Protein AF-A0A448MZ60-F1 (afdb_monomer)

Organism: NCBI:txid1750

Nearest PDB structures (foldseek):
  7ycx-assembly1_G  TM=1.939E-01  e=4.822E-01  Homo sapiens
  5f0n-assembly1_A  TM=1.598E-01  e=1.329E+00  Lachancea thermotolerans
  7mxb-assembly1_A  TM=2.421E-01  e=9.652E+00  Corynebacterium glutamicum ATCC 13032

Solvent-accessible surface area (backbone atoms only — not comparable to full-atom values): 25436 Å² total; per-residue (Å²): 131,86,62,47,66,44,58,40,20,83,35,62,68,54,41,51,51,51,52,54,61,64,67,47,80,80,53,92,65,66,49,39,36,29,22,69,28,52,69,56,40,54,45,26,52,48,38,69,26,72,91,41,77,65,48,83,39,50,43,80,36,72,47,70,68,60,47,61,56,59,53,67,42,90,64,62,35,37,40,30,57,73,51,84,87,70,73,60,64,66,30,29,77,60,54,29,44,43,40,44,61,34,45,67,90,77,60,84,87,52,95,79,51,44,69,60,73,67,45,32,48,67,55,27,21,49,53,34,36,77,71,70,37,54,68,74,58,18,46,51,51,21,49,32,33,45,76,35,50,38,51,34,55,27,73,72,45,87,49,70,72,62,55,53,56,76,70,69,77,38,68,73,54,37,61,52,46,39,51,47,51,44,33,36,34,39,77,61,70,65,93,82,44,89,76,64,40,49,55,77,52,48,25,71,42,57,70,50,55,64,71,55,53,48,54,50,51,59,57,39,51,75,41,57,66,34,68,45,44,76,60,86,60,32,36,31,50,60,46,60,68,62,50,34,58,70,33,56,82,75,66,51,72,68,52,54,55,33,46,48,54,44,48,51,57,52,55,67,48,70,62,73,55,71,88,45,53,57,70,51,36,53,48,26,65,75,71,55,66,63,40,73,55,49,69,59,41,40,50,21,41,36,43,19,38,27,51,38,40,77,53,31,80,86,44,31,68,56,35,38,50,45,49,48,51,52,52,53,54,22,71,66,36,87,80,20,54,55,38,47,63,31,19,84,45,38,36,34,43,28,68,28,26,48,71,61,42,54,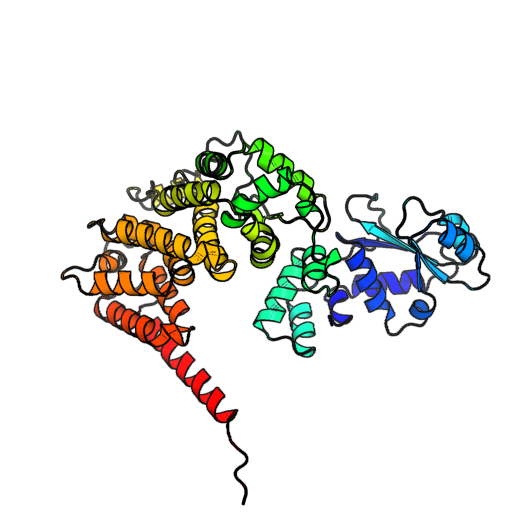50,53,50,52,61,35,65,74,38,99,75,36,50,72,56,61,27,63,63,46,67,60,77,89,65,80,51,78,81,77,75,54,42,43,51,28,57,45,50,19,32,55,59,38,39,77,35,87,89,38,22,67,62,27,47,51,48,30,50,52,47,39,73,64,55,85,63,66,81,74,75,77,52,38,56,56,54,43,52,52,53,54,55,50,49,53,54,53,52,53,53,53,52,72,76,60,66,74,90,75,88,129

pLDDT: mean 86.99, std 14.96, range [26.95, 98.44]

Secondary structure (DSSP, 8-state):
---GGGGGTT-HHHHHHHHHHHHSSS-SS-EEEEES-HHHHHHHHHHHHTTSTTGGGEEEE--HHHHHHHTT-SS--EEEE-SSS--HHHHHHTT-EEEEEEETTSS---TT-EEPPPPPHHHHHHHHHHTT--HHHHHHHHHHHHH-HHHHHHHT-S-HHHHS-GGGS-HHHHHHHHHHHHH-EEE---TT-TT--THHHHHHHHTS-HHHHHHHHHHHTTSTT-SEEEETTEEEES-HHHHHHHHGGG--HHHHHHHHHHHHHHHS---TTTTS-HHHHHHHHHHT---SS-HHHHHHHHHHHHHHHHH-TTTHHHHHHHHHHHHHHHHH-TTSHHHHHHGGGHHHHHHH-HHHHHHHHHHHHTSSS-GGGGG---S-GGG--TT---SHHHHHHHHHHHHTSTTTHHHHHHHHHHHHHH----SSS--HHHHHHHHHHHHHHHHHHHHHTT------

Radius of gyration: 27.65 Å; Cα contacts (8 Å, |Δi|>4): 627; chains: 1; bounding box: 74×72×76 Å

Mean predicted aligned error: 8.18 Å

Structure (mmCIF, N/CA/C/O backbone):
data_AF-A0A448MZ60-F1
#
_entry.id   AF-A0A448MZ60-F1
#
loop_
_atom_site.group_PDB
_atom_site.id
_atom_site.type_symbol
_atom_site.label_atom_id
_atom_site.label_alt_id
_atom_site.label_comp_id
_atom_site.label_asym_id
_atom_site.label_entity_id
_atom_site.label_seq_id
_atom_site.pdbx_PDB_ins_code
_atom_site.Cartn_x
_atom_site.Cartn_y
_atom_site.Cartn_z
_atom_site.occupancy
_atom_site.B_iso_or_equiv
_atom_site.auth_seq_id
_atom_site.auth_comp_id
_atom_site.auth_asym_id
_atom_site.auth_atom_id
_atom_site.pdbx_PDB_model_num
ATOM 1 N N . MET A 1 1 ? -16.898 -13.024 6.806 1.00 72.75 1 MET A N 1
ATOM 2 C CA . MET A 1 1 ? -16.919 -12.064 7.934 1.00 72.75 1 MET A CA 1
ATOM 3 C C . MET A 1 1 ? -15.574 -12.161 8.633 1.00 72.75 1 MET A C 1
ATOM 5 O O . MET A 1 1 ? -14.938 -13.193 8.474 1.00 72.75 1 MET A O 1
ATOM 9 N N . ILE A 1 2 ? -15.115 -11.118 9.326 1.00 92.19 2 ILE A N 1
ATOM 10 C CA . ILE A 1 2 ? -13.847 -11.186 10.073 1.00 92.19 2 ILE A CA 1
ATOM 11 C C . ILE A 1 2 ? -14.093 -11.971 11.370 1.00 92.19 2 ILE A C 1
ATOM 13 O O . ILE A 1 2 ? -15.013 -11.586 12.096 1.00 92.19 2 ILE A O 1
ATOM 17 N N . PRO A 1 3 ? -13.346 -13.055 11.651 1.00 94.38 3 PRO A N 1
ATOM 18 C CA . PRO A 1 3 ? -13.517 -13.827 12.880 1.00 94.38 3 PRO A CA 1
ATOM 19 C C . PRO A 1 3 ? -13.250 -12.965 14.122 1.00 94.38 3 PRO A C 1
ATOM 21 O O . PRO A 1 3 ? -12.309 -12.171 14.092 1.00 94.38 3 PRO A O 1
ATOM 24 N N . PRO A 1 4 ? -14.002 -13.105 15.226 1.00 94.56 4 PRO A N 1
ATOM 25 C CA . PRO A 1 4 ? -13.787 -12.290 16.426 1.00 94.56 4 PRO A CA 1
ATOM 26 C C . PRO A 1 4 ? -12.378 -12.429 17.007 1.00 94.56 4 PRO A C 1
ATOM 28 O O . PRO A 1 4 ? -11.794 -11.441 17.447 1.00 94.56 4 PRO A O 1
ATOM 31 N N . GLN A 1 5 ? -11.775 -13.617 16.895 1.00 94.88 5 GLN A N 1
ATOM 32 C CA . GLN A 1 5 ? -10.411 -13.904 17.355 1.00 94.88 5 GLN A CA 1
ATOM 33 C C . GLN A 1 5 ? -9.376 -12.952 16.734 1.00 94.88 5 GLN A C 1
ATOM 35 O O . GLN A 1 5 ? -8.380 -12.622 17.373 1.00 94.88 5 GLN A O 1
ATOM 40 N N . PHE A 1 6 ? -9.639 -12.445 15.524 1.00 96.75 6 PHE A N 1
ATOM 41 C CA . PHE A 1 6 ? -8.794 -11.460 14.852 1.00 96.75 6 PHE A CA 1
ATOM 42 C C . PHE A 1 6 ? -8.568 -10.209 15.709 1.00 96.75 6 PHE A C 1
ATOM 44 O O . PHE A 1 6 ? -7.447 -9.715 15.810 1.00 96.75 6 PHE A O 1
ATOM 51 N N . TYR A 1 7 ? -9.621 -9.710 16.365 1.00 95.94 7 TYR A N 1
ATOM 52 C CA . TYR A 1 7 ? -9.541 -8.506 17.194 1.00 95.94 7 TYR A CA 1
ATOM 53 C C . TYR A 1 7 ? -8.858 -8.754 18.540 1.00 95.94 7 TYR A C 1
ATOM 55 O O . TYR A 1 7 ? -8.527 -7.784 19.220 1.00 95.94 7 TYR A O 1
ATOM 63 N N . GLY A 1 8 ? -8.625 -10.021 18.901 1.00 94.00 8 GLY A N 1
ATOM 64 C CA . GLY A 1 8 ? -7.840 -10.456 20.058 1.00 94.00 8 GLY A CA 1
ATOM 65 C C . GLY A 1 8 ? -6.388 -10.835 19.733 1.00 94.00 8 GLY A C 1
ATOM 66 O O . GLY A 1 8 ? -5.621 -11.104 20.653 1.00 94.00 8 GLY A O 1
ATOM 67 N N . ALA A 1 9 ? -5.976 -10.841 18.459 1.00 94.81 9 ALA A N 1
ATOM 68 C CA . ALA A 1 9 ? -4.644 -11.284 18.042 1.00 94.81 9 ALA A CA 1
ATOM 69 C C . ALA A 1 9 ? -3.522 -10.453 18.702 1.00 94.81 9 ALA A C 1
ATOM 71 O O . ALA A 1 9 ? -3.373 -9.264 18.402 1.00 94.81 9 ALA A O 1
ATOM 72 N N . ARG A 1 10 ? -2.713 -11.091 19.572 1.00 94.31 10 ARG A N 1
ATOM 73 C CA . ARG A 1 10 ? -1.684 -10.463 20.440 1.00 94.31 10 ARG A CA 1
ATOM 74 C C . ARG A 1 10 ? -2.240 -9.455 21.458 1.00 94.31 10 ARG A C 1
ATOM 76 O O . ARG A 1 10 ? -1.552 -8.504 21.826 1.00 94.31 10 ARG A O 1
ATOM 83 N N . ARG A 1 11 ? -3.480 -9.651 21.917 1.00 95.44 11 ARG A N 1
ATOM 84 C CA . ARG A 1 11 ? -4.158 -8.802 22.916 1.00 95.44 11 ARG A CA 1
ATOM 85 C C . ARG A 1 11 ? -4.651 -9.595 24.135 1.00 95.44 11 ARG A C 1
ATOM 87 O O . ARG A 1 11 ? -5.634 -9.218 24.778 1.00 95.44 11 ARG A O 1
ATOM 94 N N . ASP A 1 12 ? -3.989 -10.705 24.460 1.00 94.81 12 ASP A N 1
ATOM 95 C CA . ASP A 1 12 ? -4.374 -11.600 25.562 1.00 94.81 12 ASP A CA 1
ATOM 96 C C . ASP A 1 12 ? -4.315 -10.899 26.925 1.00 94.81 12 ASP A C 1
ATOM 98 O O . ASP A 1 12 ? -5.234 -11.021 27.734 1.00 94.81 12 ASP A O 1
ATOM 102 N N . GLU A 1 13 ? -3.277 -10.092 27.161 1.00 95.56 13 GLU A N 1
ATOM 103 C CA . GLU A 1 13 ? -3.128 -9.316 28.396 1.00 95.56 13 GLU A CA 1
ATOM 104 C C . GLU A 1 13 ? -4.257 -8.285 28.547 1.00 95.56 13 GLU A C 1
ATOM 106 O O . GLU A 1 13 ? -4.860 -8.164 29.613 1.00 95.56 13 GLU A O 1
ATOM 111 N N . GLN A 1 14 ? -4.595 -7.564 27.472 1.00 96.06 14 GLN A N 1
ATOM 112 C CA . GLN A 1 14 ? -5.700 -6.600 27.458 1.00 96.06 14 GLN A CA 1
ATOM 113 C C . GLN A 1 14 ? -7.037 -7.304 27.692 1.00 96.06 14 GLN A C 1
ATOM 115 O O . GLN A 1 14 ? -7.888 -6.783 28.412 1.00 96.06 14 GLN A O 1
ATOM 120 N N . THR A 1 15 ? -7.207 -8.504 27.132 1.00 95.69 15 THR A N 1
ATOM 121 C CA . THR A 1 15 ? -8.391 -9.343 27.355 1.00 95.69 15 THR A CA 1
ATOM 122 C C . THR A 1 15 ? -8.504 -9.716 28.831 1.00 95.69 15 THR A C 1
ATOM 124 O O . THR A 1 15 ? -9.550 -9.510 29.440 1.00 95.69 15 THR A O 1
ATOM 127 N N . GLN A 1 16 ? -7.419 -10.186 29.450 1.00 94.69 16 GLN A N 1
ATOM 128 C CA . GLN A 1 16 ? -7.395 -10.510 30.879 1.00 94.69 16 GLN A CA 1
ATOM 129 C C . GLN A 1 16 ? -7.662 -9.284 31.761 1.00 94.69 16 GLN A C 1
ATOM 131 O O . GLN A 1 16 ? -8.438 -9.382 32.712 1.00 94.69 16 GLN A O 1
ATOM 136 N N . LYS A 1 17 ? -7.077 -8.122 31.436 1.00 94.38 17 LYS A N 1
ATOM 137 C CA . LYS A 1 17 ? -7.336 -6.856 32.143 1.00 94.38 17 LYS A CA 1
ATOM 138 C C . LYS A 1 17 ? -8.807 -6.458 32.059 1.00 94.38 17 LYS A C 1
ATOM 140 O O . LYS A 1 17 ? -9.392 -6.138 33.090 1.00 94.38 17 LYS A O 1
ATOM 145 N N . LEU A 1 18 ? -9.411 -6.533 30.871 1.00 94.56 18 LEU A N 1
ATOM 146 C CA . LEU A 1 18 ? -10.827 -6.226 30.670 1.00 94.56 18 LEU A CA 1
ATOM 147 C C . LEU A 1 18 ? -11.711 -7.171 31.488 1.00 94.56 18 LEU A C 1
ATOM 149 O O . LEU A 1 18 ? -12.576 -6.713 32.227 1.00 94.56 18 LEU A O 1
ATOM 153 N N . LEU A 1 19 ? -11.466 -8.480 31.406 1.00 93.38 19 LEU A N 1
ATOM 154 C CA . LEU A 1 19 ? -12.243 -9.475 32.146 1.00 93.38 19 LEU A CA 1
ATOM 155 C C . LEU A 1 19 ? -12.114 -9.288 33.662 1.00 93.38 19 LEU A C 1
ATOM 157 O O . LEU A 1 19 ? -13.119 -9.326 34.365 1.00 93.38 19 LEU A O 1
ATOM 161 N N . LYS A 1 20 ? -10.904 -9.022 34.169 1.00 91.62 20 LYS A N 1
ATOM 162 C CA . LYS A 1 20 ? -10.676 -8.737 35.592 1.00 91.62 20 LYS A CA 1
ATOM 163 C C . LYS A 1 20 ? -11.395 -7.462 36.033 1.00 91.62 20 LYS A C 1
ATOM 165 O O . LYS A 1 20 ? -12.023 -7.454 37.086 1.00 91.62 20 LYS A O 1
ATOM 170 N N . ALA A 1 21 ? -11.327 -6.403 35.227 1.00 89.81 21 ALA A N 1
ATOM 171 C CA . ALA A 1 21 ? -12.001 -5.144 35.519 1.00 89.81 21 ALA A CA 1
ATOM 172 C C . ALA A 1 21 ? -13.520 -5.338 35.575 1.00 89.81 21 ALA A C 1
ATOM 174 O O . ALA A 1 21 ? -14.163 -4.885 36.522 1.00 89.81 21 ALA A O 1
ATOM 175 N N . LEU A 1 22 ? -14.073 -6.097 34.624 1.00 88.69 22 LEU A N 1
ATOM 176 C CA . LEU A 1 22 ? -15.483 -6.448 34.623 1.00 88.69 22 LEU A CA 1
ATOM 177 C C . LEU A 1 22 ? -15.837 -7.334 35.817 1.00 88.69 22 LEU A C 1
ATOM 179 O O . LEU A 1 22 ? -16.866 -7.101 36.406 1.00 88.69 22 LEU A O 1
ATOM 183 N N . GLN A 1 23 ? -15.017 -8.276 36.275 1.00 86.62 23 GLN A N 1
ATOM 184 C CA . GLN A 1 23 ? -15.364 -9.128 37.428 1.00 86.62 23 GLN A CA 1
ATOM 185 C C . GLN A 1 23 ? -15.414 -8.411 38.789 1.00 86.62 23 GLN A C 1
ATOM 187 O O . GLN A 1 23 ? -15.906 -8.995 39.753 1.00 86.62 23 GLN A O 1
ATOM 192 N N . THR A 1 24 ? -14.952 -7.163 38.880 1.00 83.12 24 THR A N 1
ATOM 193 C CA . THR A 1 24 ? -14.975 -6.387 40.129 1.00 83.12 24 THR A CA 1
ATOM 194 C C . THR A 1 24 ? -16.411 -6.190 40.622 1.00 83.12 24 THR A C 1
ATOM 196 O O . THR A 1 24 ? -17.290 -5.743 39.874 1.00 83.12 24 THR A O 1
ATOM 199 N N . ASP A 1 25 ? -16.656 -6.528 41.889 1.00 73.38 25 ASP A N 1
ATOM 200 C CA . ASP A 1 25 ? -17.940 -6.277 42.539 1.00 73.38 25 ASP A CA 1
ATOM 201 C C . ASP A 1 25 ? -18.037 -4.792 42.924 1.00 73.38 25 ASP A C 1
ATOM 203 O O . ASP A 1 25 ? -17.119 -4.251 43.538 1.00 73.38 25 ASP A O 1
ATOM 207 N N . ARG A 1 26 ? -19.123 -4.127 42.507 1.00 74.62 26 ARG A N 1
ATOM 208 C CA . ARG A 1 26 ? -19.357 -2.668 42.619 1.00 74.62 26 ARG A CA 1
ATOM 209 C C . ARG A 1 26 ? -18.176 -1.786 42.155 1.00 74.62 26 ARG A C 1
ATOM 211 O O . ARG A 1 26 ? -17.447 -1.235 42.982 1.00 74.62 26 ARG A O 1
ATOM 218 N N . PRO A 1 27 ? -17.989 -1.597 40.837 1.00 79.31 27 PRO A N 1
ATOM 219 C CA . PRO A 1 27 ? -16.940 -0.721 40.322 1.00 79.31 27 PRO A CA 1
ATOM 220 C C . PRO A 1 27 ? -17.178 0.743 40.722 1.00 79.31 27 PRO A C 1
ATOM 222 O O . PRO A 1 27 ? -18.278 1.266 40.580 1.00 79.31 27 PRO A O 1
ATOM 225 N N . ILE A 1 28 ? -16.119 1.407 41.190 1.00 82.31 28 ILE A N 1
ATOM 226 C CA . ILE A 1 28 ? -16.137 2.820 41.618 1.00 82.31 28 ILE A CA 1
ATOM 227 C C . ILE A 1 28 ? -15.772 3.755 40.444 1.00 82.31 28 ILE A C 1
ATOM 229 O O . ILE A 1 28 ? -16.010 4.957 40.493 1.00 82.31 28 ILE A O 1
ATOM 233 N N . ALA A 1 29 ? -15.215 3.199 39.363 1.00 87.75 29 ALA A N 1
ATOM 234 C CA . ALA A 1 29 ? -14.792 3.922 38.168 1.00 87.75 29 ALA A CA 1
ATOM 235 C C . ALA A 1 29 ? -15.153 3.139 36.889 1.00 87.75 29 ALA A C 1
ATOM 237 O O . ALA A 1 29 ? -15.244 1.905 36.936 1.00 87.75 29 ALA A O 1
ATOM 238 N N . PRO A 1 30 ? -15.354 3.824 35.746 1.00 90.12 30 PRO A N 1
ATOM 239 C CA . PRO A 1 30 ? -15.560 3.160 34.464 1.00 90.12 30 PRO A CA 1
ATOM 240 C C . PRO A 1 30 ? -14.291 2.435 33.995 1.00 90.12 30 PRO A C 1
ATOM 242 O O . PRO A 1 30 ? -13.171 2.834 34.311 1.00 90.12 30 PRO A O 1
ATOM 245 N N . VAL A 1 31 ? -14.465 1.389 33.185 1.00 92.06 31 VAL A N 1
ATOM 246 C CA . VAL A 1 31 ? -13.353 0.721 32.499 1.00 92.06 31 VAL A CA 1
ATOM 247 C C . VAL A 1 31 ? -13.063 1.464 31.201 1.00 92.06 31 VAL A C 1
ATOM 249 O O . VAL A 1 31 ? -13.890 1.476 30.292 1.00 92.06 31 VAL A O 1
ATOM 252 N N . SER A 1 32 ? -11.885 2.066 31.090 1.00 92.06 32 SER A N 1
ATOM 253 C CA . SER A 1 32 ? -11.469 2.764 29.872 1.00 92.06 32 SER A CA 1
ATOM 254 C C . SER A 1 32 ? -10.674 1.830 28.964 1.00 92.06 32 SER A C 1
ATOM 256 O O . SER A 1 32 ? -9.704 1.210 29.402 1.00 92.06 32 SER A O 1
ATOM 258 N N . VAL A 1 33 ? -11.061 1.740 27.690 1.00 93.38 33 VAL A N 1
ATOM 259 C CA . VAL A 1 33 ? -10.316 1.005 26.657 1.00 93.38 33 VAL A CA 1
ATOM 260 C C . VAL A 1 33 ? -9.992 1.961 25.518 1.00 93.38 33 VAL A C 1
ATOM 262 O O . VAL A 1 33 ? -10.896 2.569 24.946 1.00 93.38 33 VAL A O 1
ATOM 265 N N . ALA A 1 34 ? -8.711 2.089 25.184 1.00 91.38 34 ALA A N 1
ATOM 266 C CA . ALA A 1 34 ? -8.228 3.039 24.191 1.00 91.38 34 ALA A CA 1
ATOM 267 C C . ALA A 1 34 ? -7.697 2.341 22.935 1.00 91.38 34 ALA A C 1
ATOM 269 O O . ALA A 1 34 ? -6.935 1.377 23.014 1.00 91.38 34 ALA A O 1
ATOM 270 N N . SER A 1 35 ? -8.063 2.871 21.769 1.00 90.88 35 SER A N 1
ATOM 271 C CA . SER A 1 35 ? -7.470 2.530 20.471 1.00 90.88 35 SER A CA 1
ATOM 272 C C . SER A 1 35 ? -7.462 3.770 19.571 1.00 90.88 35 SER A C 1
ATOM 274 O O . SER A 1 35 ? -8.101 4.778 19.870 1.00 90.88 35 SER A O 1
ATOM 276 N N . THR A 1 36 ? -6.770 3.697 18.436 1.00 84.25 36 THR A N 1
ATOM 277 C CA . THR A 1 36 ? -6.832 4.720 17.376 1.00 84.25 36 THR A CA 1
ATOM 278 C C . THR A 1 36 ? -8.174 4.718 16.633 1.00 84.25 36 THR A C 1
ATOM 280 O O . THR A 1 36 ? -8.442 5.583 15.802 1.00 84.25 36 THR A O 1
ATOM 283 N N . CYS A 1 37 ? -9.028 3.725 16.899 1.00 87.56 37 CYS A N 1
ATOM 284 C CA . CYS A 1 37 ? -10.349 3.595 16.307 1.00 87.56 37 CYS A CA 1
ATOM 285 C C . CYS A 1 37 ? -11.352 3.069 17.342 1.00 87.56 37 CYS A C 1
ATOM 287 O O . CYS A 1 37 ? -11.207 1.964 17.855 1.00 87.56 37 CYS A O 1
ATOM 289 N N . VAL A 1 38 ? -12.436 3.806 17.597 1.00 90.50 38 VAL A N 1
ATOM 290 C CA . VAL A 1 38 ? -13.502 3.372 18.524 1.00 90.50 38 VAL A CA 1
ATOM 291 C C . VAL A 1 38 ? -14.138 2.047 18.084 1.00 90.50 38 VAL A C 1
ATOM 293 O O . VAL A 1 38 ? -14.472 1.204 18.913 1.00 90.50 38 VAL A O 1
ATOM 296 N N . ARG A 1 39 ? -14.261 1.804 16.773 1.00 91.44 39 ARG A N 1
ATOM 297 C CA . ARG A 1 39 ? -14.795 0.532 16.259 1.00 91.44 39 ARG A CA 1
ATOM 298 C C . ARG A 1 39 ? -13.865 -0.655 16.530 1.00 91.44 39 ARG A C 1
ATOM 300 O O . ARG A 1 39 ? -14.372 -1.761 16.677 1.00 91.44 39 ARG A O 1
ATOM 307 N N . ASP A 1 40 ? -12.553 -0.432 16.633 1.00 94.00 40 ASP A N 1
ATOM 308 C CA . ASP A 1 40 ? -11.600 -1.455 17.091 1.00 94.00 40 ASP A CA 1
ATOM 309 C C . ASP A 1 40 ? -11.870 -1.825 18.549 1.00 94.00 40 ASP A C 1
ATOM 311 O O . ASP A 1 40 ? -11.933 -3.004 18.874 1.00 94.00 40 ASP A O 1
ATOM 315 N N . VAL A 1 41 ? -12.121 -0.829 19.410 1.00 94.94 41 VAL A N 1
ATOM 316 C CA . VAL A 1 41 ? -12.489 -1.066 20.815 1.00 94.94 41 VAL A CA 1
ATOM 317 C C . VAL A 1 41 ? -13.747 -1.923 20.906 1.00 94.94 41 VAL A C 1
ATOM 319 O O . VAL A 1 41 ? -13.748 -2.932 21.604 1.00 94.94 41 VAL A O 1
ATOM 322 N N . LEU A 1 42 ? -14.804 -1.570 20.170 1.00 95.00 42 LEU A N 1
ATOM 323 C CA . LEU A 1 42 ? -16.052 -2.338 20.178 1.00 95.00 42 LEU A CA 1
ATOM 324 C C . LEU A 1 42 ? -15.856 -3.770 19.663 1.00 95.00 42 LEU A C 1
ATOM 326 O O . LEU A 1 42 ? -16.381 -4.711 20.253 1.00 95.00 42 LEU A O 1
ATOM 330 N N . ALA A 1 43 ? -15.085 -3.943 18.588 1.00 95.12 43 ALA A N 1
ATOM 331 C CA . ALA A 1 43 ? -14.797 -5.259 18.029 1.00 95.12 43 ALA A CA 1
ATOM 332 C C . ALA A 1 43 ? -13.938 -6.118 18.975 1.00 95.12 43 ALA A C 1
ATOM 334 O O . ALA A 1 43 ? -14.197 -7.311 19.126 1.00 95.12 43 ALA A O 1
ATOM 335 N N . PHE A 1 44 ? -12.971 -5.508 19.664 1.00 96.62 44 PHE A N 1
ATOM 336 C CA . PHE A 1 44 ? -12.179 -6.146 20.714 1.00 96.62 44 PHE A CA 1
ATOM 337 C C . PHE A 1 44 ? -13.040 -6.554 21.915 1.00 96.62 44 PHE A C 1
ATOM 339 O O . PHE A 1 44 ? -12.941 -7.689 22.370 1.00 96.62 44 PHE A O 1
ATOM 346 N N . VAL A 1 45 ? -13.914 -5.667 22.406 1.00 96.06 45 VAL A N 1
ATOM 347 C CA . VAL A 1 45 ? -14.828 -5.972 23.520 1.00 96.06 45 VAL A CA 1
ATOM 348 C C . VAL A 1 45 ? -15.759 -7.122 23.145 1.00 96.06 45 VAL A C 1
ATOM 350 O O . VAL A 1 45 ? -15.912 -8.057 23.927 1.00 96.06 45 VAL A O 1
ATOM 353 N N . TYR A 1 46 ? -16.322 -7.105 21.934 1.00 96.06 46 TYR A N 1
ATOM 354 C CA . TYR A 1 46 ? -17.124 -8.216 21.428 1.00 96.06 46 TYR A CA 1
ATOM 355 C C . TYR A 1 46 ? -16.325 -9.526 21.405 1.00 96.06 46 TYR A C 1
ATOM 357 O O . TYR A 1 46 ? -16.789 -10.534 21.928 1.00 96.06 46 TYR A O 1
ATOM 365 N N . ALA A 1 47 ? -15.101 -9.509 20.871 1.00 95.75 47 ALA A N 1
ATOM 366 C CA . ALA A 1 47 ? -14.239 -10.686 20.822 1.00 95.75 47 ALA A CA 1
ATOM 367 C C . ALA A 1 47 ? -13.879 -11.228 22.216 1.00 95.75 47 ALA A C 1
ATOM 369 O O . ALA A 1 47 ? -13.898 -12.437 22.436 1.00 95.75 47 ALA A O 1
ATOM 370 N N . ALA A 1 48 ? -13.591 -10.344 23.173 1.00 96.00 48 ALA A N 1
ATOM 371 C CA . ALA A 1 48 ? -13.268 -10.713 24.549 1.00 96.00 48 ALA A CA 1
ATOM 372 C C . ALA A 1 48 ? -14.465 -11.328 25.298 1.00 96.00 48 ALA A C 1
ATOM 374 O O . ALA A 1 48 ? -14.278 -12.156 26.195 1.00 96.00 48 ALA A O 1
ATOM 375 N N . LEU A 1 49 ? -15.687 -10.925 24.935 1.00 95.44 49 LEU A N 1
ATOM 376 C CA . LEU A 1 49 ? -16.924 -11.328 25.603 1.00 95.44 49 LEU A CA 1
ATOM 377 C C . LEU A 1 49 ? -17.757 -12.357 24.821 1.00 95.44 49 LEU A C 1
ATOM 379 O O . LEU A 1 49 ? -18.768 -12.803 25.348 1.00 95.44 49 LEU A O 1
ATOM 383 N N . GLU A 1 50 ? -17.342 -12.787 23.623 1.00 93.19 50 GLU A N 1
ATOM 384 C CA . GLU A 1 50 ? -18.123 -13.653 22.711 1.00 93.19 50 GLU A CA 1
ATOM 385 C C . GLU A 1 50 ? -18.736 -14.890 23.398 1.00 93.19 50 GLU A C 1
ATOM 387 O O . GLU A 1 50 ? -19.831 -15.326 23.056 1.00 93.19 50 GLU A O 1
ATOM 392 N N . LYS A 1 51 ? -18.039 -15.450 24.394 1.00 89.00 51 LYS A N 1
ATOM 393 C CA . LYS A 1 51 ? -18.452 -16.649 25.146 1.00 89.00 51 LYS A CA 1
ATOM 394 C C . LYS A 1 51 ? -18.782 -16.352 26.613 1.00 89.00 51 LYS A C 1
ATOM 396 O O . LYS A 1 51 ? -18.565 -17.205 27.477 1.00 89.00 51 LYS A O 1
ATOM 401 N N . ARG A 1 52 ? -19.206 -15.125 26.925 1.00 90.75 52 ARG A N 1
ATOM 402 C CA . ARG A 1 52 ? -19.383 -14.618 28.292 1.00 90.75 52 ARG A CA 1
ATOM 403 C C . ARG A 1 52 ? -20.777 -14.002 28.490 1.00 90.75 52 ARG A C 1
ATOM 405 O O . ARG A 1 52 ? -21.246 -13.295 27.603 1.00 90.75 52 ARG A O 1
ATOM 412 N N . PRO A 1 53 ? -21.419 -14.210 29.655 1.00 88.06 53 PRO A N 1
ATOM 413 C CA . PRO A 1 53 ? -22.769 -13.703 29.925 1.00 88.06 53 PRO A CA 1
ATOM 414 C C . PRO A 1 53 ? -22.843 -12.170 30.010 1.00 88.06 53 PRO A C 1
ATOM 416 O O . PRO A 1 53 ? -23.913 -11.588 29.857 1.00 88.06 53 PRO A O 1
ATOM 419 N N . GLU A 1 54 ? -21.722 -11.484 30.252 1.00 88.94 54 GLU A N 1
ATOM 420 C CA . GLU A 1 54 ? -21.658 -10.021 30.237 1.00 88.94 54 GLU A CA 1
ATOM 421 C C . GLU A 1 54 ? -22.036 -9.433 28.869 1.00 88.94 54 GLU A C 1
ATOM 423 O O . GLU A 1 54 ? -22.542 -8.311 28.818 1.00 88.94 54 GLU A O 1
ATOM 428 N N . LEU A 1 55 ? -21.828 -10.183 27.778 1.00 92.75 55 LEU A N 1
ATOM 429 C CA . LEU A 1 55 ? -22.187 -9.752 26.429 1.00 92.75 55 LEU A CA 1
ATOM 430 C C . LEU A 1 55 ? -23.702 -9.604 26.253 1.00 92.75 55 LEU A C 1
ATOM 432 O O . LEU A 1 55 ? -24.143 -8.641 25.630 1.00 92.75 55 LEU A O 1
ATOM 436 N N . ASP A 1 56 ? -24.494 -10.492 26.860 1.00 91.69 56 ASP A N 1
ATOM 437 C CA . ASP A 1 56 ? -25.964 -10.486 26.766 1.00 91.69 56 ASP A CA 1
ATOM 438 C C . ASP A 1 56 ? -26.588 -9.216 27.370 1.00 91.69 56 ASP A C 1
ATOM 440 O O . ASP A 1 56 ? -27.739 -8.877 27.101 1.00 91.69 56 ASP A O 1
ATOM 444 N N . ARG A 1 57 ? -25.822 -8.505 28.207 1.00 91.88 57 ARG A N 1
ATOM 445 C CA . ARG A 1 57 ? -26.225 -7.281 28.917 1.00 91.88 57 ARG A CA 1
ATOM 446 C C . ARG A 1 57 ? -25.418 -6.060 28.476 1.00 91.88 57 ARG A C 1
ATOM 448 O O . ARG A 1 57 ? -25.491 -5.018 29.134 1.00 91.88 57 ARG A O 1
ATOM 455 N N . ALA A 1 58 ? -24.637 -6.184 27.405 1.00 95.19 58 ALA A N 1
ATOM 456 C CA . ALA A 1 58 ? -23.852 -5.096 26.845 1.00 95.19 58 ALA A CA 1
ATOM 457 C C . ALA A 1 58 ? -24.704 -4.245 25.899 1.00 95.19 58 ALA A C 1
ATOM 459 O O . ALA A 1 58 ? -25.288 -4.754 24.944 1.00 95.19 58 ALA A O 1
ATOM 460 N N . ILE A 1 59 ? -24.753 -2.935 26.142 1.00 95.81 59 ILE A N 1
ATOM 461 C CA . ILE A 1 59 ? -25.521 -1.992 25.326 1.00 95.81 59 ILE A CA 1
ATOM 462 C C . ILE A 1 59 ? -24.611 -0.861 24.864 1.00 95.81 59 ILE A C 1
ATOM 464 O O . ILE A 1 59 ? -24.044 -0.124 25.671 1.00 95.81 59 ILE A O 1
ATOM 468 N N . VAL A 1 60 ? -24.510 -0.708 23.544 1.00 96.19 60 VAL A N 1
ATOM 469 C CA . VAL A 1 60 ? -23.851 0.429 22.898 1.00 96.19 60 VAL A CA 1
ATOM 470 C C . VAL A 1 60 ? -24.861 1.561 22.742 1.00 96.19 60 VAL A C 1
ATOM 472 O O . VAL A 1 60 ? -25.920 1.373 22.146 1.00 96.19 60 VAL A O 1
ATOM 475 N N . ILE A 1 61 ? -24.541 2.734 23.283 1.00 95.44 61 ILE A N 1
ATOM 476 C CA . ILE A 1 61 ? -25.495 3.833 23.460 1.00 95.44 61 ILE A CA 1
ATOM 477 C C . ILE A 1 61 ? -24.983 5.055 22.712 1.00 95.44 61 ILE A C 1
ATOM 479 O O . ILE A 1 61 ? -23.964 5.633 23.077 1.00 95.44 61 ILE A O 1
ATOM 483 N N . THR A 1 62 ? -25.690 5.472 21.669 1.00 93.19 62 THR A N 1
ATOM 484 C CA . THR A 1 62 ? -25.303 6.623 20.837 1.00 93.19 62 THR A CA 1
ATOM 485 C C . THR A 1 62 ? -25.998 7.923 21.234 1.00 93.19 62 THR A C 1
ATOM 487 O O . THR A 1 62 ? -25.630 8.978 20.730 1.00 93.19 62 THR A O 1
ATOM 490 N N . ASP A 1 63 ? -27.002 7.858 22.110 1.00 93.06 63 ASP A N 1
ATOM 491 C CA . ASP A 1 63 ? -27.879 8.979 22.449 1.00 93.06 63 ASP A CA 1
ATOM 492 C C . ASP A 1 63 ? -27.989 9.204 23.968 1.00 93.06 63 ASP A C 1
ATOM 494 O O . ASP A 1 63 ? -28.038 8.257 24.759 1.00 93.06 63 ASP A O 1
ATOM 498 N N . ARG A 1 64 ? -28.058 10.477 24.377 1.00 93.62 64 ARG A N 1
ATOM 499 C CA . ARG A 1 64 ? -28.097 10.872 25.793 1.00 93.62 64 ARG A CA 1
ATOM 500 C C . ARG A 1 64 ? -29.442 10.559 26.456 1.00 93.62 64 ARG A C 1
ATOM 502 O O . ARG A 1 64 ? -29.458 10.243 27.644 1.00 93.62 64 ARG A O 1
ATOM 509 N N . ALA A 1 65 ? -30.558 10.634 25.732 1.00 93.12 65 ALA A N 1
ATOM 510 C CA . ALA A 1 65 ? -31.864 10.297 26.296 1.00 93.12 65 ALA A CA 1
ATOM 511 C C . ALA A 1 65 ? -31.976 8.784 26.540 1.00 93.12 65 ALA A C 1
ATOM 513 O O . ALA A 1 65 ? -32.439 8.364 27.602 1.00 93.12 65 ALA A O 1
ATOM 514 N N . ALA A 1 66 ? -31.460 7.967 25.615 1.00 94.06 66 ALA A N 1
ATOM 515 C CA . ALA A 1 66 ? -31.347 6.521 25.810 1.00 94.06 66 ALA A CA 1
ATOM 516 C C . ALA A 1 66 ? -30.483 6.167 27.035 1.00 94.06 66 ALA A C 1
ATOM 518 O O . ALA A 1 66 ? -30.865 5.304 27.823 1.00 94.06 66 ALA A O 1
ATOM 519 N N . TRP A 1 67 ? -29.360 6.868 27.239 1.00 95.62 67 TRP A N 1
ATOM 520 C CA . TRP A 1 67 ? -28.536 6.720 28.445 1.00 95.62 67 TRP A CA 1
ATOM 521 C C . TRP A 1 67 ? -29.335 6.974 29.723 1.00 95.62 67 TRP A C 1
ATOM 523 O O . TRP A 1 67 ? -29.354 6.121 30.606 1.00 95.62 67 TRP A O 1
ATOM 533 N N . ALA A 1 68 ? -30.031 8.112 29.805 1.00 92.94 68 ALA A N 1
ATOM 534 C CA . ALA A 1 68 ? -30.813 8.468 30.987 1.00 92.94 68 ALA A CA 1
ATOM 535 C C . ALA A 1 68 ? -31.866 7.399 31.327 1.00 92.94 68 ALA A C 1
ATOM 537 O O . ALA A 1 68 ? -32.055 7.079 32.494 1.00 92.94 68 ALA A O 1
ATOM 538 N N . HIS A 1 69 ? -32.501 6.799 30.315 1.00 93.19 69 HIS A N 1
ATOM 539 C CA . HIS A 1 69 ? -33.476 5.731 30.525 1.00 93.19 69 HIS A CA 1
ATOM 540 C C . HIS A 1 69 ? -32.838 4.415 31.002 1.00 93.19 69 HIS A C 1
ATOM 542 O O . HIS A 1 69 ? -33.344 3.770 31.918 1.00 93.19 69 HIS A O 1
ATOM 548 N N . LEU A 1 70 ? -31.709 4.016 30.408 1.00 94.81 70 LEU A N 1
ATOM 549 C CA . LEU A 1 70 ? -31.024 2.765 30.752 1.00 94.81 70 LEU A CA 1
ATOM 550 C C . LEU A 1 70 ? -30.391 2.796 32.144 1.00 94.81 70 LEU A C 1
ATOM 552 O O . LEU A 1 70 ? -30.307 1.755 32.787 1.00 94.81 70 LEU A O 1
ATOM 556 N N . VAL A 1 71 ? -29.989 3.973 32.622 1.00 94.50 71 VAL A N 1
ATOM 557 C CA . VAL A 1 71 ? -29.442 4.152 33.974 1.00 94.50 71 VAL A CA 1
ATOM 558 C C . VAL A 1 71 ? -30.526 4.031 35.057 1.00 94.50 71 VAL A C 1
ATOM 560 O O . VAL A 1 71 ? -30.200 3.868 36.224 1.00 94.50 71 VAL A O 1
ATOM 563 N N . GLU A 1 72 ? -31.819 4.085 34.723 1.00 93.62 72 GLU A N 1
ATOM 564 C CA . GLU A 1 72 ? -32.917 3.801 35.672 1.00 93.62 72 GLU A CA 1
ATOM 565 C C . GLU A 1 72 ? -33.281 2.304 35.733 1.00 93.62 72 GLU A C 1
ATOM 567 O O . GLU A 1 72 ? -34.140 1.893 36.516 1.00 93.62 72 GLU A O 1
ATOM 572 N N . CYS A 1 73 ? -32.674 1.457 34.896 1.00 92.12 73 CYS A N 1
ATOM 573 C CA . CYS A 1 73 ? -33.015 0.040 34.853 1.00 92.12 73 CYS A CA 1
ATOM 574 C C . CYS A 1 73 ? -32.557 -0.684 36.126 1.00 92.12 73 CYS A C 1
ATOM 576 O O . CYS A 1 73 ? -31.379 -0.708 36.460 1.00 92.12 73 CYS A O 1
ATOM 578 N N . ALA A 1 74 ? -33.477 -1.396 36.785 1.00 89.25 74 ALA A N 1
ATOM 579 C CA . ALA A 1 74 ? -33.166 -2.175 37.991 1.00 89.25 74 ALA A CA 1
ATOM 580 C C . ALA A 1 74 ? -32.178 -3.334 37.741 1.00 89.25 74 ALA A C 1
ATOM 582 O O . ALA A 1 74 ? -31.561 -3.863 38.664 1.00 89.25 74 ALA A O 1
ATOM 583 N N . THR A 1 75 ? -32.044 -3.763 36.484 1.00 89.88 75 THR A N 1
ATOM 584 C CA . THR A 1 75 ? -31.098 -4.804 36.083 1.00 89.88 75 THR A CA 1
ATOM 585 C C . THR A 1 75 ? -29.756 -4.159 35.757 1.00 89.88 75 THR A C 1
ATOM 587 O O . THR A 1 75 ? -29.694 -3.285 34.901 1.00 89.88 75 THR A O 1
ATOM 590 N N . SER A 1 76 ? -28.668 -4.623 36.383 1.00 91.25 76 SER A N 1
ATOM 591 C CA . SER A 1 76 ? -27.307 -4.169 36.044 1.00 91.25 76 SER A CA 1
ATOM 592 C C . SER A 1 76 ? -27.010 -4.375 34.545 1.00 91.25 76 SER A C 1
ATOM 594 O O . SER A 1 76 ? -27.448 -5.351 33.939 1.00 91.25 76 SER A O 1
ATOM 596 N N . LEU A 1 77 ? -26.300 -3.457 33.907 1.00 94.44 77 LEU A N 1
ATOM 597 C CA . LEU A 1 77 ? -26.004 -3.508 32.471 1.00 94.44 77 LEU A CA 1
ATOM 598 C C . LEU A 1 77 ? -24.543 -3.136 32.262 1.00 94.44 77 LEU A C 1
ATOM 600 O O . LEU A 1 77 ? -23.969 -2.442 33.100 1.00 94.44 77 LEU A O 1
ATOM 604 N N . LEU A 1 78 ? -23.959 -3.574 31.148 1.00 95.00 78 LEU A N 1
ATOM 605 C CA . LEU A 1 78 ? -22.686 -3.053 30.662 1.00 95.00 78 LEU A CA 1
ATOM 606 C C . LEU A 1 78 ? -22.982 -1.951 29.639 1.00 95.00 78 LEU A C 1
ATOM 608 O O . LEU A 1 78 ? -23.302 -2.224 28.486 1.00 95.00 78 LEU A O 1
ATOM 612 N N . LEU A 1 79 ? -22.908 -0.700 30.078 1.00 95.94 79 LEU A N 1
ATOM 613 C CA . LEU A 1 79 ? -23.221 0.474 29.271 1.00 95.94 79 LEU A CA 1
ATOM 614 C C . LEU A 1 79 ? -21.956 0.975 28.559 1.00 95.94 79 LEU A C 1
ATOM 616 O O . LEU A 1 79 ? -20.935 1.233 29.200 1.00 95.94 79 LEU A O 1
ATOM 620 N N . ILE A 1 80 ? -22.032 1.134 27.236 1.00 96.12 80 ILE A N 1
ATOM 621 C CA . ILE A 1 80 ? -20.931 1.593 26.379 1.00 96.12 80 ILE A CA 1
ATOM 622 C C . ILE A 1 80 ? -21.374 2.864 25.636 1.00 96.12 80 ILE A C 1
ATOM 624 O O . ILE A 1 80 ? -21.976 2.770 24.561 1.00 96.12 80 ILE A O 1
ATOM 628 N N . PRO A 1 81 ? -21.144 4.066 26.195 1.00 94.81 81 PRO A N 1
ATOM 629 C CA . PRO A 1 81 ? -21.551 5.312 25.561 1.00 94.81 81 PRO A CA 1
ATOM 630 C C . PRO A 1 81 ? -20.632 5.669 24.384 1.00 94.81 81 PRO A C 1
ATOM 632 O O . PRO A 1 81 ? -19.409 5.627 24.495 1.00 94.81 81 PRO A O 1
ATOM 635 N N . LEU A 1 82 ? -21.234 6.074 23.266 1.00 91.69 82 LEU A N 1
ATOM 636 C CA . LEU A 1 82 ? -20.575 6.610 22.068 1.00 91.69 82 LEU A CA 1
ATOM 637 C C . LEU A 1 82 ? -20.871 8.107 21.856 1.00 91.69 82 LEU A C 1
ATOM 639 O O . LEU A 1 82 ? -20.730 8.620 20.748 1.00 91.69 82 LEU A O 1
ATOM 643 N N . PHE A 1 83 ? -21.299 8.805 22.909 1.00 89.69 83 PHE A N 1
ATOM 644 C CA . PHE A 1 83 ? -21.561 10.245 22.920 1.00 89.69 83 PHE A CA 1
ATOM 645 C C . PHE A 1 83 ? -20.704 10.941 23.988 1.00 89.69 83 PHE A C 1
ATOM 647 O O . PHE A 1 83 ? -20.198 10.310 24.914 1.00 89.69 83 PHE A O 1
ATOM 654 N N . SER A 1 84 ? -20.532 12.257 23.864 1.00 85.69 84 SER A N 1
ATOM 655 C CA . SER A 1 84 ? -19.643 13.035 24.735 1.00 85.69 84 SER A CA 1
ATOM 656 C C . SER A 1 84 ? -20.208 13.241 26.145 1.00 85.69 84 SER A C 1
ATOM 658 O O . SER A 1 84 ? -21.404 13.479 26.307 1.00 85.69 84 SER A O 1
ATOM 660 N N . ASN A 1 85 ? -19.340 13.256 27.160 1.00 84.19 85 ASN A N 1
ATOM 661 C CA . ASN A 1 85 ? -19.668 13.555 28.564 1.00 84.19 85 ASN A CA 1
ATOM 662 C C . ASN A 1 85 ? -20.878 12.762 29.109 1.00 84.19 85 ASN A C 1
ATOM 664 O O . ASN A 1 85 ? -21.896 13.369 29.473 1.00 84.19 85 ASN A O 1
ATOM 668 N N . PRO A 1 86 ? -20.829 11.416 29.113 1.00 89.69 86 PRO A N 1
ATOM 669 C CA . PRO A 1 86 ? -21.806 10.609 29.834 1.00 89.69 86 PRO A CA 1
ATOM 670 C C . PRO A 1 86 ? -21.646 10.815 31.346 1.00 89.69 86 PRO A C 1
ATOM 672 O O . PRO A 1 86 ? -20.527 10.908 31.847 1.00 89.69 86 PRO A O 1
ATOM 675 N N . ASP A 1 87 ? -22.757 10.855 32.081 1.00 91.38 87 ASP A N 1
ATOM 676 C CA . ASP A 1 87 ? -22.726 10.840 33.546 1.00 91.38 87 ASP A CA 1
ATOM 677 C C . ASP A 1 87 ? -22.468 9.411 34.038 1.00 91.38 87 ASP A C 1
ATOM 679 O O . ASP A 1 87 ? -23.388 8.643 34.329 1.00 91.38 87 ASP A O 1
ATOM 683 N N . THR A 1 88 ? -21.192 9.027 34.040 1.00 91.75 88 THR A N 1
ATOM 684 C CA . THR A 1 88 ? -20.762 7.681 34.425 1.00 91.75 88 THR A CA 1
ATOM 685 C C . THR A 1 88 ? -20.925 7.423 35.919 1.00 91.75 88 THR A C 1
ATOM 687 O O . THR A 1 88 ? -21.125 6.274 36.295 1.00 91.75 88 THR A O 1
ATOM 690 N N . ALA A 1 89 ? -20.857 8.460 36.763 1.00 91.12 89 ALA A N 1
ATOM 691 C CA . ALA A 1 89 ? -20.961 8.325 38.215 1.00 91.12 89 ALA A CA 1
ATOM 692 C C . ALA A 1 89 ? -22.348 7.811 38.619 1.00 91.12 89 ALA A C 1
ATOM 694 O O . ALA A 1 89 ? -22.444 6.765 39.260 1.00 91.12 89 ALA A O 1
ATOM 695 N N . SER A 1 90 ? -23.414 8.451 38.126 1.00 91.31 90 SER A N 1
ATOM 696 C CA . SER A 1 90 ? -24.794 8.022 38.392 1.00 91.31 90 SER A CA 1
ATOM 697 C C . SER A 1 90 ? -25.069 6.584 37.934 1.00 91.31 90 SER A C 1
ATOM 699 O O . SER A 1 90 ? -25.772 5.828 38.605 1.00 91.31 90 SER A O 1
ATOM 701 N N . ALA A 1 91 ? -24.490 6.166 36.802 1.00 93.12 91 ALA A N 1
ATOM 702 C CA . ALA A 1 91 ? -24.629 4.795 36.310 1.00 93.12 91 ALA A CA 1
ATOM 703 C C . ALA A 1 91 ? -23.960 3.766 37.238 1.00 93.12 91 ALA A C 1
ATOM 705 O O . ALA A 1 91 ? -24.538 2.711 37.510 1.00 93.12 91 ALA A O 1
ATOM 706 N N . LEU A 1 92 ? -22.763 4.079 37.739 1.00 92.81 92 LEU A N 1
ATOM 707 C CA . LEU A 1 92 ? -22.020 3.217 38.661 1.00 92.81 92 LEU A CA 1
ATOM 708 C C . LEU A 1 92 ? -22.710 3.128 40.030 1.00 92.81 92 LEU A C 1
ATOM 710 O O . LEU A 1 92 ? -22.837 2.031 40.573 1.00 92.81 92 LEU A O 1
ATOM 714 N N . GLU A 1 93 ? -23.230 4.242 40.556 1.00 91.56 93 GLU A N 1
ATOM 715 C CA . GLU A 1 93 ? -23.983 4.277 41.822 1.00 91.56 93 GLU A CA 1
ATOM 716 C C . GLU A 1 93 ? -25.223 3.376 41.796 1.00 91.56 93 GLU A C 1
ATOM 718 O O . GLU A 1 93 ? -25.563 2.741 42.796 1.00 91.56 93 GLU A O 1
ATOM 723 N N . ARG A 1 94 ? -25.867 3.250 40.631 1.00 91.75 94 ARG A N 1
ATOM 724 C CA . ARG A 1 94 ? -27.015 2.354 40.417 1.00 91.75 94 ARG A CA 1
ATOM 725 C C . ARG A 1 94 ? -26.628 0.910 40.104 1.00 91.75 94 ARG A C 1
ATOM 727 O O . ARG A 1 94 ? -27.487 0.077 39.831 1.00 91.75 94 ARG A O 1
ATOM 734 N N . GLY A 1 95 ? -25.339 0.587 40.182 1.00 91.19 95 GLY A N 1
ATOM 735 C CA . GLY A 1 95 ? -24.826 -0.769 40.020 1.00 91.19 95 GLY A CA 1
ATOM 736 C C . GLY A 1 95 ? -24.686 -1.218 38.566 1.00 91.19 95 GLY A C 1
ATOM 737 O O . GLY A 1 95 ? -24.500 -2.415 38.322 1.00 91.19 95 GLY A O 1
ATOM 738 N N . HIS A 1 96 ? -24.759 -0.305 37.592 1.00 93.38 96 HIS A N 1
ATOM 739 C CA . HIS A 1 96 ? -24.346 -0.608 36.223 1.00 93.38 96 HIS A CA 1
ATOM 740 C C . HIS A 1 96 ? -22.820 -0.633 36.117 1.00 93.38 96 HIS A C 1
ATOM 742 O O . HIS A 1 96 ? -22.090 -0.098 36.950 1.00 93.38 96 HIS A O 1
ATOM 748 N N . ARG A 1 97 ? -22.327 -1.260 35.054 1.00 93.56 97 ARG A N 1
ATOM 749 C CA . ARG A 1 97 ? -20.929 -1.198 34.638 1.00 93.56 97 ARG A CA 1
ATOM 750 C C . ARG A 1 97 ? -20.831 -0.267 33.450 1.00 93.56 97 ARG A C 1
ATOM 752 O O . ARG A 1 97 ? -21.687 -0.298 32.570 1.00 9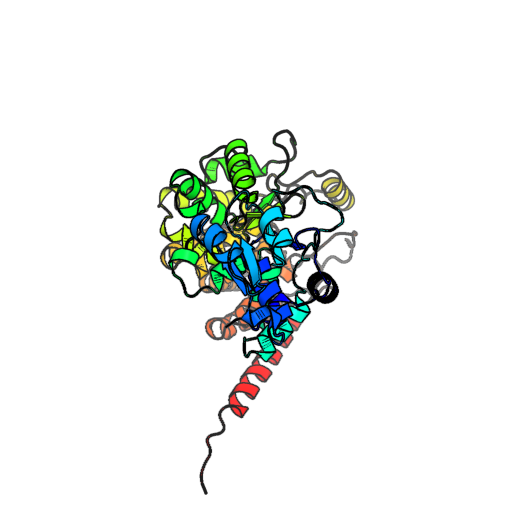3.56 97 ARG A O 1
ATOM 759 N N . VAL A 1 98 ? -19.776 0.532 33.407 1.00 94.06 98 VAL A N 1
ATOM 760 C CA . VAL A 1 98 ? -19.550 1.472 32.311 1.00 94.06 98 VAL A CA 1
ATOM 761 C C . VAL A 1 98 ? -18.212 1.160 31.661 1.00 94.06 98 VAL A C 1
ATOM 763 O O . VAL A 1 98 ? -17.199 1.079 32.356 1.00 94.06 98 VAL A O 1
ATOM 766 N N . LEU 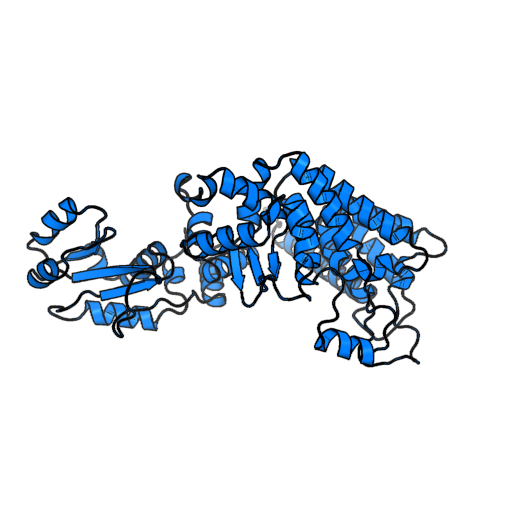A 1 99 ? -18.212 0.990 30.338 1.00 94.25 99 LEU A N 1
ATOM 767 C CA . LEU A 1 99 ? -16.998 0.886 29.534 1.00 94.25 99 LEU A CA 1
ATOM 768 C C . LEU A 1 99 ? -16.911 2.084 28.599 1.00 94.25 99 LEU A C 1
ATOM 770 O O . LEU A 1 99 ? -17.781 2.284 27.756 1.00 94.25 99 LEU A O 1
ATOM 774 N N . VAL A 1 100 ? -15.847 2.867 28.733 1.00 92.06 100 VAL A N 1
ATOM 775 C CA . VAL A 1 100 ? -15.613 4.054 27.910 1.00 92.06 100 VAL A CA 1
ATOM 776 C C . VAL A 1 100 ? -14.630 3.698 26.802 1.00 92.06 100 VAL A C 1
ATOM 778 O O . VAL A 1 100 ? -13.484 3.327 27.062 1.00 92.06 100 VAL A O 1
ATOM 781 N N . ALA A 1 101 ? -15.088 3.804 25.554 1.00 90.88 101 ALA A N 1
ATOM 782 C CA . ALA A 1 101 ? -14.233 3.655 24.386 1.00 90.88 101 ALA A CA 1
ATOM 783 C C . ALA A 1 101 ? -13.530 4.985 24.100 1.00 90.88 101 ALA A C 1
ATOM 785 O O . ALA A 1 101 ? -14.157 5.965 23.699 1.00 90.88 101 ALA A O 1
ATOM 786 N N . VAL A 1 102 ? -12.220 5.011 24.312 1.00 85.06 102 VAL A N 1
ATOM 787 C CA . VAL A 1 102 ? -11.390 6.202 24.156 1.00 85.06 102 VAL A CA 1
ATOM 788 C C . VAL A 1 102 ? -10.740 6.197 22.778 1.00 85.06 102 VAL A C 1
ATOM 790 O O . VAL A 1 102 ? -10.104 5.218 22.380 1.00 85.06 102 VAL A O 1
ATOM 793 N N . ASN A 1 103 ? -10.862 7.315 22.061 1.00 76.00 103 ASN A N 1
ATOM 794 C CA . ASN A 1 103 ? -9.994 7.587 20.923 1.00 76.00 103 ASN A CA 1
ATOM 795 C C . ASN A 1 103 ? -8.682 8.188 21.449 1.00 76.00 103 ASN A C 1
ATOM 797 O O . ASN A 1 103 ? -8.725 9.159 22.211 1.00 76.00 103 ASN A O 1
ATOM 801 N N . GLY A 1 104 ? -7.546 7.598 21.065 1.00 61.28 104 GLY A N 1
ATOM 802 C CA . GLY A 1 104 ? -6.223 7.824 21.668 1.00 61.28 104 GLY A CA 1
ATOM 803 C C . GLY A 1 104 ? -5.748 9.281 21.793 1.00 61.28 104 GLY A C 1
ATOM 804 O O . GLY A 1 104 ? -4.862 9.538 22.599 1.00 61.28 104 GLY A O 1
ATOM 805 N N . ASP A 1 105 ? -6.366 10.225 21.077 1.00 54.12 105 ASP A N 1
ATOM 806 C CA . ASP A 1 105 ? -6.000 11.649 21.079 1.00 54.12 105 ASP A CA 1
ATOM 807 C C . ASP A 1 105 ? -6.791 12.516 22.082 1.00 54.12 105 ASP A C 1
ATOM 809 O O . ASP A 1 105 ? -6.487 13.695 22.246 1.00 54.12 105 ASP A O 1
ATOM 813 N N . THR A 1 106 ? -7.832 11.979 22.732 1.00 51.81 106 THR A N 1
ATOM 814 C CA . THR A 1 106 ? -8.843 12.801 23.446 1.00 51.81 106 THR A CA 1
ATOM 815 C C . THR A 1 106 ? -8.904 12.652 24.965 1.00 51.81 106 THR A C 1
ATOM 817 O O . THR A 1 106 ? -9.587 13.449 25.603 1.00 51.81 106 THR A O 1
ATOM 820 N N . TYR A 1 107 ? -8.211 11.687 25.571 1.00 49.66 107 TYR A N 1
ATOM 821 C CA . TYR A 1 107 ? -8.267 11.470 27.023 1.00 49.66 107 TYR A CA 1
ATOM 822 C C . TYR A 1 107 ? -6.869 11.372 27.632 1.00 49.66 107 TYR A C 1
ATOM 824 O O . TYR A 1 107 ? -5.985 10.734 27.060 1.00 49.66 107 TYR A O 1
ATOM 832 N N . SER A 1 108 ? -6.705 11.999 28.804 1.00 49.78 108 SER A N 1
ATOM 833 C CA . SER A 1 108 ? -5.564 11.801 29.704 1.00 49.78 108 SER A CA 1
ATOM 834 C C . SER A 1 108 ? -5.295 10.304 29.833 1.00 49.78 108 SER A C 1
ATOM 836 O O . SER A 1 108 ? -6.211 9.539 30.144 1.00 49.78 108 SER A O 1
ATOM 838 N N . GLN A 1 109 ? -4.066 9.879 29.532 1.00 53.06 109 GLN A N 1
ATOM 839 C CA . GLN A 1 109 ? -3.618 8.516 29.795 1.00 53.06 109 GLN A CA 1
ATOM 840 C C . GLN A 1 109 ? -3.507 8.329 31.309 1.00 53.06 109 GLN A C 1
ATOM 842 O O . GLN A 1 109 ? -2.426 8.415 31.879 1.00 53.06 109 GLN A O 1
ATOM 847 N N . ASP A 1 110 ? -4.636 8.105 31.970 1.00 58.78 110 ASP A N 1
ATOM 848 C CA . ASP A 1 110 ? -4.629 7.631 33.345 1.00 58.78 110 ASP A CA 1
ATOM 849 C C . ASP A 1 110 ? -4.107 6.184 33.340 1.00 58.78 110 ASP A C 1
ATOM 851 O O . ASP A 1 110 ? -4.501 5.388 32.477 1.00 58.78 110 ASP A O 1
ATOM 855 N N . ASP A 1 111 ? -3.268 5.821 34.320 1.00 60.38 111 ASP A N 1
ATOM 856 C CA . ASP A 1 111 ? -2.615 4.498 34.453 1.00 60.38 111 ASP A CA 1
ATOM 857 C C . ASP A 1 111 ? -3.590 3.297 34.415 1.00 60.38 111 ASP A C 1
ATOM 859 O O . ASP A 1 111 ? -3.186 2.152 34.207 1.00 60.38 111 ASP A O 1
ATOM 863 N N . ALA A 1 112 ? -4.892 3.539 34.597 1.00 74.56 112 ALA A N 1
ATOM 864 C CA . ALA A 1 112 ? -5.944 2.525 34.581 1.00 74.56 112 ALA A CA 1
ATOM 865 C C . ALA A 1 112 ? -6.514 2.201 33.180 1.00 74.56 112 ALA A C 1
ATOM 867 O O . ALA A 1 112 ? -7.322 1.277 33.057 1.00 74.56 112 ALA A O 1
ATOM 868 N N . THR A 1 113 ? -6.136 2.928 32.122 1.00 88.56 113 THR A N 1
ATOM 869 C CA . THR A 1 113 ? -6.702 2.727 30.773 1.00 88.56 113 THR A CA 1
ATOM 870 C C . THR A 1 113 ? -6.083 1.521 30.061 1.00 88.56 113 THR A C 1
ATOM 872 O O . THR A 1 113 ? -4.868 1.409 29.908 1.00 88.56 113 THR A O 1
ATOM 875 N N . ILE A 1 114 ? -6.924 0.622 29.542 1.00 92.62 114 ILE A N 1
ATOM 876 C CA . ILE A 1 114 ? -6.485 -0.524 28.739 1.00 92.62 114 ILE A CA 1
ATOM 877 C C . ILE A 1 114 ? -6.168 -0.040 27.320 1.00 92.62 114 ILE A C 1
ATOM 879 O O . ILE A 1 114 ? -7.060 0.111 26.485 1.00 92.62 114 ILE A O 1
ATOM 883 N N . LEU A 1 115 ? -4.888 0.191 27.034 1.00 92.50 115 LEU A N 1
ATOM 884 C CA . LEU A 1 115 ? -4.425 0.537 25.691 1.00 92.50 115 LEU A CA 1
ATOM 885 C C . LEU A 1 115 ? -4.349 -0.713 24.804 1.00 92.50 115 LEU A C 1
ATOM 887 O O . LEU A 1 115 ? -3.616 -1.658 25.110 1.00 92.50 115 LEU A O 1
ATOM 891 N N . LEU A 1 116 ? -5.085 -0.712 23.690 1.00 93.75 116 LEU A N 1
ATOM 892 C CA . LEU A 1 116 ? -5.034 -1.793 22.711 1.00 93.75 116 LEU A CA 1
ATOM 893 C C . LEU A 1 116 ? -3.786 -1.656 21.827 1.00 93.75 116 LEU A C 1
ATOM 895 O O . LEU A 1 116 ? -3.663 -0.675 21.088 1.00 93.75 116 LEU A O 1
ATOM 899 N N . PRO A 1 117 ? -2.866 -2.640 21.830 1.00 93.00 117 PRO A N 1
ATOM 900 C CA . PRO A 1 117 ? -1.763 -2.645 20.886 1.00 93.00 117 PRO A CA 1
ATOM 901 C C . PRO A 1 117 ? -2.275 -2.959 19.474 1.00 93.00 117 PRO A C 1
ATOM 903 O O . PRO A 1 117 ? -3.387 -3.459 19.269 1.00 93.00 117 PRO A O 1
ATOM 906 N N . LYS A 1 118 ? -1.438 -2.699 18.468 1.00 92.81 118 LYS A N 1
ATOM 907 C CA . LYS A 1 118 ? -1.715 -3.119 17.089 1.00 92.81 118 LYS A CA 1
ATOM 908 C C . LYS A 1 118 ? -1.834 -4.644 17.019 1.00 92.81 118 LYS A C 1
ATOM 910 O O . LYS A 1 118 ? -1.002 -5.338 17.602 1.00 92.81 118 LYS A O 1
ATOM 915 N N . VAL A 1 119 ? -2.796 -5.145 16.244 1.00 94.19 119 VAL A N 1
ATOM 916 C CA . VAL A 1 119 ? -2.971 -6.590 16.024 1.00 94.19 119 VAL A CA 1
ATOM 917 C C . VAL A 1 119 ? -1.681 -7.245 15.515 1.00 94.19 119 VAL A C 1
ATOM 919 O O . VAL A 1 119 ? -0.929 -6.656 14.721 1.00 94.19 119 VAL A O 1
ATOM 922 N N . GLY A 1 120 ? -1.398 -8.451 16.010 1.00 93.19 120 GLY A N 1
ATOM 923 C CA . GLY A 1 120 ? -0.260 -9.260 15.569 1.00 93.19 120 GLY A CA 1
ATOM 924 C C . GLY A 1 120 ? -0.404 -9.637 14.098 1.00 93.19 120 GLY A C 1
ATOM 925 O O . GLY A 1 120 ? -1.423 -10.200 13.718 1.00 93.19 120 GLY A O 1
ATOM 926 N N . ARG A 1 121 ? 0.570 -9.283 13.244 1.00 93.00 121 ARG A N 1
ATOM 927 C CA . ARG A 1 121 ? 0.450 -9.491 11.786 1.00 93.00 121 ARG A CA 1
ATOM 928 C C . ARG A 1 121 ? 0.346 -10.977 11.442 1.00 93.00 121 ARG A C 1
ATOM 930 O O . ARG A 1 121 ? -0.512 -11.345 10.649 1.00 93.00 121 ARG A O 1
ATOM 937 N N . GLN A 1 122 ? 1.217 -11.793 12.031 1.00 94.81 122 GLN A N 1
ATOM 938 C CA . GLN A 1 122 ? 1.274 -13.223 11.753 1.00 94.81 122 GLN A CA 1
ATOM 939 C C . GLN A 1 122 ? 0.012 -13.922 12.269 1.00 94.81 122 GLN A C 1
ATOM 941 O O . GLN A 1 122 ? -0.656 -14.615 11.510 1.00 94.81 122 GLN A O 1
ATOM 946 N N . GLU A 1 123 ? -0.362 -13.661 13.522 1.00 96.25 123 GLU A N 1
ATOM 947 C CA . GLU A 1 123 ? -1.516 -14.276 14.179 1.00 96.25 123 GLU A CA 1
ATOM 948 C C . GLU A 1 123 ? -2.826 -13.869 13.487 1.00 96.25 123 GLU A C 1
ATOM 950 O O . GLU A 1 123 ? -3.689 -14.700 13.217 1.00 96.25 123 GLU A O 1
ATOM 955 N N . ALA A 1 124 ? -2.963 -12.592 13.119 1.00 96.00 124 ALA A N 1
ATOM 956 C CA . ALA A 1 124 ? -4.099 -12.116 12.339 1.00 96.00 124 ALA A CA 1
ATOM 957 C C . ALA A 1 124 ? -4.162 -12.775 10.949 1.00 96.00 124 ALA A C 1
ATOM 959 O O . ALA A 1 124 ? -5.248 -13.122 10.485 1.00 96.00 124 ALA A O 1
ATOM 960 N N . GLY A 1 125 ? -3.014 -12.965 10.288 1.00 96.31 125 GLY A N 1
ATOM 961 C CA . GLY A 1 125 ? -2.921 -13.666 9.007 1.00 96.31 125 GLY A CA 1
ATOM 962 C C . GLY A 1 125 ? -3.295 -15.148 9.113 1.00 96.31 125 GLY A C 1
ATOM 963 O O . GLY A 1 125 ? -4.015 -15.662 8.262 1.00 96.31 125 GLY A O 1
ATOM 964 N N . GLU A 1 126 ? -2.858 -15.839 10.166 1.00 96.62 126 GLU A N 1
ATOM 965 C CA . GLU A 1 126 ? -3.244 -17.222 10.491 1.00 96.62 126 GLU A CA 1
ATOM 966 C C . GLU A 1 126 ? -4.757 -17.354 10.693 1.00 96.62 126 GLU A C 1
ATOM 968 O O . GLU A 1 126 ? -5.396 -18.117 9.969 1.00 96.62 126 GLU A O 1
ATOM 973 N N . ILE A 1 127 ? -5.348 -16.524 11.557 1.00 97.06 127 ILE A N 1
ATOM 974 C CA . ILE A 1 127 ? -6.794 -16.528 11.839 1.00 97.06 127 ILE A CA 1
ATOM 975 C C . ILE A 1 127 ? -7.622 -16.304 10.564 1.00 97.06 127 ILE A C 1
ATOM 977 O O . ILE A 1 127 ? -8.647 -16.952 10.347 1.00 97.06 127 ILE A O 1
ATOM 981 N N . LEU A 1 128 ? -7.196 -15.384 9.693 1.00 96.62 128 LEU A N 1
ATOM 982 C CA . LEU A 1 128 ? -7.889 -15.138 8.426 1.00 96.62 128 LEU A CA 1
ATOM 983 C C . LEU A 1 128 ? -7.796 -16.339 7.473 1.00 96.62 128 LEU A C 1
ATOM 985 O O . LEU A 1 128 ? -8.775 -16.641 6.789 1.00 96.62 128 LEU A O 1
ATOM 989 N N . ARG A 1 129 ? -6.654 -17.034 7.433 1.00 96.38 129 ARG A N 1
ATOM 990 C CA . ARG A 1 129 ? -6.466 -18.233 6.598 1.00 96.38 129 ARG A CA 1
ATOM 991 C C . ARG A 1 129 ? -7.303 -19.407 7.082 1.00 96.38 129 ARG A C 1
ATOM 993 O O . ARG A 1 129 ? -7.946 -20.060 6.266 1.00 96.38 129 ARG A O 1
ATOM 1000 N N . GLU A 1 130 ? -7.363 -19.628 8.391 1.00 96.50 130 GLU A N 1
ATOM 1001 C CA . GLU A 1 130 ? -8.251 -20.627 8.999 1.00 96.50 130 GLU A CA 1
ATOM 1002 C C . GLU A 1 130 ? -9.726 -20.342 8.686 1.00 96.50 130 GLU A C 1
ATOM 1004 O O . GLU A 1 130 ? -10.520 -21.261 8.494 1.00 96.50 130 GLU A O 1
ATOM 1009 N N . ALA A 1 131 ? -10.084 -19.064 8.535 1.00 94.81 131 ALA A N 1
ATOM 1010 C CA . ALA A 1 131 ? -11.406 -18.630 8.089 1.00 94.81 131 ALA A CA 1
ATOM 1011 C C . ALA A 1 131 ? -11.625 -18.699 6.561 1.00 94.81 131 ALA A C 1
ATOM 1013 O O . ALA A 1 131 ? -12.640 -18.200 6.064 1.00 94.81 131 ALA A O 1
ATOM 1014 N N . GLY A 1 132 ? -10.697 -19.296 5.806 1.00 95.00 132 GLY A N 1
ATOM 1015 C CA . GLY A 1 132 ? -10.808 -19.522 4.362 1.00 95.00 132 GLY A CA 1
ATOM 1016 C C . GLY A 1 132 ? -10.384 -18.344 3.480 1.00 95.00 132 GLY A C 1
ATOM 1017 O O . GLY A 1 132 ? -10.696 -18.332 2.289 1.00 95.00 132 GLY A O 1
ATOM 1018 N N . VAL A 1 133 ? -9.699 -17.332 4.024 1.00 94.94 133 VAL A N 1
ATOM 1019 C CA . VAL A 1 133 ? -9.117 -16.250 3.215 1.00 94.94 133 VAL A CA 1
ATOM 1020 C C . VAL A 1 133 ? -7.802 -16.727 2.593 1.00 94.94 133 VAL A C 1
ATOM 1022 O O . VAL A 1 133 ? -6.918 -17.200 3.300 1.00 94.94 133 VAL A O 1
ATOM 1025 N N . ASP A 1 134 ? -7.654 -16.559 1.274 1.00 94.75 134 ASP A N 1
ATOM 1026 C CA . ASP A 1 134 ? -6.406 -16.859 0.558 1.00 94.75 134 ASP A CA 1
ATOM 1027 C C . ASP A 1 134 ? -5.176 -16.201 1.214 1.00 94.75 134 ASP A C 1
ATOM 1029 O O . ASP A 1 134 ? -5.258 -15.070 1.700 1.00 94.75 134 ASP A O 1
ATOM 1033 N N . PHE A 1 135 ? -4.024 -16.875 1.158 1.00 91.31 135 PHE A N 1
ATOM 1034 C CA . PHE A 1 135 ? -2.776 -16.447 1.791 1.00 91.31 135 PHE A CA 1
ATOM 1035 C C . PHE A 1 135 ? -2.397 -14.997 1.459 1.00 91.31 135 PHE A C 1
ATOM 1037 O O . PHE A 1 135 ? -2.188 -14.192 2.369 1.00 91.31 135 PHE A O 1
ATOM 1044 N N . ARG A 1 136 ? -2.356 -14.620 0.170 1.00 90.50 136 ARG A N 1
ATOM 1045 C CA . ARG A 1 136 ? -1.934 -13.264 -0.228 1.00 90.50 136 ARG A CA 1
ATOM 1046 C C . ARG A 1 136 ? -2.926 -12.219 0.269 1.00 90.50 136 ARG A C 1
ATOM 1048 O O . ARG A 1 136 ? -2.537 -11.123 0.669 1.00 90.50 136 ARG A O 1
ATOM 1055 N N . ARG A 1 137 ? -4.219 -12.545 0.235 1.00 93.00 137 ARG A N 1
ATOM 1056 C CA . ARG A 1 137 ? -5.278 -11.654 0.716 1.00 93.00 137 ARG A CA 1
ATOM 1057 C C . ARG A 1 137 ? -5.248 -11.508 2.240 1.00 93.00 137 ARG A C 1
ATOM 1059 O O . ARG A 1 137 ? -5.381 -10.386 2.721 1.00 93.00 137 ARG A O 1
ATOM 1066 N N . ALA A 1 138 ? -5.037 -12.596 2.977 1.00 95.38 138 ALA A N 1
ATOM 1067 C CA . ALA A 1 138 ? -4.925 -12.598 4.432 1.00 95.38 138 ALA A CA 1
ATOM 1068 C C . ALA A 1 138 ? -3.740 -11.742 4.902 1.00 95.38 138 ALA A C 1
ATOM 1070 O O . ALA A 1 138 ? -3.917 -10.882 5.764 1.00 95.38 138 ALA A O 1
ATOM 1071 N N . GLU A 1 139 ? -2.574 -11.884 4.264 1.00 94.50 139 GLU A N 1
ATOM 1072 C CA . GLU A 1 139 ? -1.389 -11.071 4.562 1.00 94.50 139 GLU A CA 1
ATOM 1073 C C . GLU A 1 139 ? -1.626 -9.576 4.326 1.00 94.50 139 GLU A C 1
ATOM 1075 O O . GLU A 1 139 ? -1.285 -8.750 5.177 1.00 94.50 139 GLU A O 1
ATOM 1080 N N . ARG A 1 140 ? -2.262 -9.207 3.203 1.00 93.56 140 ARG A N 1
ATOM 1081 C CA . ARG A 1 140 ? -2.617 -7.804 2.929 1.00 93.56 140 ARG A CA 1
ATOM 1082 C C . ARG A 1 140 ? -3.595 -7.253 3.963 1.00 93.56 140 ARG A C 1
ATOM 1084 O O . ARG A 1 140 ? -3.400 -6.144 4.454 1.00 93.56 140 ARG A O 1
ATOM 1091 N N . MET A 1 141 ? -4.618 -8.026 4.320 1.00 95.25 141 MET A N 1
ATOM 1092 C CA . MET A 1 141 ? -5.615 -7.643 5.323 1.00 95.25 141 MET A CA 1
ATOM 1093 C C . MET A 1 141 ? -4.990 -7.449 6.712 1.00 95.25 141 MET A C 1
ATOM 1095 O O . MET A 1 141 ? -5.252 -6.436 7.361 1.00 95.25 141 MET A O 1
ATOM 1099 N N . ALA A 1 142 ? -4.126 -8.369 7.148 1.00 95.94 142 ALA A N 1
ATOM 1100 C CA . ALA A 1 142 ? -3.421 -8.276 8.425 1.00 95.94 142 ALA A CA 1
ATOM 1101 C C . ALA A 1 142 ? -2.442 -7.088 8.461 1.00 95.94 142 ALA A C 1
ATOM 1103 O O . ALA A 1 142 ? -2.395 -6.343 9.444 1.00 95.94 142 ALA A O 1
ATOM 1104 N N . ALA A 1 143 ? -1.694 -6.861 7.374 1.00 94.38 143 ALA A N 1
ATOM 1105 C CA . ALA A 1 143 ? -0.808 -5.708 7.245 1.00 94.38 143 ALA A CA 1
ATOM 1106 C C . ALA A 1 143 ? -1.585 -4.379 7.282 1.00 94.38 143 ALA A C 1
ATOM 1108 O O . ALA A 1 143 ? -1.178 -3.458 7.995 1.00 94.38 143 ALA A O 1
ATOM 1109 N N . LEU A 1 144 ? -2.722 -4.295 6.579 1.00 95.44 144 LEU A N 1
ATOM 1110 C CA . LEU A 1 144 ? -3.588 -3.117 6.590 1.00 95.44 144 LEU A CA 1
ATOM 1111 C C . LEU A 1 144 ? -4.141 -2.847 7.989 1.00 95.44 144 LEU A C 1
ATOM 1113 O O . LEU A 1 144 ? -3.998 -1.732 8.473 1.00 95.44 144 LEU A O 1
ATOM 1117 N N . ALA A 1 145 ? -4.682 -3.854 8.678 1.00 94.81 145 ALA A N 1
ATOM 1118 C CA . ALA A 1 145 ? -5.217 -3.691 10.031 1.00 94.81 145 ALA A CA 1
ATOM 1119 C C . ALA A 1 145 ? -4.162 -3.219 11.040 1.00 94.81 145 ALA A C 1
ATOM 1121 O O . ALA A 1 145 ? -4.449 -2.399 11.913 1.00 94.81 145 ALA A O 1
ATOM 1122 N N . ARG A 1 146 ? -2.917 -3.693 10.899 1.00 92.88 146 ARG A N 1
ATOM 1123 C CA . ARG A 1 146 ? -1.786 -3.245 11.722 1.00 92.88 146 ARG A CA 1
ATOM 1124 C C . ARG A 1 146 ? -1.362 -1.806 11.403 1.00 92.88 146 ARG A C 1
ATOM 1126 O O . ARG A 1 146 ? -0.914 -1.093 12.305 1.00 92.88 146 ARG A O 1
ATOM 1133 N N . ARG A 1 147 ? -1.459 -1.384 10.138 1.00 91.12 147 ARG A N 1
ATOM 1134 C CA . ARG A 1 147 ? -1.130 -0.019 9.691 1.00 91.12 147 ARG A CA 1
ATOM 1135 C C . ARG A 1 147 ? -2.226 0.979 10.071 1.00 91.12 147 ARG A C 1
ATOM 1137 O O . ARG A 1 147 ? -1.908 2.018 10.637 1.00 91.12 147 ARG A O 1
ATOM 1144 N N . SER A 1 148 ? -3.485 0.640 9.806 1.00 92.94 148 SER A N 1
ATOM 1145 C CA . SER A 1 148 ? -4.683 1.393 10.179 1.00 92.94 148 SER A CA 1
ATOM 1146 C C . SER A 1 148 ? -5.886 0.457 10.312 1.00 92.94 148 SER A C 1
ATOM 1148 O O . SER A 1 148 ? -6.425 -0.054 9.326 1.00 92.94 148 SER A O 1
ATOM 1150 N N . MET A 1 149 ? -6.352 0.272 11.548 1.00 93.50 149 MET A N 1
ATOM 1151 C CA . MET A 1 149 ? -7.551 -0.521 11.814 1.00 93.50 149 MET A CA 1
ATOM 1152 C C . MET A 1 149 ? -8.808 0.130 11.221 1.00 93.50 149 MET A C 1
ATOM 1154 O O . MET A 1 149 ? -9.705 -0.575 10.768 1.00 93.50 149 MET A O 1
ATOM 1158 N N . ALA A 1 150 ? -8.875 1.463 11.165 1.00 93.00 150 ALA A N 1
ATOM 1159 C CA . ALA A 1 150 ? -10.014 2.159 10.572 1.00 93.00 150 ALA A CA 1
ATOM 1160 C C . ALA A 1 150 ? -10.110 1.902 9.060 1.00 93.00 150 ALA A C 1
ATOM 1162 O O . ALA A 1 150 ? -11.175 1.505 8.584 1.00 93.00 150 ALA A O 1
ATOM 1163 N N . ALA A 1 151 ? -8.990 2.016 8.334 1.00 94.38 151 ALA A N 1
ATOM 1164 C CA . ALA A 1 151 ? -8.940 1.720 6.903 1.00 94.38 151 ALA A CA 1
ATOM 1165 C C . ALA A 1 151 ? -9.249 0.240 6.627 1.00 94.38 151 ALA A C 1
ATOM 1167 O O . ALA A 1 151 ? -10.015 -0.079 5.718 1.00 94.38 151 ALA A O 1
ATOM 1168 N N . PHE A 1 152 ? -8.745 -0.674 7.466 1.00 95.19 152 PHE A N 1
ATOM 1169 C CA . PHE A 1 152 ? -9.119 -2.086 7.399 1.00 95.19 152 PHE A CA 1
ATOM 1170 C C . PHE A 1 152 ? -10.629 -2.286 7.565 1.00 95.19 152 PHE A C 1
ATOM 1172 O O . PHE A 1 152 ? -11.268 -2.856 6.680 1.00 95.19 152 PHE A O 1
ATOM 1179 N N . LEU A 1 153 ? -11.219 -1.781 8.654 1.00 93.25 153 LEU A N 1
ATOM 1180 C CA . LEU A 1 153 ? -12.652 -1.899 8.940 1.00 93.25 153 LEU A CA 1
ATOM 1181 C C . LEU A 1 153 ? -13.517 -1.279 7.839 1.00 93.25 153 LEU A C 1
ATOM 1183 O O . LEU A 1 153 ? -14.616 -1.772 7.568 1.00 93.25 153 LEU A O 1
ATOM 1187 N N . ARG A 1 154 ? -13.029 -0.214 7.200 1.00 93.25 154 ARG A N 1
ATOM 1188 C CA . ARG A 1 154 ? -13.648 0.394 6.027 1.00 93.25 154 ARG A CA 1
ATOM 1189 C C . ARG A 1 154 ? -13.591 -0.534 4.814 1.00 93.25 154 ARG A C 1
ATOM 1191 O O . ARG A 1 154 ? -14.640 -0.809 4.235 1.00 93.25 154 ARG A O 1
ATOM 1198 N N . SER A 1 155 ? -12.415 -1.075 4.489 1.00 92.31 155 SER A N 1
ATOM 1199 C CA . SER A 1 155 ? -12.199 -1.963 3.334 1.00 92.31 155 SER A CA 1
ATOM 1200 C C . SER A 1 155 ? -13.031 -3.253 3.388 1.00 92.31 155 SER A C 1
ATOM 1202 O O . SER A 1 155 ? -13.473 -3.756 2.357 1.00 92.31 155 SER A O 1
ATOM 1204 N N . VAL A 1 156 ? -13.295 -3.781 4.590 1.00 92.12 156 VAL A N 1
ATOM 1205 C CA . VAL A 1 156 ? -14.073 -5.020 4.791 1.00 92.12 156 VAL A CA 1
ATOM 1206 C C . VAL A 1 156 ? -15.557 -4.769 5.071 1.00 92.12 156 VAL A C 1
ATOM 1208 O O . VAL A 1 156 ? -16.334 -5.719 5.204 1.00 92.12 156 VAL A O 1
ATOM 1211 N N . SER A 1 157 ? -15.968 -3.503 5.183 1.00 91.00 157 SER A N 1
ATOM 1212 C CA . SER A 1 157 ? -17.360 -3.129 5.426 1.00 91.00 157 SER A CA 1
ATOM 1213 C C . SER A 1 157 ? -18.239 -3.500 4.234 1.00 91.00 157 SER A C 1
ATOM 1215 O O . SER A 1 157 ? -17.851 -3.314 3.087 1.00 91.00 157 SER A O 1
ATOM 1217 N N . ARG A 1 158 ? -19.464 -3.962 4.504 1.00 90.12 158 ARG A N 1
ATOM 1218 C CA . ARG A 1 158 ? -20.516 -4.141 3.484 1.00 90.12 158 ARG A CA 1
ATOM 1219 C C . ARG A 1 158 ? -21.418 -2.916 3.334 1.00 90.12 158 ARG A C 1
ATOM 1221 O O . ARG A 1 158 ? -22.246 -2.887 2.434 1.00 90.12 158 ARG A O 1
ATOM 1228 N N . ASN A 1 159 ? -21.293 -1.937 4.230 1.00 90.38 159 ASN A N 1
ATOM 1229 C CA . ASN A 1 159 ? -22.078 -0.710 4.188 1.00 90.38 159 ASN A CA 1
ATOM 1230 C C . ASN A 1 159 ? -21.377 0.317 3.274 1.00 90.38 159 ASN A C 1
ATOM 1232 O O . ASN A 1 159 ? -20.288 0.772 3.646 1.00 90.38 159 ASN A O 1
ATOM 1236 N N . PRO A 1 160 ? -21.987 0.725 2.141 1.00 87.31 160 PRO A N 1
ATOM 1237 C CA . PRO A 1 160 ? -21.392 1.690 1.214 1.00 87.31 160 PRO A CA 1
ATOM 1238 C C . PRO A 1 160 ? -21.107 3.058 1.842 1.00 87.31 160 PRO A C 1
ATOM 1240 O O . PRO A 1 160 ? -20.156 3.726 1.450 1.00 87.31 160 PRO A O 1
ATOM 1243 N N . VAL A 1 161 ? -21.896 3.472 2.840 1.00 87.75 161 VAL A N 1
ATOM 1244 C CA . VAL A 1 161 ? -21.681 4.739 3.558 1.00 87.75 161 VAL A CA 1
ATOM 1245 C C . VAL A 1 161 ? -20.376 4.690 4.345 1.00 87.75 161 VAL A C 1
ATOM 1247 O O . VAL A 1 161 ? -19.608 5.639 4.323 1.00 87.75 161 VAL A O 1
ATOM 1250 N N . VAL A 1 162 ? -20.087 3.556 4.989 1.00 86.81 162 VAL A N 1
ATOM 1251 C CA . VAL A 1 162 ? -18.835 3.355 5.734 1.00 86.81 162 VAL A CA 1
ATOM 1252 C C . VAL A 1 162 ? -17.640 3.269 4.791 1.00 86.81 162 VAL A C 1
ATOM 1254 O O . VAL A 1 162 ? -16.567 3.734 5.148 1.00 86.81 162 VAL A O 1
ATOM 1257 N N . GLN A 1 163 ? -17.816 2.678 3.604 1.00 89.25 163 GLN A N 1
ATOM 1258 C CA . GLN A 1 163 ? -16.757 2.558 2.597 1.00 89.25 163 GLN A CA 1
ATOM 1259 C C . GLN A 1 163 ? -16.284 3.911 2.049 1.00 89.25 163 GLN A C 1
ATOM 1261 O O . GLN A 1 163 ? -15.174 3.977 1.523 1.00 89.25 163 GLN A O 1
ATOM 1266 N N . LYS A 1 164 ? -17.096 4.970 2.188 1.00 90.69 164 LYS A N 1
ATOM 1267 C CA . LYS A 1 164 ? -16.755 6.341 1.804 1.00 90.69 164 LYS A CA 1
ATOM 1268 C C . LYS A 1 164 ? -16.154 7.096 2.996 1.00 90.69 164 LYS A C 1
ATOM 1270 O O . LYS A 1 164 ? -16.885 7.451 3.921 1.00 90.69 164 LYS A O 1
ATOM 1275 N N . PRO A 1 165 ? -14.838 7.342 2.999 1.00 92.94 165 PRO A N 1
ATOM 1276 C CA . PRO A 1 165 ? -14.195 8.062 4.086 1.00 92.94 165 PRO A CA 1
ATOM 1277 C C . PRO A 1 165 ? -14.517 9.561 4.060 1.00 92.94 165 PRO A C 1
ATOM 1279 O O . PRO A 1 165 ? -14.789 10.143 3.011 1.00 92.94 165 PRO A O 1
ATOM 1282 N N . ALA A 1 166 ? -14.439 10.206 5.227 1.00 91.56 166 ALA A N 1
ATOM 1283 C CA . ALA A 1 166 ? -14.845 11.603 5.399 1.00 91.56 166 ALA A CA 1
ATOM 1284 C C . ALA A 1 166 ? -13.991 12.603 4.599 1.00 91.56 166 ALA A C 1
ATOM 1286 O O . ALA A 1 166 ? -14.485 13.664 4.221 1.00 91.56 166 ALA A O 1
ATOM 1287 N N . TRP A 1 167 ? -12.734 12.263 4.303 1.00 93.25 167 TRP A N 1
ATOM 1288 C CA . TRP A 1 167 ? -11.829 13.101 3.511 1.00 93.25 167 TRP A CA 1
ATOM 1289 C C . TRP A 1 167 ? -12.221 13.219 2.029 1.00 93.25 167 TRP A C 1
ATOM 1291 O O . TRP A 1 167 ? -11.672 14.069 1.336 1.00 93.25 167 TRP A O 1
ATOM 1301 N N . LEU A 1 168 ? -13.204 12.445 1.550 1.00 94.06 168 LEU A N 1
ATOM 1302 C CA . LEU A 1 168 ? -13.821 12.648 0.231 1.00 94.06 168 LEU A CA 1
ATOM 1303 C C . LEU A 1 168 ? -14.906 13.735 0.220 1.00 94.06 168 LEU A C 1
ATOM 1305 O O . LEU A 1 168 ? -15.344 14.148 -0.849 1.00 94.06 168 LEU A O 1
ATOM 1309 N N . ASN A 1 169 ? -15.367 14.201 1.384 1.00 92.12 169 ASN A N 1
ATOM 1310 C CA . ASN A 1 169 ? -16.496 15.134 1.463 1.00 92.12 169 ASN A CA 1
ATOM 1311 C C . ASN A 1 169 ? -16.109 16.591 1.161 1.00 92.12 169 ASN A C 1
ATOM 1313 O O . ASN A 1 169 ? -16.987 17.444 1.050 1.00 92.12 169 ASN A O 1
ATOM 1317 N N . ASN A 1 170 ? -14.813 16.896 1.069 1.00 93.94 170 ASN A N 1
ATOM 1318 C CA . ASN A 1 170 ? -14.299 18.237 0.816 1.00 93.94 170 ASN A CA 1
ATOM 1319 C C . ASN A 1 170 ? -13.552 18.260 -0.526 1.00 93.94 170 ASN A C 1
ATOM 1321 O O . ASN A 1 170 ? -12.541 17.578 -0.687 1.00 93.94 170 ASN A O 1
ATOM 1325 N N . ALA A 1 171 ? -14.046 19.057 -1.476 1.00 94.56 171 ALA A N 1
ATOM 1326 C CA . ALA A 1 171 ? -13.496 19.125 -2.829 1.00 94.56 171 ALA A CA 1
ATOM 1327 C C . ALA A 1 171 ? -12.046 19.641 -2.866 1.00 94.56 171 ALA A C 1
ATOM 1329 O O . ALA A 1 171 ? -11.236 19.094 -3.610 1.00 94.56 171 ALA A O 1
ATOM 1330 N N . ASP A 1 172 ? -11.689 20.619 -2.030 1.00 94.69 172 ASP A N 1
ATOM 1331 C CA . ASP A 1 172 ? -10.325 21.169 -1.964 1.00 94.69 172 ASP A CA 1
ATOM 1332 C C . ASP A 1 172 ? -9.327 20.129 -1.433 1.00 94.69 172 ASP A C 1
ATOM 1334 O O . ASP A 1 172 ? -8.205 20.001 -1.920 1.00 94.69 172 ASP A O 1
ATOM 1338 N N . THR A 1 173 ? -9.763 19.323 -0.461 1.00 96.00 173 THR A N 1
ATOM 1339 C CA . THR A 1 173 ? -8.995 18.183 0.055 1.00 96.00 173 THR A CA 1
ATOM 1340 C C . THR A 1 173 ? -8.783 17.146 -1.042 1.00 96.00 173 THR A C 1
ATOM 1342 O O . THR A 1 173 ? -7.654 16.712 -1.265 1.00 96.00 173 THR A O 1
ATOM 1345 N N . VAL A 1 174 ? -9.844 16.777 -1.765 1.00 96.75 174 VAL A N 1
ATOM 1346 C CA . VAL A 1 174 ? -9.764 15.823 -2.880 1.00 96.75 174 VAL A CA 1
ATOM 1347 C C . VAL A 1 174 ? -8.830 16.336 -3.978 1.00 96.75 174 VAL A C 1
ATOM 1349 O O . VAL A 1 174 ? -7.989 15.573 -4.445 1.00 96.75 174 VAL A O 1
ATOM 1352 N N . ALA A 1 175 ? -8.895 17.622 -4.333 1.00 96.00 175 ALA A N 1
ATOM 1353 C CA . ALA A 1 175 ? -8.043 18.222 -5.360 1.00 96.00 175 ALA A CA 1
ATOM 1354 C C . ALA A 1 175 ? -6.539 18.066 -5.064 1.00 96.00 175 ALA A C 1
ATOM 1356 O O . ALA A 1 175 ? -5.755 17.861 -5.990 1.00 96.00 175 ALA A O 1
ATOM 1357 N N . ILE A 1 176 ? -6.145 18.101 -3.786 1.00 97.38 176 ILE A N 1
ATOM 1358 C CA . ILE A 1 176 ? -4.762 17.855 -3.350 1.00 97.38 176 ILE A CA 1
ATOM 1359 C C . ILE A 1 176 ? -4.469 16.349 -3.243 1.00 97.38 176 ILE A C 1
ATOM 1361 O O . ILE A 1 176 ? -3.386 15.903 -3.612 1.00 97.38 176 ILE A O 1
ATOM 1365 N N . LEU A 1 177 ? -5.416 15.535 -2.765 1.00 97.50 177 LEU A N 1
ATOM 1366 C CA . LEU A 1 177 ? -5.202 14.094 -2.583 1.00 97.50 177 LEU A CA 1
ATOM 1367 C C . LEU A 1 177 ? -5.092 13.318 -3.906 1.00 97.50 177 LEU A C 1
ATOM 1369 O O . LEU A 1 177 ? -4.325 12.360 -3.967 1.00 97.50 177 LEU A O 1
ATOM 1373 N N . VAL A 1 178 ? -5.814 13.717 -4.959 1.00 97.00 178 VAL A N 1
ATOM 1374 C CA . VAL A 1 178 ? -5.779 13.056 -6.280 1.00 97.00 178 VAL A CA 1
ATOM 1375 C C . VAL A 1 178 ? -4.354 12.938 -6.843 1.00 97.00 178 VAL A C 1
ATOM 1377 O O . VAL A 1 178 ? -3.940 11.816 -7.136 1.00 97.00 178 VAL A O 1
ATOM 1380 N N . PRO A 1 179 ? -3.563 14.023 -6.982 1.00 97.50 179 PRO A N 1
ATOM 1381 C CA . PRO A 1 179 ? -2.175 13.897 -7.418 1.00 97.50 179 PRO A CA 1
ATOM 1382 C C . PRO A 1 179 ? -1.314 13.153 -6.386 1.00 97.50 179 PRO A C 1
ATOM 1384 O O . PRO A 1 179 ? -0.508 12.311 -6.770 1.00 97.50 179 PRO A O 1
ATOM 1387 N N . LEU A 1 180 ? -1.508 13.370 -5.079 1.00 97.31 180 LEU A N 1
ATOM 1388 C CA . LEU A 1 180 ? -0.714 12.683 -4.048 1.00 97.31 180 LEU A CA 1
ATOM 1389 C C . LEU A 1 180 ? -0.879 11.155 -4.062 1.00 97.31 180 LEU A C 1
ATOM 1391 O O . LEU A 1 180 ? 0.043 10.443 -3.672 1.00 97.31 180 LEU A O 1
ATOM 1395 N N . VAL A 1 181 ? -2.014 10.632 -4.532 1.00 96.94 181 VAL A N 1
ATOM 1396 C CA . VAL A 1 181 ? -2.196 9.185 -4.720 1.00 96.94 181 VAL A CA 1
ATOM 1397 C C . VAL A 1 181 ? -1.248 8.616 -5.771 1.00 96.94 181 VAL A C 1
ATOM 1399 O O . VAL A 1 181 ? -0.707 7.535 -5.562 1.00 96.94 181 VAL A O 1
ATOM 1402 N N . LEU A 1 182 ? -1.020 9.341 -6.868 1.00 96.06 182 LEU A N 1
ATOM 1403 C CA . LEU A 1 182 ? -0.066 8.943 -7.909 1.00 96.06 182 LEU A CA 1
ATOM 1404 C C . LEU A 1 182 ? 1.391 9.098 -7.462 1.00 96.06 182 LEU A C 1
ATOM 1406 O O . LEU A 1 182 ? 2.269 8.470 -8.042 1.00 96.06 182 LEU A O 1
ATOM 1410 N N . LEU A 1 183 ? 1.650 9.934 -6.454 1.00 95.12 183 LEU A N 1
ATOM 1411 C CA . LEU A 1 183 ? 2.955 10.022 -5.802 1.00 95.12 183 LEU A CA 1
ATOM 1412 C C . LEU A 1 183 ? 3.178 8.900 -4.795 1.00 95.12 183 LEU A C 1
ATOM 1414 O O . LEU A 1 183 ? 4.317 8.513 -4.606 1.00 95.12 183 LEU A O 1
ATOM 1418 N N . GLY A 1 184 ? 2.135 8.429 -4.106 1.00 94.12 184 GLY A N 1
ATOM 1419 C CA . GLY A 1 184 ? 2.187 7.336 -3.130 1.00 94.12 184 GLY A CA 1
ATOM 1420 C C . GLY A 1 184 ? 2.841 7.695 -1.790 1.00 94.12 184 GLY A C 1
ATOM 1421 O O . GLY A 1 184 ? 2.271 7.433 -0.722 1.00 94.12 184 GLY A O 1
ATOM 1422 N N . ALA A 1 185 ? 4.026 8.300 -1.833 1.00 94.38 185 ALA A N 1
ATOM 1423 C CA . ALA A 1 185 ? 4.817 8.650 -0.666 1.00 94.38 185 ALA A CA 1
ATOM 1424 C C . ALA A 1 185 ? 5.939 9.652 -0.970 1.00 94.38 185 ALA A C 1
ATOM 1426 O O . ALA A 1 185 ? 6.387 9.789 -2.104 1.00 94.38 185 ALA A O 1
ATOM 1427 N N . TRP A 1 186 ? 6.399 10.347 0.072 1.00 92.62 186 TRP A N 1
ATOM 1428 C CA . TRP A 1 186 ? 7.496 11.316 -0.002 1.00 92.62 186 TRP A CA 1
ATOM 1429 C C . TRP A 1 186 ? 8.146 11.537 1.371 1.00 92.62 186 TRP A C 1
ATOM 1431 O O . TRP A 1 186 ? 7.568 11.226 2.419 1.00 92.62 186 TRP A O 1
ATOM 1441 N N . GLU A 1 187 ? 9.349 12.109 1.382 1.00 88.12 187 GLU A N 1
ATOM 1442 C CA . GLU A 1 187 ? 10.034 12.491 2.619 1.00 88.12 187 GLU A CA 1
ATOM 1443 C C . GLU A 1 187 ? 9.384 13.738 3.250 1.00 88.12 187 GLU A C 1
ATOM 1445 O O . GLU A 1 187 ? 9.346 14.822 2.683 1.00 88.12 187 GLU A O 1
ATOM 1450 N N . GLY A 1 188 ? 8.884 13.614 4.474 1.00 77.25 188 GLY A N 1
ATOM 1451 C CA . GLY A 1 188 ? 8.255 14.682 5.254 1.00 77.25 188 GLY A CA 1
ATOM 1452 C C . GLY A 1 188 ? 9.237 15.562 6.026 1.00 77.25 188 GLY A C 1
ATOM 1453 O O . GLY A 1 188 ? 8.984 15.856 7.197 1.00 77.25 188 GLY A O 1
ATOM 1454 N N . ARG A 1 189 ? 10.364 15.949 5.415 1.00 72.88 189 ARG A N 1
ATOM 1455 C CA . ARG A 1 189 ? 11.374 16.805 6.064 1.00 72.88 189 ARG A CA 1
ATOM 1456 C C . ARG A 1 189 ? 10.895 18.254 6.217 1.00 72.88 189 ARG A C 1
ATOM 1458 O O . ARG A 1 189 ? 9.886 18.671 5.647 1.00 72.88 189 ARG A O 1
ATOM 1465 N N . GLU A 1 190 ? 11.571 19.013 7.075 1.00 63.88 190 GLU A N 1
ATOM 1466 C CA . GLU A 1 190 ? 11.288 20.439 7.262 1.00 63.88 190 GLU A CA 1
ATOM 1467 C C . GLU A 1 190 ? 11.696 21.263 6.037 1.00 63.88 190 GLU A C 1
ATOM 1469 O O . GLU A 1 190 ? 12.662 20.950 5.350 1.00 63.88 190 GLU A O 1
ATOM 1474 N N . GLU A 1 191 ? 10.939 22.329 5.773 1.00 56.50 191 GLU A N 1
ATOM 1475 C CA . GLU A 1 191 ? 11.048 23.170 4.571 1.00 56.50 191 GLU A CA 1
ATOM 1476 C C . GLU A 1 191 ? 12.416 23.863 4.422 1.00 56.50 191 GLU A C 1
ATOM 1478 O O . GLU A 1 191 ? 12.822 24.196 3.304 1.00 56.50 191 GLU A O 1
ATOM 1483 N N . HIS A 1 192 ? 13.121 24.029 5.546 1.00 54.75 192 HIS A N 1
ATOM 1484 C CA . HIS A 1 192 ? 14.441 24.651 5.660 1.00 54.75 192 HIS A CA 1
ATOM 1485 C C . HIS A 1 192 ? 15.615 23.667 5.519 1.00 54.75 192 HIS A C 1
ATOM 1487 O O . HIS A 1 192 ? 16.765 24.091 5.607 1.00 54.75 192 HIS A O 1
ATOM 1493 N N . ASP A 1 193 ? 15.370 22.368 5.307 1.00 63.53 193 ASP A N 1
ATOM 1494 C CA . ASP A 1 193 ? 16.446 21.442 4.937 1.00 63.53 193 ASP A CA 1
ATOM 1495 C C . ASP A 1 193 ? 16.816 21.710 3.471 1.00 63.53 193 ASP A C 1
ATOM 1497 O O . ASP A 1 193 ? 16.134 21.247 2.561 1.00 63.53 193 ASP A O 1
ATOM 1501 N N . GLU A 1 194 ? 17.894 22.461 3.225 1.00 56.97 194 GLU A N 1
ATOM 1502 C CA . GLU A 1 194 ? 18.401 22.773 1.871 1.00 56.97 194 GLU A CA 1
ATOM 1503 C C . GLU A 1 194 ? 18.742 21.515 1.044 1.00 56.97 194 GLU A C 1
ATOM 1505 O O . GLU A 1 194 ? 18.905 21.579 -0.175 1.00 56.97 194 GLU A O 1
ATOM 1510 N N . ARG A 1 195 ? 18.813 20.347 1.697 1.00 60.25 195 ARG A N 1
ATOM 1511 C CA . ARG A 1 195 ? 18.982 19.032 1.061 1.00 60.25 195 ARG A CA 1
ATOM 1512 C C . ARG A 1 195 ? 17.665 18.407 0.584 1.00 60.25 195 ARG A C 1
ATOM 1514 O O . ARG A 1 195 ? 17.702 17.406 -0.129 1.00 60.25 195 ARG A O 1
ATOM 1521 N N . TYR A 1 196 ? 16.506 18.950 0.966 1.00 69.31 196 TYR A N 1
ATOM 1522 C CA . TYR A 1 196 ? 15.191 18.453 0.560 1.00 69.31 196 TYR A CA 1
ATOM 1523 C C . TYR A 1 196 ? 14.719 19.136 -0.729 1.00 69.31 196 TYR A C 1
ATOM 1525 O O . TYR A 1 196 ? 14.069 20.184 -0.710 1.00 69.31 196 TYR A O 1
ATOM 1533 N N . ARG A 1 197 ? 15.051 18.513 -1.862 1.00 78.94 197 ARG A N 1
ATOM 1534 C CA . ARG A 1 197 ? 14.706 19.008 -3.204 1.00 78.94 197 ARG A CA 1
ATOM 1535 C C . ARG A 1 197 ? 13.465 18.368 -3.822 1.00 78.94 197 ARG A C 1
ATOM 1537 O O . ARG A 1 197 ? 12.958 18.882 -4.809 1.00 78.94 197 ARG A O 1
ATOM 1544 N N . ASP A 1 198 ? 12.886 17.338 -3.202 1.00 86.75 198 ASP A N 1
ATOM 1545 C CA . ASP A 1 198 ? 11.649 16.701 -3.691 1.00 86.75 198 ASP A CA 1
ATOM 1546 C C . ASP A 1 198 ? 10.493 17.704 -3.846 1.00 86.75 198 ASP A C 1
ATOM 1548 O O . ASP A 1 198 ? 9.652 17.550 -4.732 1.00 86.75 198 ASP A O 1
ATOM 1552 N N . LYS A 1 199 ? 10.466 18.776 -3.036 1.00 87.81 199 LYS A N 1
ATOM 1553 C CA . LYS A 1 199 ? 9.481 19.863 -3.172 1.00 87.81 199 LYS A CA 1
ATOM 1554 C C . LYS A 1 199 ? 9.480 20.502 -4.564 1.00 87.81 199 LYS A C 1
ATOM 1556 O O . LYS A 1 199 ? 8.411 20.830 -5.067 1.00 87.81 199 LYS A O 1
ATOM 1561 N N . GLU A 1 200 ? 10.644 20.600 -5.209 1.00 88.25 200 GLU A N 1
ATOM 1562 C CA . GLU A 1 200 ? 10.803 21.175 -6.553 1.00 88.25 200 GLU A CA 1
ATOM 1563 C C . GLU A 1 200 ? 10.060 20.352 -7.620 1.00 88.25 200 GLU A C 1
ATOM 1565 O O . GLU A 1 200 ? 9.692 20.884 -8.665 1.00 88.25 200 GLU A O 1
ATOM 1570 N N . TYR A 1 201 ? 9.783 19.074 -7.339 1.00 91.44 201 TYR A N 1
ATOM 1571 C CA . TYR A 1 201 ? 9.010 18.175 -8.199 1.00 91.44 201 TYR A CA 1
ATOM 1572 C C . TYR A 1 201 ? 7.546 18.068 -7.759 1.00 91.44 201 TYR A C 1
ATOM 1574 O O . TYR A 1 201 ? 6.639 18.064 -8.596 1.00 91.44 201 TYR A O 1
ATOM 1582 N N . ILE A 1 202 ? 7.300 17.994 -6.447 1.00 94.12 202 ILE A N 1
ATOM 1583 C CA . ILE A 1 202 ? 5.960 17.777 -5.889 1.00 94.12 202 ILE A CA 1
ATOM 1584 C C . ILE A 1 202 ? 5.070 19.014 -6.069 1.00 94.12 202 ILE A C 1
ATOM 1586 O O . ILE A 1 202 ? 3.919 18.865 -6.482 1.00 94.12 202 ILE A O 1
ATOM 1590 N N . GLU A 1 203 ? 5.568 20.227 -5.806 1.00 94.62 203 GLU A N 1
ATOM 1591 C CA . GLU A 1 203 ? 4.734 21.439 -5.864 1.00 94.62 203 GLU A CA 1
ATOM 1592 C C . GLU A 1 203 ? 4.205 21.729 -7.272 1.00 94.62 203 GLU A C 1
ATOM 1594 O O . GLU A 1 203 ? 2.994 21.933 -7.399 1.00 94.62 203 GLU A O 1
ATOM 1599 N N . PRO A 1 204 ? 5.021 21.686 -8.350 1.00 95.12 204 PRO A N 1
ATOM 1600 C CA . PRO A 1 204 ? 4.499 21.867 -9.701 1.00 95.12 204 PRO A CA 1
ATOM 1601 C C . PRO A 1 204 ? 3.516 20.766 -10.094 1.00 95.12 204 PRO A C 1
ATOM 1603 O O . PRO A 1 204 ? 2.541 21.040 -10.789 1.00 95.12 204 PRO A O 1
ATOM 1606 N N . PHE A 1 205 ? 3.738 19.527 -9.647 1.00 96.56 205 PHE A N 1
ATOM 1607 C CA . PHE A 1 205 ? 2.855 18.410 -9.964 1.00 96.56 205 PHE A CA 1
ATOM 1608 C C . PHE A 1 205 ? 1.477 18.551 -9.303 1.00 96.56 205 PHE A C 1
ATOM 1610 O O . PHE A 1 205 ? 0.446 18.495 -9.988 1.00 96.56 205 PHE A O 1
ATOM 1617 N N . VAL A 1 206 ? 1.452 18.778 -7.989 1.00 96.56 206 VAL A N 1
ATOM 1618 C CA . VAL A 1 206 ? 0.212 18.955 -7.224 1.00 96.56 206 VAL A CA 1
ATOM 1619 C C . VAL A 1 206 ? -0.458 20.284 -7.593 1.00 96.56 206 VAL A C 1
ATOM 1621 O O . VAL A 1 206 ? -1.678 20.340 -7.729 1.00 96.56 206 VAL A O 1
ATOM 1624 N N . GLY A 1 207 ? 0.331 21.329 -7.859 1.00 95.44 207 GLY A N 1
ATOM 1625 C CA . GLY A 1 207 ? -0.137 22.699 -8.077 1.00 95.44 207 GLY A CA 1
ATOM 1626 C C . GLY A 1 207 ? -0.404 23.445 -6.766 1.00 95.44 207 GLY A C 1
ATOM 1627 O O . GLY A 1 207 ? -1.272 24.310 -6.710 1.00 95.44 207 GLY A O 1
ATOM 1628 N N . THR A 1 208 ? 0.273 23.062 -5.684 1.00 95.12 208 THR A N 1
ATOM 1629 C CA . THR A 1 208 ? 0.057 23.563 -4.317 1.00 95.12 208 THR A CA 1
ATOM 1630 C C . THR A 1 208 ? 1.376 23.503 -3.553 1.00 95.12 208 THR A C 1
ATOM 1632 O O . THR A 1 208 ? 2.190 22.616 -3.810 1.00 95.12 208 THR A O 1
ATOM 1635 N N . SER A 1 209 ? 1.599 24.435 -2.623 1.00 93.50 209 SER A N 1
ATOM 1636 C CA . SER A 1 209 ? 2.849 24.487 -1.854 1.00 93.50 209 SER A CA 1
ATOM 1637 C C . SER A 1 209 ? 3.009 23.278 -0.923 1.00 93.50 209 SER A C 1
ATOM 1639 O O . SER A 1 209 ? 2.030 22.751 -0.380 1.00 93.50 209 SER A O 1
ATOM 1641 N N . MET A 1 210 ? 4.248 22.865 -0.645 1.00 91.62 210 MET A N 1
ATOM 1642 C CA . MET A 1 210 ? 4.523 21.792 0.317 1.00 91.62 210 MET A CA 1
ATOM 1643 C C . MET A 1 210 ? 4.031 22.137 1.721 1.00 91.62 210 MET A C 1
ATOM 1645 O O . MET A 1 210 ? 3.602 21.247 2.458 1.00 91.62 210 MET A O 1
ATOM 1649 N N . ALA A 1 211 ? 4.039 23.419 2.094 1.00 90.88 211 ALA A N 1
ATOM 1650 C CA . ALA A 1 211 ? 3.494 23.884 3.364 1.00 90.88 211 ALA A CA 1
ATOM 1651 C C . ALA A 1 211 ? 1.981 23.617 3.477 1.00 90.88 211 ALA A C 1
ATOM 1653 O O . ALA A 1 211 ? 1.487 23.238 4.541 1.00 90.88 211 ALA A O 1
ATOM 1654 N N . GLU A 1 212 ? 1.222 23.792 2.395 1.00 93.75 212 GLU A N 1
ATOM 1655 C CA . GLU A 1 212 ? -0.213 23.480 2.339 1.00 93.75 212 GLU A CA 1
ATOM 1656 C C . GLU A 1 212 ? -0.474 21.976 2.321 1.00 93.75 212 GLU A C 1
ATOM 1658 O O . GLU A 1 212 ? -1.288 21.497 3.113 1.00 93.75 212 GLU A O 1
ATOM 1663 N N . ILE A 1 213 ? 0.274 21.222 1.508 1.00 94.81 213 ILE A N 1
ATOM 1664 C CA . ILE A 1 213 ? 0.212 19.753 1.476 1.00 94.81 213 ILE A CA 1
ATOM 1665 C C . ILE A 1 213 ? 0.455 19.184 2.879 1.00 94.81 213 ILE A C 1
ATOM 1667 O O . ILE A 1 213 ? -0.323 18.368 3.376 1.00 94.81 213 ILE A O 1
ATOM 1671 N N . ARG A 1 214 ? 1.499 19.660 3.569 1.00 92.12 214 ARG A N 1
ATOM 1672 C CA . ARG A 1 214 ? 1.836 19.218 4.925 1.00 92.12 214 ARG A CA 1
ATOM 1673 C C . ARG A 1 214 ? 0.749 19.587 5.929 1.00 92.12 214 ARG A C 1
ATOM 1675 O O . ARG A 1 214 ? 0.380 18.742 6.743 1.00 92.12 214 ARG A O 1
ATOM 1682 N N . ARG A 1 215 ? 0.214 20.813 5.875 1.00 92.88 215 ARG A N 1
ATOM 1683 C CA . ARG A 1 215 ? -0.905 21.234 6.738 1.00 92.88 215 ARG A CA 1
ATOM 1684 C C . ARG A 1 215 ? -2.119 20.322 6.563 1.00 92.88 215 ARG A C 1
ATOM 1686 O O . ARG A 1 215 ? -2.692 19.897 7.567 1.00 92.88 215 ARG A O 1
ATOM 1693 N N . LEU A 1 216 ? -2.470 19.986 5.321 1.00 95.31 216 LEU A N 1
ATOM 1694 C CA . LEU A 1 216 ? -3.575 19.079 5.023 1.00 95.31 216 LEU A CA 1
ATOM 1695 C C . LEU A 1 216 ? -3.317 17.682 5.592 1.00 95.31 216 LEU A C 1
ATOM 1697 O O . LEU A 1 216 ? -4.125 17.170 6.362 1.00 95.31 216 LEU A O 1
ATOM 1701 N N . VAL A 1 217 ? -2.181 17.074 5.254 1.00 93.94 217 VAL A N 1
ATOM 1702 C CA . VAL A 1 217 ? -1.881 15.686 5.625 1.00 93.94 217 VAL A CA 1
ATOM 1703 C C . VAL A 1 217 ? -1.736 15.518 7.146 1.00 93.94 217 VAL A C 1
ATOM 1705 O O . VAL A 1 217 ? -2.241 14.542 7.696 1.00 93.94 217 VAL A O 1
ATOM 1708 N N . VAL A 1 218 ? -1.163 16.499 7.853 1.00 92.69 218 VAL A N 1
ATOM 1709 C CA . VAL A 1 218 ? -1.117 16.523 9.331 1.00 92.69 218 VAL A CA 1
ATOM 1710 C C . VAL A 1 218 ? -2.508 16.712 9.946 1.00 92.69 218 VAL A C 1
ATOM 1712 O O . VAL A 1 218 ? -2.810 16.146 10.995 1.00 92.69 218 VAL A O 1
ATOM 1715 N N . SER A 1 219 ? -3.377 17.511 9.322 1.00 92.75 219 SER A N 1
ATOM 1716 C CA . SER A 1 219 ? -4.764 17.650 9.777 1.00 92.75 219 SER A CA 1
ATOM 1717 C C . SER A 1 219 ? -5.528 16.330 9.628 1.00 92.75 219 SER A C 1
ATOM 1719 O O . SER A 1 219 ? -6.204 15.898 10.563 1.00 92.75 219 SER A O 1
ATOM 1721 N N . LEU A 1 220 ? -5.363 15.651 8.489 1.00 93.12 220 LEU A N 1
ATOM 1722 C CA . LEU A 1 220 ? -5.975 14.351 8.218 1.00 93.12 220 LEU A CA 1
ATOM 1723 C C . LEU A 1 220 ? -5.419 13.244 9.118 1.00 93.12 220 LEU A C 1
ATOM 1725 O O . LEU A 1 220 ? -6.189 12.393 9.554 1.00 93.12 220 LEU A O 1
ATOM 1729 N N . SER A 1 221 ? -4.129 13.277 9.471 1.00 89.81 221 SER A N 1
ATOM 1730 C CA . SER A 1 221 ? -3.506 12.247 10.315 1.00 89.81 221 SER A CA 1
ATOM 1731 C C . SER A 1 221 ? -4.043 12.202 11.748 1.00 89.81 221 SER A C 1
ATOM 1733 O O . SER A 1 221 ? -3.813 11.218 12.442 1.00 89.81 221 SER A O 1
ATOM 1735 N N . ARG A 1 222 ? -4.747 13.250 12.195 1.00 86.19 222 ARG A N 1
ATOM 1736 C CA . ARG A 1 222 ? -5.463 13.296 13.486 1.00 86.19 222 ARG A CA 1
ATOM 1737 C C . ARG A 1 222 ? -6.829 12.605 13.431 1.00 86.19 222 ARG A C 1
ATOM 1739 O O . ARG A 1 222 ? -7.508 12.467 14.442 1.00 86.19 222 ARG A O 1
ATOM 1746 N N . GLN A 1 223 ? -7.283 12.223 12.241 1.00 86.44 223 GLN A N 1
ATOM 1747 C CA . GLN A 1 223 ? -8.516 11.470 12.060 1.00 86.44 223 GLN A CA 1
ATOM 1748 C C . GLN A 1 223 ? -8.212 9.972 12.103 1.00 86.44 223 GLN A C 1
ATOM 1750 O O . GLN A 1 223 ? -7.183 9.520 11.606 1.00 86.44 223 GLN A O 1
ATOM 1755 N N . SER A 1 224 ? -9.147 9.180 12.639 1.00 84.19 224 SER A N 1
ATOM 1756 C CA . SER A 1 224 ? -8.962 7.723 12.752 1.00 84.19 224 SER A CA 1
ATOM 1757 C C . SER A 1 224 ? -8.719 7.019 11.405 1.00 84.19 224 SER A C 1
ATOM 1759 O O . SER A 1 224 ? -7.990 6.032 11.361 1.00 84.19 224 SER A O 1
ATOM 1761 N N . ASP A 1 225 ? -9.293 7.533 10.310 1.00 89.88 225 ASP A N 1
ATOM 1762 C CA . ASP A 1 225 ? -9.221 6.967 8.954 1.00 89.88 225 ASP A CA 1
ATOM 1763 C C . ASP A 1 225 ? -8.492 7.909 7.980 1.00 89.88 225 ASP A C 1
ATOM 1765 O O . ASP A 1 225 ? -9.038 8.350 6.968 1.00 89.88 225 ASP A O 1
ATOM 1769 N N . SER A 1 226 ? -7.254 8.269 8.324 1.00 92.44 226 SER A N 1
ATOM 1770 C CA . SER A 1 226 ? -6.394 9.087 7.463 1.00 92.44 226 SER A CA 1
ATOM 1771 C C . SER A 1 226 ? -5.976 8.333 6.186 1.00 92.44 226 SER A C 1
ATOM 1773 O O . SER A 1 226 ? -5.604 7.158 6.276 1.00 92.44 226 SER A O 1
ATOM 1775 N N . PRO A 1 227 ? -5.950 8.986 5.005 1.00 94.81 227 PRO A N 1
ATOM 1776 C CA . PRO A 1 227 ? -5.445 8.378 3.771 1.00 94.81 227 PRO A CA 1
ATOM 1777 C C . PRO A 1 227 ? -3.915 8.225 3.770 1.00 94.81 227 PRO A C 1
ATOM 1779 O O . PRO A 1 227 ? -3.383 7.351 3.085 1.00 94.81 227 PRO A O 1
ATOM 1782 N N . PHE A 1 228 ? -3.211 9.035 4.570 1.00 94.94 228 PHE A N 1
ATOM 1783 C CA . PHE A 1 228 ? -1.755 9.033 4.706 1.00 94.94 228 PHE A CA 1
ATOM 1784 C C . PHE A 1 228 ? -1.327 8.827 6.160 1.00 94.94 228 PHE A C 1
ATOM 1786 O O . PHE A 1 228 ? -1.977 9.296 7.096 1.00 94.94 228 PHE A O 1
ATOM 1793 N N . VAL A 1 229 ? -0.198 8.153 6.352 1.00 91.62 229 VAL A N 1
ATOM 1794 C CA . VAL A 1 229 ? 0.432 7.959 7.659 1.00 91.62 229 VAL A CA 1
ATOM 1795 C C . VAL A 1 229 ? 1.905 8.328 7.587 1.00 91.62 229 VAL A C 1
ATOM 1797 O O . VAL A 1 229 ? 2.566 8.088 6.574 1.00 91.62 229 VAL A O 1
ATOM 1800 N N . GLN A 1 230 ? 2.422 8.888 8.676 1.00 90.81 230 GLN A N 1
ATOM 1801 C CA . GLN A 1 230 ? 3.843 9.157 8.821 1.00 90.81 230 GLN A CA 1
ATOM 1802 C C . GLN A 1 230 ? 4.542 7.956 9.465 1.00 90.81 230 GLN A C 1
ATOM 1804 O O . GLN A 1 230 ? 4.127 7.452 10.509 1.00 90.81 230 GLN A O 1
ATOM 1809 N N . SER A 1 231 ? 5.609 7.483 8.830 1.00 85.88 231 SER A N 1
ATOM 1810 C CA . SER A 1 231 ? 6.431 6.368 9.291 1.00 85.88 231 SER A CA 1
ATOM 1811 C C . SER A 1 231 ? 7.892 6.800 9.278 1.00 85.88 231 SER A C 1
ATOM 1813 O O . SER A 1 231 ? 8.543 6.740 8.237 1.00 85.88 231 SER A O 1
ATOM 1815 N N . GLY A 1 232 ? 8.411 7.224 10.432 1.00 86.56 232 GLY A N 1
ATOM 1816 C CA . GLY A 1 232 ? 9.706 7.906 10.492 1.00 86.56 232 GLY A CA 1
ATOM 1817 C C . GLY A 1 232 ? 9.601 9.283 9.837 1.00 86.56 232 GLY A C 1
ATOM 1818 O O . GLY A 1 232 ? 8.683 10.039 10.152 1.00 86.56 232 GLY A O 1
ATOM 1819 N N . SER A 1 233 ? 10.499 9.599 8.904 1.00 85.69 233 SER A N 1
ATOM 1820 C CA . SER A 1 233 ? 10.417 10.828 8.107 1.00 85.69 233 SER A CA 1
ATOM 1821 C C . SER A 1 233 ? 9.421 10.739 6.951 1.00 85.69 233 SER A C 1
ATOM 1823 O O . SER A 1 233 ? 9.009 11.779 6.457 1.00 85.69 233 SER A O 1
ATOM 1825 N N . VAL A 1 234 ? 8.992 9.547 6.530 1.00 90.12 234 VAL A N 1
ATOM 1826 C CA . VAL A 1 234 ? 8.252 9.360 5.270 1.00 90.12 234 VAL A CA 1
ATOM 1827 C C . VAL A 1 234 ? 6.738 9.418 5.473 1.00 90.12 234 VAL A C 1
ATOM 1829 O O . VAL A 1 234 ? 6.190 8.696 6.312 1.00 90.12 234 VAL A O 1
ATOM 1832 N N . TRP A 1 235 ? 6.048 10.217 4.658 1.00 93.81 235 TRP A N 1
ATOM 1833 C CA . TRP A 1 235 ? 4.594 10.163 4.487 1.00 93.81 235 TRP A CA 1
ATOM 1834 C C . TRP A 1 235 ? 4.233 9.142 3.422 1.00 93.81 235 TRP A C 1
ATOM 1836 O O . TRP A 1 235 ? 4.818 9.163 2.345 1.00 93.81 235 TRP A O 1
ATOM 1846 N N . ARG A 1 236 ? 3.284 8.244 3.712 1.00 94.81 236 ARG A N 1
ATOM 1847 C CA . ARG A 1 236 ? 2.887 7.163 2.794 1.00 94.81 236 ARG A CA 1
ATOM 1848 C C . ARG A 1 236 ? 1.392 6.895 2.826 1.00 94.81 236 ARG A C 1
ATOM 1850 O O . ARG A 1 236 ? 0.768 7.045 3.879 1.00 94.81 236 ARG A O 1
ATOM 1857 N N . LEU A 1 237 ? 0.842 6.427 1.709 1.00 95.69 237 LEU A N 1
ATOM 1858 C CA . LEU A 1 237 ? -0.537 5.946 1.640 1.00 95.69 237 LEU A CA 1
ATOM 1859 C C . LEU A 1 237 ? -0.794 4.788 2.621 1.00 95.69 237 LEU A C 1
ATOM 1861 O O . LEU A 1 237 ? -0.011 3.841 2.757 1.00 95.69 237 LEU A O 1
ATOM 1865 N N . VAL A 1 238 ? -1.944 4.852 3.291 1.00 95.06 238 VAL A N 1
ATOM 1866 C CA . VAL A 1 238 ? -2.420 3.810 4.213 1.00 95.06 238 VAL A CA 1
ATOM 1867 C C . VAL A 1 238 ? -2.986 2.602 3.475 1.00 95.06 238 VAL A C 1
ATOM 1869 O O . VAL A 1 238 ? -2.910 1.490 3.988 1.00 95.06 238 VAL A O 1
ATOM 1872 N N . ASP A 1 239 ? -3.542 2.779 2.286 1.00 94.69 239 ASP A N 1
ATOM 1873 C CA . ASP A 1 239 ? -3.935 1.693 1.389 1.00 94.69 239 ASP A CA 1
ATOM 1874 C C . ASP A 1 239 ? -3.912 2.238 -0.047 1.00 94.69 239 ASP A C 1
ATOM 1876 O O . ASP A 1 239 ? -4.868 2.900 -0.452 1.00 94.69 239 ASP A O 1
ATOM 1880 N N . PRO A 1 240 ? -2.808 2.040 -0.795 1.00 94.75 240 PRO A N 1
ATOM 1881 C CA . PRO A 1 240 ? -2.651 2.632 -2.120 1.00 94.75 240 PRO A CA 1
ATOM 1882 C C . PRO A 1 240 ? -3.753 2.233 -3.103 1.00 94.75 240 PRO A C 1
ATOM 1884 O O . PRO A 1 240 ? -4.295 3.092 -3.790 1.00 94.75 240 PRO A O 1
ATOM 1887 N N . VAL A 1 241 ? -4.133 0.951 -3.129 1.00 93.50 241 VAL A N 1
ATOM 1888 C CA . VAL A 1 241 ? -5.146 0.420 -4.058 1.00 93.50 241 VAL A CA 1
ATOM 1889 C C . VAL A 1 241 ? -6.524 0.990 -3.738 1.00 93.50 241 VAL A C 1
ATOM 1891 O O . VAL A 1 241 ? -7.272 1.389 -4.630 1.00 93.50 241 VAL A O 1
ATOM 1894 N N . ASP A 1 242 ? -6.870 1.055 -2.455 1.00 93.75 242 ASP A N 1
ATOM 1895 C CA . ASP A 1 242 ? -8.135 1.632 -2.014 1.00 93.75 242 ASP A CA 1
ATOM 1896 C C . ASP A 1 242 ? -8.205 3.146 -2.267 1.00 93.75 242 ASP A C 1
ATOM 1898 O O . ASP A 1 242 ? -9.207 3.627 -2.799 1.00 93.75 242 ASP A O 1
ATOM 1902 N N . ALA A 1 243 ? -7.131 3.880 -1.967 1.00 95.62 243 ALA A N 1
ATOM 1903 C CA . ALA A 1 243 ? -7.040 5.310 -2.242 1.00 95.62 243 ALA A CA 1
ATOM 1904 C C . ALA A 1 243 ? -7.127 5.599 -3.748 1.00 95.62 243 ALA A C 1
ATOM 1906 O O . ALA A 1 243 ? -7.889 6.473 -4.157 1.00 95.62 243 ALA A O 1
ATOM 1907 N N . ALA A 1 244 ? -6.427 4.819 -4.577 1.00 96.38 244 ALA A N 1
ATOM 1908 C CA . ALA A 1 244 ? -6.486 4.917 -6.031 1.00 96.38 244 ALA A CA 1
ATOM 1909 C C . ALA A 1 244 ? -7.897 4.684 -6.572 1.00 96.38 244 ALA A C 1
ATOM 1911 O O . ALA A 1 244 ? -8.409 5.511 -7.326 1.00 96.38 244 ALA A O 1
ATOM 1912 N N . ARG A 1 245 ? -8.573 3.625 -6.116 1.00 94.06 245 ARG A N 1
ATOM 1913 C CA . ARG A 1 245 ? -9.961 3.336 -6.502 1.00 94.06 245 ARG A CA 1
ATOM 1914 C C . ARG A 1 245 ? -10.922 4.481 -6.159 1.00 94.06 245 ARG A C 1
ATOM 1916 O O . ARG A 1 245 ? -11.890 4.696 -6.882 1.00 94.06 245 ARG A O 1
ATOM 1923 N N . LEU A 1 246 ? -10.691 5.177 -5.044 1.00 94.00 246 LEU A N 1
ATOM 1924 C CA . LEU A 1 246 ? -11.554 6.264 -4.573 1.00 94.00 246 LEU A CA 1
ATOM 1925 C C . LEU A 1 246 ? -11.250 7.618 -5.231 1.00 94.00 246 LEU A C 1
ATOM 1927 O O . LEU A 1 246 ? -12.175 8.402 -5.409 1.00 94.00 246 LEU A O 1
ATOM 1931 N N . LEU A 1 247 ? -9.987 7.901 -5.565 1.00 96.06 247 LEU A N 1
ATOM 1932 C CA . LEU A 1 247 ? -9.540 9.235 -5.990 1.00 96.06 247 LEU A CA 1
ATOM 1933 C C . LEU A 1 247 ? -9.232 9.338 -7.489 1.00 96.06 247 LEU A C 1
ATOM 1935 O O . LEU A 1 247 ? -9.510 10.371 -8.091 1.00 96.06 247 LEU A O 1
ATOM 1939 N N . LEU A 1 248 ? -8.709 8.287 -8.129 1.00 95.69 248 LEU A N 1
ATOM 1940 C CA . LEU A 1 248 ? -8.385 8.339 -9.561 1.00 95.69 248 LEU A CA 1
ATOM 1941 C C . LEU A 1 248 ? -9.592 8.539 -10.494 1.00 95.69 248 LEU A C 1
ATOM 1943 O O . LEU A 1 248 ? -9.375 9.087 -11.575 1.00 95.69 248 LEU A O 1
ATOM 1947 N N . PRO A 1 249 ? -10.849 8.187 -10.146 1.00 94.19 249 PRO A N 1
ATOM 1948 C CA . PRO A 1 249 ? -12.001 8.577 -10.963 1.00 94.19 249 PRO A CA 1
ATOM 1949 C C . PRO A 1 249 ? -12.125 10.096 -11.175 1.00 94.19 249 PRO A C 1
ATOM 1951 O O . PRO A 1 249 ? -12.557 10.526 -12.244 1.00 94.19 249 PRO A O 1
ATOM 1954 N N . GLU A 1 250 ? -11.671 10.899 -10.208 1.00 92.56 250 GLU A N 1
ATOM 1955 C CA . GLU A 1 250 ? -11.719 12.368 -10.239 1.00 92.56 250 GLU A CA 1
ATOM 1956 C C . GLU A 1 250 ? -10.533 12.995 -10.997 1.00 92.56 250 GLU A C 1
ATOM 1958 O O . GLU A 1 250 ? -10.406 14.218 -11.081 1.00 92.56 250 GLU A O 1
ATOM 1963 N N . ILE A 1 251 ? -9.630 12.183 -11.565 1.00 94.88 251 ILE A N 1
ATOM 1964 C CA . ILE A 1 251 ? -8.435 12.708 -12.226 1.00 94.88 251 ILE A CA 1
ATOM 1965 C C . ILE A 1 251 ? -8.768 13.439 -13.538 1.00 94.88 251 ILE A C 1
ATOM 1967 O O . ILE A 1 251 ? -9.330 12.879 -14.494 1.00 94.88 251 ILE A O 1
ATOM 1971 N N . GLY A 1 252 ? -8.375 14.713 -13.586 1.00 93.94 252 GLY A N 1
ATOM 1972 C CA . GLY A 1 252 ? -8.482 15.582 -14.756 1.00 93.94 252 GLY A CA 1
ATOM 1973 C C . GLY A 1 252 ? -7.261 15.512 -15.680 1.00 93.94 252 GLY A C 1
ATOM 1974 O O . GLY A 1 252 ? -6.151 15.194 -15.253 1.00 93.94 252 GLY A O 1
ATOM 1975 N N . GLY A 1 253 ? -7.448 15.872 -16.955 1.00 95.19 253 GLY A N 1
ATOM 1976 C CA . GLY A 1 253 ? -6.392 15.804 -17.976 1.00 95.19 253 GLY A CA 1
ATOM 1977 C C . GLY A 1 253 ? -5.164 16.677 -17.687 1.00 95.19 253 GLY A C 1
ATOM 1978 O O . GLY A 1 253 ? -4.049 16.290 -18.020 1.00 95.19 253 GLY A O 1
ATOM 1979 N N . GLU A 1 254 ? -5.333 17.818 -17.013 1.00 95.62 254 GLU A N 1
ATOM 1980 C CA . GLU A 1 254 ? -4.201 18.672 -16.622 1.00 95.62 254 GLU A CA 1
ATOM 1981 C C . GLU A 1 254 ? -3.294 18.003 -15.580 1.00 95.62 254 GLU A C 1
ATOM 1983 O O . GLU A 1 254 ? -2.073 18.093 -15.689 1.00 95.62 254 GLU A O 1
ATOM 1988 N N . ILE A 1 255 ? -3.861 17.262 -14.620 1.00 96.44 255 ILE A N 1
ATOM 1989 C CA . ILE A 1 255 ? -3.070 16.497 -13.641 1.00 96.44 255 ILE A CA 1
ATOM 1990 C C . ILE A 1 255 ? -2.270 15.410 -14.361 1.00 96.44 255 ILE A C 1
ATOM 1992 O O . ILE A 1 255 ? -1.088 15.242 -14.089 1.00 96.44 255 ILE A O 1
ATOM 1996 N N . VAL A 1 256 ? -2.882 14.723 -15.329 1.00 96.94 256 VAL A N 1
ATOM 1997 C CA . VAL A 1 256 ? -2.222 13.678 -16.125 1.00 96.94 256 VAL A CA 1
ATOM 1998 C C . VAL A 1 256 ? -1.050 14.233 -16.946 1.00 96.94 256 VAL A C 1
ATOM 2000 O O . VAL A 1 256 ? 0.014 13.618 -16.992 1.00 96.94 256 VAL A O 1
ATOM 2003 N N . LYS A 1 257 ? -1.193 15.424 -17.543 1.00 95.88 257 LYS A N 1
ATOM 2004 C CA . LYS A 1 25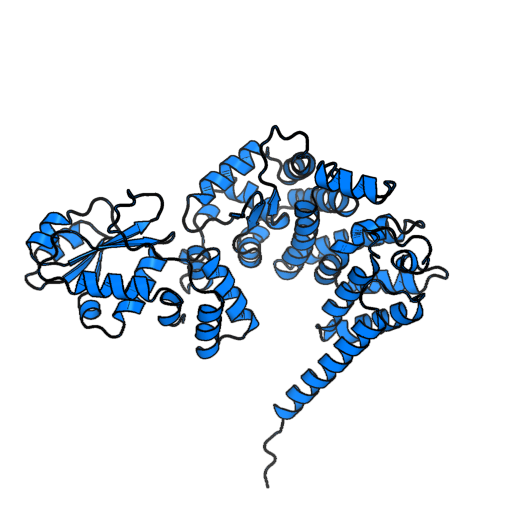7 ? -0.082 16.101 -18.237 1.00 95.88 257 LYS A CA 1
ATOM 2005 C C . LYS A 1 257 ? 1.069 16.419 -17.283 1.00 95.88 257 LYS A C 1
ATOM 2007 O O . LYS A 1 257 ? 2.221 16.131 -17.598 1.00 95.88 257 LYS A O 1
ATOM 2012 N N . ARG A 1 258 ? 0.769 16.984 -16.107 1.00 96.81 258 ARG A N 1
ATOM 2013 C CA . ARG A 1 258 ? 1.792 17.272 -15.088 1.00 96.81 258 ARG A CA 1
ATOM 2014 C C . ARG A 1 258 ? 2.436 15.998 -14.549 1.00 96.81 258 ARG A C 1
ATOM 2016 O O . ARG A 1 258 ? 3.634 15.996 -14.289 1.00 96.81 258 ARG A O 1
ATOM 2023 N N . TRP A 1 259 ? 1.671 14.915 -14.437 1.00 97.00 259 TRP A N 1
ATOM 2024 C CA . TRP A 1 259 ? 2.168 13.614 -13.999 1.00 97.00 259 TRP A CA 1
ATOM 2025 C C . TRP A 1 259 ? 3.211 13.040 -14.955 1.00 97.00 259 TRP A C 1
ATOM 2027 O O . TRP A 1 259 ? 4.254 12.578 -14.510 1.00 97.00 259 TRP A O 1
ATOM 2037 N N . GLN A 1 260 ? 2.978 13.132 -16.267 1.00 95.50 260 GLN A N 1
ATOM 2038 C CA . GLN A 1 260 ? 3.976 12.734 -17.259 1.00 95.50 260 GLN A CA 1
ATOM 2039 C C . GLN A 1 260 ? 5.282 13.523 -17.090 1.00 95.50 260 GLN A C 1
ATOM 2041 O O . GLN A 1 260 ? 6.360 12.933 -17.115 1.00 95.50 260 GLN A O 1
ATOM 2046 N N . VAL A 1 261 ? 5.191 14.847 -16.929 1.00 94.69 261 VAL A N 1
ATOM 2047 C CA . VAL A 1 261 ? 6.373 15.702 -16.736 1.00 94.69 261 VAL A CA 1
ATOM 2048 C C . VAL A 1 261 ? 7.121 15.302 -15.466 1.00 94.69 261 VAL A C 1
ATOM 2050 O O . VAL A 1 261 ? 8.337 15.134 -15.507 1.00 94.69 261 VAL A O 1
ATOM 2053 N N . LEU A 1 262 ? 6.397 15.086 -14.363 1.00 95.12 262 LEU A N 1
ATOM 2054 C CA . LEU A 1 262 ? 6.964 14.590 -13.111 1.00 95.12 262 LEU A CA 1
ATOM 2055 C C . LEU A 1 262 ? 7.700 13.260 -13.321 1.00 95.12 262 LEU A C 1
ATOM 2057 O O . LEU A 1 262 ? 8.866 13.154 -12.949 1.00 95.12 262 LEU A O 1
ATOM 2061 N N . ALA A 1 263 ? 7.037 12.270 -13.923 1.00 95.69 263 ALA A N 1
ATOM 2062 C CA . ALA A 1 263 ? 7.587 10.933 -14.118 1.00 95.69 263 ALA A CA 1
ATOM 2063 C C . ALA A 1 263 ? 8.889 10.968 -14.925 1.00 95.69 263 ALA A C 1
ATOM 2065 O O . ALA A 1 263 ? 9.888 10.401 -14.490 1.00 95.69 263 ALA A O 1
ATOM 2066 N N . CYS A 1 264 ? 8.915 11.692 -16.048 1.00 92.62 264 CYS A N 1
ATOM 2067 C CA . CYS A 1 264 ? 10.130 11.843 -16.846 1.00 92.62 264 CYS A CA 1
ATOM 2068 C C . CYS A 1 264 ? 11.238 12.569 -16.073 1.00 92.62 264 CYS A C 1
ATOM 2070 O O . CYS A 1 264 ? 12.367 12.091 -16.048 1.00 92.62 264 CYS A O 1
ATOM 2072 N N . ASN A 1 265 ? 10.925 13.685 -15.408 1.00 90.62 265 ASN A N 1
ATOM 2073 C CA . ASN A 1 265 ? 11.930 14.470 -14.690 1.00 90.62 265 ASN A CA 1
ATOM 2074 C C . ASN A 1 265 ? 12.543 13.704 -13.511 1.00 90.62 265 ASN A C 1
ATOM 2076 O O . ASN A 1 265 ? 13.729 13.856 -13.247 1.00 90.62 265 ASN A O 1
ATOM 2080 N N . VAL A 1 266 ? 11.755 12.890 -12.806 1.00 91.62 266 VAL A N 1
ATOM 2081 C CA . VAL A 1 266 ? 12.203 12.133 -11.628 1.00 91.62 266 VAL A CA 1
ATOM 2082 C C . VAL A 1 266 ? 12.936 10.846 -12.014 1.00 91.62 266 VAL A C 1
ATOM 2084 O O . VAL A 1 266 ? 14.001 10.549 -11.462 1.00 91.62 266 VAL A O 1
ATOM 2087 N N . LEU A 1 267 ? 12.377 10.074 -12.951 1.00 92.62 267 LEU A N 1
ATOM 2088 C CA . LEU A 1 267 ? 12.887 8.746 -13.304 1.00 92.62 267 LEU A CA 1
ATOM 2089 C C . LEU A 1 267 ? 14.059 8.803 -14.292 1.00 92.62 267 LEU A C 1
ATOM 2091 O O . LEU A 1 267 ? 14.868 7.883 -14.308 1.00 92.62 267 LEU A O 1
ATOM 2095 N N . LEU A 1 268 ? 14.191 9.883 -15.073 1.00 89.38 268 LEU A N 1
ATOM 2096 C CA . LEU A 1 268 ? 15.350 10.121 -15.948 1.00 89.38 268 LEU A CA 1
ATOM 2097 C C . LEU A 1 268 ? 16.372 11.096 -15.342 1.00 89.38 268 LEU A C 1
ATOM 2099 O O . LEU A 1 268 ? 17.326 11.479 -16.020 1.00 89.38 268 LEU A O 1
ATOM 2103 N N . ALA A 1 269 ? 16.189 11.526 -14.087 1.00 84.06 269 ALA A N 1
ATOM 2104 C CA . ALA A 1 269 ? 17.170 12.369 -13.409 1.00 84.06 269 ALA A CA 1
ATOM 2105 C C . ALA A 1 269 ? 18.503 11.625 -13.266 1.00 84.06 269 ALA A C 1
ATOM 2107 O O . ALA A 1 269 ? 18.556 10.553 -12.658 1.00 84.06 269 ALA A O 1
ATOM 2108 N N . ALA A 1 270 ? 19.575 12.238 -13.768 1.00 75.25 270 ALA A N 1
ATOM 2109 C CA . ALA A 1 270 ? 20.919 11.691 -13.661 1.00 75.25 270 ALA A CA 1
ATOM 2110 C C . ALA A 1 270 ? 21.332 11.490 -12.194 1.00 75.25 270 ALA A C 1
ATOM 2112 O O . ALA A 1 270 ? 21.059 12.340 -11.339 1.00 75.25 270 ALA A O 1
ATOM 2113 N N . ASP A 1 271 ? 22.019 10.386 -11.914 1.00 69.62 271 ASP A N 1
ATOM 2114 C CA . ASP A 1 271 ? 22.691 10.175 -10.634 1.00 69.62 271 ASP A CA 1
ATOM 2115 C C . ASP A 1 271 ? 23.962 11.051 -10.541 1.00 69.62 271 ASP A C 1
ATOM 2117 O O . ASP A 1 271 ? 24.929 10.803 -11.272 1.00 69.62 271 ASP A O 1
ATOM 2121 N N . PRO A 1 272 ? 24.012 12.069 -9.655 1.00 63.25 272 PRO A N 1
ATOM 2122 C CA . PRO A 1 272 ? 25.196 12.911 -9.498 1.00 63.25 272 PRO A CA 1
ATOM 2123 C C . PRO A 1 272 ? 26.385 12.150 -8.899 1.00 63.25 272 PRO A C 1
ATOM 2125 O O . PRO A 1 272 ? 27.513 12.617 -9.018 1.00 63.25 272 PRO A O 1
ATOM 2128 N N . CYS A 1 273 ? 26.161 10.984 -8.283 1.00 61.25 273 CYS A N 1
ATOM 2129 C CA . CYS A 1 273 ? 27.216 10.173 -7.684 1.00 61.25 273 CYS A CA 1
ATOM 2130 C C . CYS A 1 273 ? 27.920 9.256 -8.694 1.00 61.25 273 CYS A C 1
ATOM 2132 O O . CYS A 1 273 ? 28.870 8.550 -8.340 1.00 61.25 273 CYS A O 1
ATOM 2134 N N . ARG A 1 274 ? 27.488 9.254 -9.963 1.00 62.81 274 ARG A N 1
ATOM 2135 C CA . ARG A 1 274 ? 28.013 8.343 -10.986 1.00 62.81 274 ARG A CA 1
ATOM 2136 C C . ARG A 1 274 ? 29.519 8.486 -11.196 1.00 62.81 274 ARG A C 1
ATOM 2138 O O . ARG A 1 274 ? 30.212 7.473 -11.263 1.00 62.81 274 ARG A O 1
ATOM 2145 N N . GLU A 1 275 ? 30.016 9.714 -11.284 1.00 61.03 275 GLU A N 1
ATOM 2146 C CA . GLU A 1 275 ? 31.440 10.002 -11.519 1.00 61.03 275 GLU A CA 1
ATOM 2147 C C . GLU A 1 275 ? 32.283 9.974 -10.235 1.00 61.03 275 GLU A C 1
ATOM 2149 O O . GLU A 1 275 ? 33.499 10.108 -10.304 1.00 61.03 275 GLU A O 1
ATOM 2154 N N . MET A 1 276 ? 31.655 9.781 -9.069 1.00 65.81 276 MET A N 1
ATOM 2155 C CA . MET A 1 276 ? 32.346 9.773 -7.779 1.00 65.81 276 MET A CA 1
ATOM 2156 C C . MET A 1 276 ? 33.027 8.424 -7.525 1.00 65.81 276 MET A C 1
ATOM 2158 O O . MET A 1 276 ? 32.463 7.361 -7.817 1.00 65.81 276 MET A O 1
ATOM 2162 N N . GLU A 1 277 ? 34.213 8.460 -6.921 1.00 64.25 277 GLU A N 1
ATOM 2163 C CA . GLU A 1 277 ? 34.919 7.261 -6.460 1.00 64.25 277 GLU A CA 1
ATOM 2164 C C . GLU A 1 277 ? 34.158 6.574 -5.312 1.00 64.25 277 GLU A C 1
ATOM 2166 O O . GLU A 1 277 ? 33.376 7.201 -4.601 1.00 64.25 277 GLU A O 1
ATOM 2171 N N . ALA A 1 278 ? 34.385 5.279 -5.066 1.00 59.38 278 ALA A N 1
ATOM 2172 C CA . ALA A 1 278 ? 33.606 4.515 -4.076 1.00 59.38 278 ALA A CA 1
ATOM 2173 C C . ALA A 1 278 ? 33.625 5.124 -2.654 1.00 59.38 278 ALA A C 1
ATOM 2175 O O . ALA A 1 278 ? 32.605 5.141 -1.962 1.00 59.38 278 ALA A O 1
ATOM 2176 N N . SER A 1 279 ? 34.765 5.678 -2.228 1.00 62.22 279 SER A N 1
ATOM 2177 C CA . SER A 1 279 ? 34.891 6.400 -0.954 1.00 62.22 279 SER A CA 1
ATOM 2178 C C . SER A 1 279 ? 34.156 7.740 -0.951 1.00 62.22 279 SER A C 1
ATOM 2180 O O . SER A 1 279 ? 33.632 8.148 0.082 1.00 62.22 279 SER A O 1
ATOM 2182 N N . GLU A 1 280 ? 34.106 8.419 -2.097 1.00 62.47 280 GLU A N 1
ATOM 2183 C CA . GLU A 1 280 ? 33.383 9.678 -2.270 1.00 62.47 280 GLU A CA 1
ATOM 2184 C C . GLU A 1 280 ? 31.875 9.436 -2.329 1.00 62.47 280 GLU A C 1
ATOM 2186 O O . GLU A 1 280 ? 31.132 10.211 -1.742 1.00 62.47 280 GLU A O 1
ATOM 2191 N N . ARG A 1 281 ? 31.418 8.332 -2.937 1.00 60.34 281 ARG A N 1
ATOM 2192 C CA . ARG A 1 281 ? 30.013 7.895 -2.905 1.00 60.34 281 ARG A CA 1
ATOM 2193 C C . ARG A 1 281 ? 29.557 7.569 -1.493 1.00 60.34 281 ARG A C 1
ATOM 2195 O O . ARG A 1 281 ? 28.527 8.067 -1.060 1.00 60.34 281 ARG A O 1
ATOM 2202 N N . LEU A 1 282 ? 30.348 6.799 -0.745 1.00 57.88 282 LEU A N 1
ATOM 2203 C CA . LEU A 1 282 ? 30.041 6.502 0.654 1.00 57.88 282 LEU A CA 1
ATOM 2204 C C . LEU A 1 282 ? 29.996 7.791 1.491 1.00 57.88 282 LEU A C 1
ATOM 2206 O O . LEU A 1 282 ? 29.102 7.976 2.314 1.00 57.88 282 LEU A O 1
ATOM 2210 N N . ALA A 1 283 ? 30.931 8.716 1.257 1.00 60.59 283 ALA A N 1
ATOM 2211 C CA . ALA A 1 283 ? 30.912 10.026 1.897 1.00 60.59 283 ALA A CA 1
ATOM 2212 C C . ALA A 1 283 ? 29.704 10.872 1.459 1.00 60.59 283 ALA A C 1
ATOM 2214 O O . ALA A 1 283 ? 29.121 11.547 2.299 1.00 60.59 283 ALA A O 1
ATOM 2215 N N . ALA A 1 284 ? 29.294 10.823 0.191 1.00 60.06 284 ALA A N 1
ATOM 2216 C CA . ALA A 1 284 ? 28.116 11.506 -0.341 1.00 60.06 284 ALA A CA 1
ATOM 2217 C C . ALA A 1 284 ? 26.820 10.973 0.279 1.00 60.06 284 ALA A C 1
ATOM 2219 O O . ALA A 1 284 ? 25.997 11.770 0.722 1.00 60.06 284 ALA A O 1
ATOM 2220 N N . GLU A 1 285 ? 26.677 9.652 0.404 1.00 59.44 285 GLU A N 1
ATOM 2221 C CA . GLU A 1 285 ? 25.551 8.999 1.079 1.00 59.44 285 GLU A CA 1
ATOM 2222 C C . GLU A 1 285 ? 25.474 9.392 2.561 1.00 59.44 285 GLU A C 1
ATOM 2224 O O . GLU A 1 285 ? 24.407 9.755 3.058 1.00 59.44 285 GLU A O 1
ATOM 2229 N N . ILE A 1 286 ? 26.611 9.391 3.267 1.00 59.75 286 ILE A N 1
ATOM 2230 C CA . ILE A 1 286 ? 26.688 9.781 4.684 1.00 59.75 286 ILE A CA 1
ATOM 2231 C C . ILE A 1 286 ? 26.431 11.286 4.867 1.00 59.75 286 ILE A C 1
ATOM 2233 O O . ILE A 1 286 ? 25.767 11.693 5.822 1.00 59.75 286 ILE A O 1
ATOM 2237 N N . CYS A 1 287 ? 26.933 12.122 3.955 1.00 54.94 287 CYS A N 1
ATOM 2238 C CA . CYS A 1 287 ? 26.772 13.578 3.987 1.00 54.94 287 CYS A CA 1
ATOM 2239 C C . CYS A 1 287 ? 25.434 14.058 3.395 1.00 54.94 287 CYS A C 1
ATOM 2241 O O . CYS A 1 287 ? 25.120 15.247 3.490 1.00 54.94 287 CYS A O 1
ATOM 2243 N N . GLY A 1 288 ? 24.637 13.165 2.798 1.00 53.56 288 GLY A N 1
ATOM 2244 C CA . GLY A 1 288 ? 23.365 13.493 2.154 1.00 53.56 288 GLY A CA 1
ATOM 2245 C C . GLY A 1 288 ? 23.507 14.344 0.888 1.00 53.56 288 GLY A C 1
ATOM 2246 O O . GLY A 1 288 ? 22.627 15.161 0.607 1.00 53.56 288 GLY A O 1
ATOM 2247 N N . VAL A 1 289 ? 24.611 14.193 0.148 1.00 49.38 289 VAL A N 1
ATOM 2248 C CA . VAL A 1 289 ? 24.789 14.773 -1.192 1.00 49.38 289 VAL A CA 1
ATOM 2249 C C . VAL A 1 289 ? 23.927 13.956 -2.150 1.00 49.38 289 VAL A C 1
ATOM 2251 O O . VAL A 1 289 ? 24.372 12.985 -2.751 1.00 49.38 289 VAL A O 1
ATOM 2254 N N . ASN A 1 290 ? 22.646 14.302 -2.217 1.00 53.69 290 ASN A N 1
ATOM 2255 C CA . ASN A 1 290 ? 21.672 13.544 -2.987 1.00 53.69 290 ASN A CA 1
ATOM 2256 C C . ASN A 1 290 ? 21.613 14.021 -4.442 1.00 53.69 290 ASN A C 1
ATOM 2258 O O . ASN A 1 290 ? 21.738 15.214 -4.736 1.00 53.69 290 ASN A O 1
ATOM 2262 N N . SER A 1 291 ? 21.303 13.077 -5.336 1.00 53.16 291 SER A N 1
ATOM 2263 C CA . SER A 1 291 ? 20.516 13.339 -6.543 1.00 53.16 291 SER A CA 1
ATOM 2264 C C . SER A 1 291 ? 19.444 14.381 -6.254 1.00 53.16 291 SER A C 1
ATOM 2266 O O . SER A 1 291 ? 18.839 14.373 -5.184 1.00 53.16 291 SER A O 1
ATOM 2268 N N . GLY A 1 292 ? 19.176 15.279 -7.204 1.00 65.00 292 GLY A N 1
ATOM 2269 C CA . GLY A 1 292 ? 18.152 16.315 -7.033 1.00 65.00 292 GLY A CA 1
ATOM 2270 C C . GLY A 1 292 ? 16.770 15.780 -6.614 1.00 65.00 292 GLY A C 1
ATOM 2271 O O . GLY A 1 292 ? 15.947 16.566 -6.175 1.00 65.00 292 GLY A O 1
ATOM 2272 N N . CYS A 1 293 ? 16.531 14.467 -6.704 1.00 77.25 293 CYS A N 1
ATOM 2273 C CA . CYS A 1 293 ? 15.366 13.740 -6.209 1.00 77.25 293 CYS A CA 1
ATOM 2274 C C . CYS A 1 293 ? 15.792 12.637 -5.220 1.00 77.25 293 CYS A C 1
ATOM 2276 O O . CYS A 1 293 ? 16.775 11.933 -5.468 1.00 77.25 293 CYS A O 1
ATOM 2278 N N . SER A 1 294 ? 15.037 12.438 -4.137 1.00 84.00 294 SER A N 1
ATOM 2279 C CA . SER A 1 294 ? 15.244 11.333 -3.195 1.00 84.00 294 SER A CA 1
ATOM 2280 C C . SER A 1 294 ? 14.904 9.971 -3.813 1.00 84.00 294 SER A C 1
ATOM 2282 O O . SER A 1 294 ? 14.043 9.863 -4.692 1.00 84.00 294 SER A O 1
ATOM 2284 N N . GLY A 1 295 ? 15.545 8.905 -3.318 1.00 85.62 295 GLY A N 1
ATOM 2285 C CA . GLY A 1 295 ? 15.209 7.530 -3.709 1.00 85.62 295 GLY A CA 1
ATOM 2286 C C . GLY A 1 295 ? 13.765 7.152 -3.359 1.00 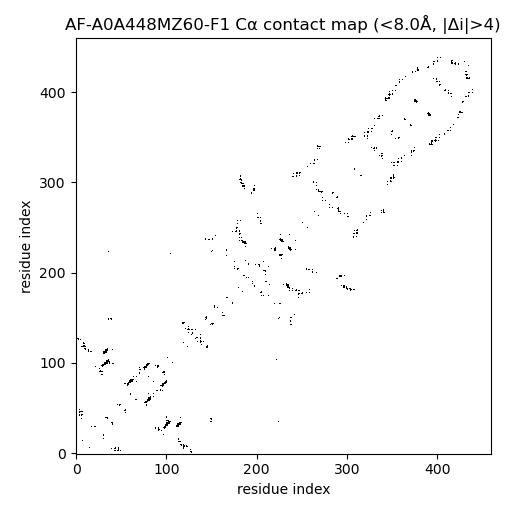85.62 295 GLY A C 1
ATOM 2287 O O . GLY A 1 295 ? 13.112 6.457 -4.129 1.00 85.62 295 GLY A O 1
ATOM 2288 N N . THR A 1 296 ? 13.236 7.680 -2.249 1.00 90.00 296 THR A N 1
ATOM 2289 C CA . THR A 1 296 ? 11.833 7.511 -1.844 1.00 90.00 296 THR A CA 1
ATOM 2290 C C . THR A 1 296 ? 10.884 8.072 -2.905 1.00 90.00 296 THR A C 1
ATOM 2292 O O . THR A 1 296 ? 9.998 7.356 -3.368 1.00 90.00 296 THR A O 1
ATOM 2295 N N . LEU A 1 297 ? 11.076 9.328 -3.327 1.00 91.75 297 LEU A N 1
ATOM 2296 C CA . LEU A 1 297 ? 10.233 9.945 -4.354 1.00 91.75 297 LEU A CA 1
ATOM 2297 C C . LEU A 1 297 ? 10.365 9.209 -5.694 1.00 91.75 297 LEU A C 1
ATOM 2299 O O . LEU A 1 297 ? 9.354 8.917 -6.329 1.00 91.75 297 LEU A O 1
ATOM 2303 N N . ARG A 1 298 ? 11.594 8.865 -6.101 1.00 92.75 298 ARG A N 1
ATOM 2304 C CA . ARG A 1 298 ? 11.852 8.134 -7.349 1.00 92.75 298 ARG A CA 1
ATOM 2305 C C . ARG A 1 298 ? 11.097 6.808 -7.400 1.00 92.75 298 ARG A C 1
ATOM 2307 O O . ARG A 1 298 ? 10.340 6.577 -8.342 1.00 92.75 298 ARG A O 1
ATOM 2314 N N . HIS A 1 299 ? 11.242 6.000 -6.356 1.00 94.56 299 HIS A N 1
ATOM 2315 C CA . HIS A 1 299 ? 10.584 4.706 -6.255 1.00 94.56 299 HIS A CA 1
ATOM 2316 C C . HIS A 1 299 ? 9.061 4.824 -6.302 1.00 94.56 299 HIS A C 1
ATOM 2318 O O . HIS A 1 299 ? 8.390 4.116 -7.050 1.00 94.56 299 HIS A O 1
ATOM 2324 N N . HIS A 1 300 ? 8.494 5.756 -5.537 1.00 95.88 300 HIS A N 1
ATOM 2325 C CA . HIS A 1 300 ? 7.045 5.869 -5.437 1.00 95.88 300 HIS A CA 1
ATOM 2326 C C . HIS A 1 300 ? 6.388 6.543 -6.653 1.00 95.88 300 HIS A C 1
ATOM 2328 O O . HIS A 1 300 ? 5.226 6.267 -6.944 1.00 95.88 300 HIS A O 1
ATOM 2334 N N . VAL A 1 301 ? 7.132 7.325 -7.443 1.00 96.88 301 VAL A N 1
ATOM 2335 C CA . VAL A 1 301 ? 6.684 7.765 -8.776 1.00 96.88 301 VAL A CA 1
ATOM 2336 C C . VAL A 1 301 ? 6.570 6.578 -9.740 1.00 96.88 301 VAL A C 1
ATOM 2338 O O . VAL A 1 301 ? 5.592 6.496 -10.486 1.00 96.88 301 VAL A O 1
ATOM 2341 N N . ALA A 1 302 ? 7.516 5.631 -9.706 1.00 97.69 302 ALA A N 1
ATOM 2342 C CA . ALA A 1 302 ? 7.414 4.391 -10.479 1.00 97.69 302 ALA A CA 1
ATOM 2343 C C . ALA A 1 302 ? 6.285 3.482 -9.958 1.00 97.69 302 ALA A C 1
ATOM 2345 O O . ALA A 1 302 ? 5.510 2.945 -10.750 1.00 97.69 302 ALA A O 1
ATOM 2346 N N . GLU A 1 303 ? 6.126 3.365 -8.636 1.00 97.56 303 GLU A N 1
ATOM 2347 C CA . GLU A 1 303 ? 5.036 2.594 -8.022 1.00 97.56 303 GLU A CA 1
ATOM 2348 C C . GLU A 1 303 ? 3.671 3.196 -8.378 1.00 97.56 303 GLU A C 1
ATOM 2350 O O . GLU A 1 303 ? 2.720 2.466 -8.643 1.00 97.56 303 GLU A O 1
ATOM 2355 N N . GLY A 1 304 ? 3.576 4.524 -8.469 1.00 97.69 304 GLY A N 1
ATOM 2356 C CA . GLY A 1 304 ? 2.387 5.235 -8.928 1.00 97.69 304 GLY A CA 1
ATOM 2357 C C . GLY A 1 304 ? 1.951 4.853 -10.344 1.00 97.69 304 GLY A C 1
ATOM 2358 O O . GLY A 1 304 ? 0.749 4.752 -10.600 1.00 97.69 304 GLY A O 1
ATOM 2359 N N . LEU A 1 305 ? 2.899 4.593 -11.256 1.00 98.31 305 LEU A N 1
ATOM 2360 C CA . LEU A 1 305 ? 2.599 4.095 -12.607 1.00 98.31 305 LEU A CA 1
ATOM 2361 C C . LEU A 1 305 ? 1.974 2.695 -12.547 1.00 98.31 305 LEU A C 1
ATOM 2363 O O . LEU A 1 305 ? 0.925 2.473 -13.154 1.00 98.31 305 LEU A O 1
ATOM 2367 N N . ALA A 1 306 ? 2.569 1.782 -11.773 1.00 97.44 306 ALA A N 1
ATOM 2368 C CA . ALA A 1 306 ? 2.047 0.426 -11.581 1.00 97.44 306 ALA A CA 1
ATOM 2369 C C . ALA A 1 306 ? 0.666 0.439 -10.898 1.00 97.44 306 ALA A C 1
ATOM 2371 O O . ALA A 1 306 ? -0.280 -0.206 -11.355 1.00 97.44 306 ALA A O 1
ATOM 2372 N N . LEU A 1 307 ? 0.507 1.257 -9.855 1.00 97.44 307 LEU A N 1
ATOM 2373 C CA . LEU A 1 307 ? -0.752 1.437 -9.139 1.00 97.44 307 LEU A CA 1
ATOM 2374 C C . LEU A 1 307 ? -1.864 1.938 -10.066 1.00 97.44 307 LEU A C 1
ATOM 2376 O O . LEU A 1 307 ? -2.982 1.418 -10.020 1.00 97.44 307 LEU A O 1
ATOM 2380 N N . ALA A 1 308 ? -1.573 2.936 -10.903 1.00 97.25 308 ALA A N 1
ATOM 2381 C CA . ALA A 1 308 ? -2.532 3.486 -11.853 1.00 97.25 308 ALA A CA 1
ATOM 2382 C C . ALA A 1 308 ? -2.932 2.465 -12.927 1.00 97.25 308 ALA A C 1
ATOM 2384 O O . ALA A 1 308 ? -4.120 2.374 -13.236 1.00 97.25 308 ALA A O 1
ATOM 2385 N N . ALA A 1 309 ? -1.978 1.675 -13.438 1.00 96.44 309 ALA A N 1
ATOM 2386 C CA . ALA A 1 309 ? -2.241 0.626 -14.424 1.00 96.44 309 ALA A CA 1
ATOM 2387 C C . ALA A 1 309 ? -3.231 -0.428 -13.908 1.00 96.44 309 ALA A C 1
ATOM 2389 O O . ALA A 1 309 ? -4.108 -0.863 -14.647 1.00 96.44 309 ALA A O 1
ATOM 2390 N N . VAL A 1 310 ? -3.130 -0.798 -12.626 1.00 93.38 310 VAL A N 1
ATOM 2391 C CA . VAL A 1 310 ? -4.013 -1.800 -12.001 1.00 93.38 310 VAL A CA 1
ATOM 2392 C C . VAL A 1 310 ? -5.337 -1.200 -11.514 1.00 93.38 310 VAL A C 1
ATOM 2394 O O . VAL A 1 310 ? -6.342 -1.905 -11.415 1.00 93.38 310 VAL A O 1
ATOM 2397 N N . SER A 1 311 ? -5.360 0.091 -11.175 1.00 93.19 311 SER A N 1
ATOM 2398 C CA . SER A 1 311 ? -6.507 0.713 -10.494 1.00 93.19 311 SER A CA 1
ATOM 2399 C C . SER A 1 311 ? -7.420 1.532 -11.410 1.00 93.19 311 SER A C 1
ATOM 2401 O O . SER A 1 311 ? -8.501 1.925 -10.970 1.00 93.19 311 SER A O 1
ATOM 2403 N N . SER A 1 312 ? -7.003 1.842 -12.643 1.00 93.62 312 SER A N 1
ATOM 2404 C CA . SER A 1 312 ? -7.763 2.710 -13.548 1.00 93.62 312 SER A CA 1
ATOM 2405 C C . SER A 1 312 ? -7.510 2.405 -15.026 1.00 93.62 312 SER A C 1
ATOM 2407 O O . SER A 1 312 ? -6.544 2.892 -15.615 1.00 93.62 312 SER A O 1
ATOM 2409 N N . ASP A 1 313 ? -8.460 1.718 -15.668 1.00 93.56 313 ASP A N 1
ATOM 2410 C CA . ASP A 1 313 ? -8.433 1.439 -17.116 1.00 93.56 313 ASP A CA 1
ATOM 2411 C C . ASP A 1 313 ? -8.291 2.717 -17.962 1.00 93.56 313 ASP A C 1
ATOM 2413 O O . ASP A 1 313 ? -7.649 2.722 -19.012 1.00 93.56 313 ASP A O 1
ATOM 2417 N N . LYS A 1 314 ? -8.846 3.839 -17.479 1.00 94.00 314 LYS A N 1
ATOM 2418 C CA . LYS A 1 314 ? -8.752 5.158 -18.126 1.00 94.00 314 LYS A CA 1
ATOM 2419 C C . LYS A 1 314 ? -7.307 5.657 -18.224 1.00 94.00 314 LYS A C 1
ATOM 2421 O O . LYS A 1 314 ? -6.988 6.389 -19.157 1.00 94.00 314 LYS A O 1
ATOM 2426 N N . LEU A 1 315 ? -6.455 5.319 -17.255 1.00 96.31 315 LEU A N 1
ATOM 2427 C CA . LEU A 1 315 ? -5.069 5.790 -17.195 1.00 96.31 315 LEU A CA 1
ATOM 2428 C C . LEU A 1 315 ? -4.081 4.842 -17.876 1.00 96.31 315 LEU A C 1
ATOM 2430 O O . LEU A 1 315 ? -2.967 5.274 -18.165 1.00 96.31 315 LEU A O 1
ATOM 2434 N N . VAL A 1 316 ? -4.476 3.602 -18.186 1.00 96.81 316 VAL A N 1
ATOM 2435 C CA . VAL A 1 316 ? -3.609 2.608 -18.842 1.00 96.81 316 VAL A CA 1
ATOM 2436 C C . VAL A 1 316 ? -2.934 3.157 -20.109 1.00 96.81 316 VAL A C 1
ATOM 2438 O O . VAL A 1 316 ? -1.714 3.019 -20.211 1.00 96.81 316 VAL A O 1
ATOM 2441 N N . PRO A 1 317 ? -3.629 3.836 -21.051 1.00 97.25 317 PRO A N 1
ATOM 2442 C CA . PRO A 1 317 ? -2.967 4.399 -22.230 1.00 97.25 317 PRO A CA 1
ATOM 2443 C C . PRO A 1 317 ? -1.859 5.399 -21.879 1.00 97.25 317 PRO A C 1
ATOM 2445 O O . PRO A 1 317 ? -0.801 5.392 -22.507 1.00 97.25 317 PRO A O 1
ATOM 2448 N N . GLU A 1 318 ? -2.066 6.219 -20.847 1.00 97.31 318 GLU A N 1
ATOM 2449 C CA . GLU A 1 318 ? -1.074 7.215 -20.443 1.00 97.31 318 GLU A CA 1
ATOM 2450 C C . GLU A 1 318 ? 0.087 6.618 -19.668 1.00 97.31 318 GLU A C 1
ATOM 2452 O O . GLU A 1 318 ? 1.223 7.036 -19.882 1.00 97.31 318 GLU A O 1
ATOM 2457 N N . VAL A 1 319 ? -0.163 5.604 -18.837 1.00 98.25 319 VAL A N 1
ATOM 2458 C CA . VAL A 1 319 ? 0.903 4.829 -18.195 1.00 98.25 319 VAL A CA 1
ATOM 2459 C C . VAL A 1 319 ? 1.800 4.204 -19.256 1.00 98.25 319 VAL A C 1
ATOM 2461 O O . VAL A 1 319 ? 3.008 4.428 -19.236 1.00 98.25 319 VAL A O 1
ATOM 2464 N N . ARG A 1 320 ? 1.219 3.500 -20.237 1.00 98.25 320 ARG A N 1
ATOM 2465 C CA . ARG A 1 320 ? 1.972 2.891 -21.344 1.00 98.25 320 ARG A CA 1
ATOM 2466 C C . ARG A 1 320 ? 2.793 3.922 -22.110 1.00 98.25 320 ARG A C 1
ATOM 2468 O O . ARG A 1 320 ? 3.960 3.690 -22.413 1.00 98.25 320 ARG A O 1
ATOM 2475 N N . ARG A 1 321 ? 2.216 5.096 -22.376 1.00 97.44 321 ARG A N 1
ATOM 2476 C CA . ARG A 1 321 ? 2.904 6.197 -23.055 1.00 97.44 321 ARG A CA 1
ATOM 2477 C C . ARG A 1 321 ? 4.073 6.755 -22.234 1.00 97.44 321 ARG A C 1
ATOM 2479 O O . ARG A 1 321 ? 5.122 7.027 -22.812 1.00 97.44 321 ARG A O 1
ATOM 2486 N N . ILE A 1 322 ? 3.913 6.923 -20.918 1.00 97.88 322 ILE A N 1
ATOM 2487 C CA . ILE A 1 322 ? 4.990 7.356 -20.013 1.00 97.88 322 ILE A CA 1
ATOM 2488 C C . ILE A 1 322 ? 6.099 6.300 -19.983 1.00 97.88 322 ILE A C 1
ATOM 2490 O O . ILE A 1 322 ? 7.250 6.627 -20.261 1.00 97.88 322 ILE A O 1
ATOM 2494 N N . VAL A 1 323 ? 5.763 5.032 -19.726 1.00 98.44 323 VAL A N 1
ATOM 2495 C CA . VAL A 1 323 ? 6.736 3.927 -19.681 1.00 98.44 323 VAL A CA 1
ATOM 2496 C C . VAL A 1 323 ? 7.487 3.808 -21.009 1.00 98.44 323 VAL A C 1
ATOM 2498 O O . VAL A 1 323 ? 8.715 3.753 -21.018 1.00 98.44 323 VAL A O 1
ATOM 2501 N N . GLY A 1 324 ? 6.779 3.867 -22.138 1.00 97.62 324 GLY A N 1
ATOM 2502 C CA . GLY A 1 324 ? 7.387 3.852 -23.467 1.00 97.62 324 GLY A CA 1
ATOM 2503 C C . GLY A 1 324 ? 8.375 5.000 -23.687 1.00 97.62 324 GLY A C 1
ATOM 2504 O O . GLY A 1 324 ? 9.453 4.777 -24.236 1.00 97.62 324 GLY A O 1
ATOM 2505 N N . GLN A 1 325 ? 8.061 6.214 -23.222 1.00 96.75 325 GLN A N 1
ATOM 2506 C CA . GLN A 1 325 ? 8.975 7.362 -23.292 1.00 96.75 325 GLN A CA 1
ATOM 2507 C C . GLN A 1 325 ? 10.218 7.175 -22.413 1.00 96.75 325 GLN A C 1
ATOM 2509 O O . GLN A 1 325 ? 11.325 7.485 -22.861 1.00 96.75 325 GLN A O 1
ATOM 2514 N N . LEU A 1 326 ? 10.051 6.647 -21.196 1.00 97.56 326 LEU A N 1
ATOM 2515 C CA . LEU A 1 326 ? 11.153 6.374 -20.269 1.00 97.56 326 LEU A CA 1
ATOM 2516 C C . LEU A 1 326 ? 12.119 5.344 -20.862 1.00 97.56 326 LEU A C 1
ATOM 2518 O O . LEU A 1 326 ? 13.317 5.605 -20.957 1.00 97.56 326 LEU A O 1
ATOM 2522 N N . LEU A 1 327 ? 11.588 4.211 -21.331 1.00 97.50 327 LEU A N 1
ATOM 2523 C CA . LEU A 1 327 ? 12.380 3.139 -21.935 1.00 97.50 327 LEU A CA 1
ATOM 2524 C C . LEU A 1 327 ? 13.055 3.602 -23.228 1.00 97.50 327 LEU A C 1
ATOM 2526 O O . LEU A 1 327 ? 14.248 3.375 -23.409 1.00 97.50 327 LEU A O 1
ATOM 2530 N N . SER A 1 328 ? 12.330 4.306 -24.103 1.00 95.81 328 SER A N 1
ATOM 2531 C CA . SER A 1 328 ? 12.906 4.839 -25.346 1.00 95.81 328 SER A CA 1
ATOM 2532 C C . SER A 1 328 ? 14.067 5.793 -25.070 1.00 95.81 328 SER A C 1
ATOM 2534 O O . SER A 1 328 ? 15.084 5.719 -25.752 1.00 95.81 328 SER A O 1
ATOM 2536 N N . SER A 1 329 ? 13.942 6.658 -24.057 1.00 94.69 329 SER A N 1
ATOM 2537 C CA . SER A 1 329 ? 15.018 7.574 -23.656 1.00 94.69 329 SER A CA 1
ATOM 2538 C C . SER A 1 329 ? 16.218 6.809 -23.096 1.00 94.69 329 SER A C 1
ATOM 2540 O O . SER A 1 329 ? 17.345 7.043 -23.524 1.00 94.69 329 SER A O 1
ATOM 2542 N N . ALA A 1 330 ? 15.975 5.839 -22.209 1.00 95.19 330 ALA A N 1
ATOM 2543 C CA . ALA A 1 330 ? 17.028 5.017 -21.617 1.00 95.19 330 ALA A CA 1
ATOM 2544 C C . ALA A 1 330 ? 17.809 4.203 -22.665 1.00 95.19 330 ALA A C 1
ATOM 2546 O O . ALA A 1 330 ? 19.032 4.124 -22.589 1.00 95.19 330 ALA A O 1
ATOM 2547 N N . PHE A 1 331 ? 17.126 3.641 -23.668 1.00 95.88 331 PHE A N 1
ATOM 2548 C CA . PHE A 1 331 ? 17.747 2.860 -24.745 1.00 95.88 331 PHE A CA 1
ATOM 2549 C C . PHE A 1 331 ? 18.319 3.700 -25.896 1.00 95.88 331 PHE A C 1
ATOM 2551 O O . PHE A 1 331 ? 18.992 3.142 -26.769 1.00 95.88 331 PHE A O 1
ATOM 2558 N N . ALA A 1 332 ? 18.035 5.005 -25.943 1.00 93.88 332 ALA A N 1
ATOM 2559 C CA . ALA A 1 332 ? 18.641 5.934 -26.898 1.00 93.88 332 ALA A CA 1
ATOM 2560 C C . ALA A 1 332 ? 20.027 6.420 -26.441 1.00 93.88 332 ALA A C 1
ATOM 2562 O O . ALA A 1 332 ? 20.846 6.806 -27.275 1.00 93.88 332 ALA A O 1
ATOM 2563 N N . ASP A 1 333 ? 20.306 6.381 -25.137 1.00 92.62 333 ASP A N 1
ATOM 2564 C CA . ASP A 1 333 ? 21.623 6.684 -24.584 1.00 92.62 333 ASP A CA 1
ATOM 2565 C C . ASP A 1 333 ? 22.608 5.537 -24.859 1.00 92.62 333 ASP A C 1
ATOM 2567 O O . ASP A 1 333 ? 22.615 4.508 -24.179 1.00 92.62 333 ASP A O 1
ATOM 2571 N N . SER A 1 334 ? 23.490 5.736 -25.842 1.00 89.88 334 SER A N 1
ATOM 2572 C CA . SER A 1 334 ? 24.495 4.745 -26.240 1.00 89.88 334 SER A CA 1
ATOM 2573 C C . SER A 1 334 ? 25.504 4.405 -25.141 1.00 89.88 334 SER A C 1
ATOM 2575 O O . SER A 1 334 ? 26.192 3.393 -25.244 1.00 89.88 334 SER A O 1
ATOM 2577 N N . THR A 1 335 ? 25.632 5.245 -24.108 1.00 89.31 335 THR A N 1
ATOM 2578 C CA . THR A 1 335 ? 26.521 4.968 -22.970 1.00 89.31 335 THR A CA 1
ATOM 2579 C C . THR A 1 335 ? 25.902 3.990 -21.968 1.00 89.31 335 THR A C 1
ATOM 2581 O O . THR A 1 335 ? 26.623 3.432 -21.143 1.00 89.31 335 THR A O 1
ATOM 2584 N N . GLY A 1 336 ? 24.582 3.759 -22.037 1.00 90.31 336 GLY A N 1
ATOM 2585 C CA . GLY A 1 336 ? 23.839 2.891 -21.115 1.00 90.31 336 GLY A CA 1
ATOM 2586 C C . GLY A 1 336 ? 23.681 3.460 -19.704 1.00 90.31 336 GLY A C 1
ATOM 2587 O O . GLY A 1 336 ? 23.203 2.789 -18.789 1.00 90.31 336 GLY A O 1
ATOM 2588 N N . ASN A 1 337 ? 24.066 4.715 -19.521 1.00 88.62 337 ASN A N 1
ATOM 2589 C CA . ASN A 1 337 ? 24.045 5.409 -18.253 1.00 88.62 337 ASN A CA 1
ATOM 2590 C C . ASN A 1 337 ? 22.611 5.669 -17.781 1.00 88.62 337 ASN A C 1
ATOM 2592 O O . ASN A 1 337 ? 22.256 5.296 -16.664 1.00 88.62 337 ASN A O 1
ATOM 2596 N N . MET A 1 338 ? 21.760 6.228 -18.644 1.00 90.62 338 MET A N 1
ATOM 2597 C CA . MET A 1 338 ? 20.344 6.437 -18.322 1.00 90.62 338 MET A CA 1
ATOM 2598 C C . MET A 1 338 ? 19.643 5.127 -17.956 1.00 90.62 338 MET A C 1
ATOM 2600 O O . MET A 1 338 ? 18.862 5.086 -17.009 1.00 90.62 338 MET A O 1
ATOM 2604 N N . LEU A 1 339 ? 19.958 4.038 -18.664 1.00 93.81 339 LEU A N 1
ATOM 2605 C CA . LEU A 1 339 ? 19.425 2.717 -18.342 1.00 93.81 339 LEU A CA 1
ATOM 2606 C C . LEU A 1 339 ? 19.909 2.222 -16.973 1.00 93.81 339 LEU A C 1
ATOM 2608 O O . LEU A 1 339 ? 19.126 1.631 -16.234 1.00 93.81 339 LEU A O 1
ATOM 2612 N N . ALA A 1 340 ? 21.170 2.475 -16.613 1.00 90.62 340 ALA A N 1
ATOM 2613 C CA . ALA A 1 340 ? 21.705 2.129 -15.300 1.00 90.62 340 ALA A CA 1
ATOM 2614 C C . ALA A 1 340 ? 21.032 2.916 -14.160 1.00 90.62 340 ALA A C 1
ATOM 2616 O O . ALA A 1 340 ? 20.745 2.320 -13.124 1.00 90.62 340 ALA A O 1
ATOM 2617 N N . ASP A 1 341 ? 20.729 4.205 -14.355 1.00 88.19 341 ASP A N 1
ATOM 2618 C CA . ASP A 1 341 ? 20.015 5.021 -13.354 1.00 88.19 341 ASP A CA 1
ATOM 2619 C C . ASP A 1 341 ? 18.552 4.603 -13.206 1.00 88.19 341 ASP A C 1
ATOM 2621 O O . ASP A 1 341 ? 18.012 4.614 -12.100 1.00 88.19 341 ASP A O 1
ATOM 2625 N N . LEU A 1 342 ? 17.918 4.218 -14.317 1.00 92.56 342 LEU A N 1
ATOM 2626 C CA . LEU A 1 342 ? 16.543 3.724 -14.337 1.00 92.56 342 LEU A CA 1
ATOM 2627 C C . LEU A 1 342 ? 16.434 2.289 -13.802 1.00 92.56 342 LEU A C 1
ATOM 2629 O O . LEU A 1 342 ? 15.345 1.858 -13.424 1.00 92.56 342 LEU A O 1
ATOM 2633 N N . ALA A 1 343 ? 17.548 1.547 -13.762 1.00 93.88 343 ALA A N 1
ATOM 2634 C CA . ALA A 1 343 ? 17.574 0.123 -13.453 1.00 93.88 343 ALA A CA 1
ATOM 2635 C C . ALA A 1 343 ? 16.785 -0.256 -12.189 1.00 93.88 343 ALA A C 1
ATOM 2637 O O . ALA A 1 343 ? 15.973 -1.175 -12.296 1.00 93.88 343 ALA A O 1
ATOM 2638 N N . PRO A 1 344 ? 16.937 0.429 -11.035 1.00 92.75 344 PRO A N 1
ATOM 2639 C CA . PRO A 1 344 ? 16.197 0.095 -9.815 1.00 92.75 344 PRO A CA 1
ATOM 2640 C C . PRO A 1 344 ? 14.672 0.088 -9.984 1.00 92.75 344 PRO A C 1
ATOM 2642 O O . PRO A 1 344 ? 13.992 -0.683 -9.312 1.00 92.75 344 PRO A O 1
ATOM 2645 N N . GLU A 1 345 ? 14.144 0.892 -10.911 1.00 95.94 345 GLU A N 1
ATOM 2646 C CA . GLU A 1 345 ? 12.704 1.052 -11.131 1.00 95.94 345 GLU A CA 1
ATOM 2647 C C . GLU A 1 345 ? 12.160 0.187 -12.280 1.00 95.94 345 GLU A C 1
ATOM 2649 O O . GLU A 1 345 ? 10.945 0.095 -12.459 1.00 95.94 345 GLU A O 1
ATOM 2654 N N . LEU A 1 346 ? 13.023 -0.508 -13.037 1.00 97.38 346 LEU A N 1
ATOM 2655 C CA . LEU A 1 346 ? 12.603 -1.393 -14.134 1.00 97.38 346 LEU A CA 1
ATOM 2656 C C . LEU A 1 346 ? 11.556 -2.440 -13.716 1.00 97.38 346 LEU A C 1
ATOM 2658 O O . LEU A 1 346 ? 10.634 -2.655 -14.501 1.00 97.38 346 LEU A O 1
ATOM 2662 N N . PRO A 1 347 ? 11.614 -3.066 -12.519 1.00 97.25 347 PRO A N 1
ATOM 2663 C CA . PRO A 1 347 ? 10.563 -3.988 -12.092 1.00 97.25 347 PRO A CA 1
ATOM 2664 C C . PRO A 1 347 ? 9.172 -3.347 -12.007 1.00 97.25 347 PRO A C 1
ATOM 2666 O O . PRO A 1 347 ? 8.193 -3.976 -12.396 1.00 97.25 347 PRO A O 1
ATOM 2669 N N . LEU A 1 348 ? 9.079 -2.095 -11.549 1.00 98.00 348 LEU A N 1
ATOM 2670 C CA . LEU A 1 348 ? 7.809 -1.369 -11.460 1.00 98.00 348 LEU A CA 1
ATOM 2671 C C . LEU A 1 348 ? 7.328 -0.902 -12.835 1.00 98.00 348 LEU A C 1
ATOM 2673 O O . LEU A 1 348 ? 6.133 -0.944 -13.112 1.00 98.00 348 LEU A O 1
ATOM 2677 N N . LEU A 1 349 ? 8.244 -0.514 -13.727 1.00 98.31 349 LEU A N 1
ATOM 2678 C CA . LEU A 1 349 ? 7.894 -0.196 -15.115 1.00 98.31 349 LEU A CA 1
ATOM 2679 C C . LEU A 1 349 ? 7.394 -1.430 -15.877 1.00 98.31 349 LEU A C 1
ATOM 2681 O O . LEU A 1 349 ? 6.448 -1.321 -16.657 1.00 98.31 349 LEU A O 1
ATOM 2685 N N . ALA A 1 350 ? 7.995 -2.595 -15.622 1.00 98.06 350 ALA A N 1
ATOM 2686 C CA . ALA A 1 350 ? 7.543 -3.869 -16.162 1.00 98.06 350 ALA A CA 1
ATOM 2687 C C . ALA A 1 350 ? 6.135 -4.218 -15.671 1.00 98.06 350 ALA A C 1
ATOM 2689 O O . ALA A 1 350 ? 5.307 -4.628 -16.474 1.00 98.06 350 ALA A O 1
ATOM 2690 N N . GLU A 1 351 ? 5.833 -4.007 -14.388 1.00 96.69 351 GLU A N 1
ATOM 2691 C CA . GLU A 1 351 ? 4.478 -4.190 -13.850 1.00 96.69 351 GLU A CA 1
ATOM 2692 C C . GLU A 1 351 ? 3.476 -3.183 -14.443 1.00 96.69 351 GLU A C 1
ATOM 2694 O O . GLU A 1 351 ? 2.346 -3.549 -14.762 1.00 96.69 351 GLU A O 1
ATOM 2699 N N . ALA A 1 352 ? 3.890 -1.928 -14.637 1.00 97.69 352 ALA A N 1
ATOM 2700 C CA . ALA A 1 352 ? 3.035 -0.853 -15.134 1.00 97.69 352 ALA A CA 1
ATOM 2701 C C . ALA A 1 352 ? 2.653 -0.996 -16.618 1.00 97.69 352 ALA A C 1
ATOM 2703 O O . ALA A 1 352 ? 1.530 -0.661 -17.000 1.00 97.69 352 ALA A O 1
ATOM 2704 N N . ALA A 1 353 ? 3.574 -1.463 -17.465 1.00 98.00 353 ALA A N 1
ATOM 2705 C CA . ALA A 1 353 ? 3.325 -1.685 -18.889 1.00 98.00 353 ALA A CA 1
ATOM 2706 C C . ALA A 1 353 ? 4.093 -2.917 -19.418 1.00 98.00 353 ALA A C 1
ATOM 2708 O O . ALA A 1 353 ? 5.071 -2.763 -20.159 1.00 98.00 353 ALA A O 1
ATOM 2709 N N . PRO A 1 354 ? 3.644 -4.146 -19.085 1.00 97.75 354 PRO A N 1
ATOM 2710 C CA . PRO A 1 354 ? 4.368 -5.381 -19.396 1.00 97.75 354 PRO A CA 1
ATOM 2711 C C . PRO A 1 354 ? 4.702 -5.549 -20.879 1.00 97.75 354 PRO A C 1
ATOM 2713 O O . PRO A 1 354 ? 5.841 -5.831 -21.240 1.00 97.75 354 PRO A O 1
ATOM 2716 N N . SER A 1 355 ? 3.719 -5.329 -21.757 1.00 96.94 355 SER A N 1
ATOM 2717 C CA . SER A 1 355 ? 3.891 -5.506 -23.204 1.00 96.94 355 SER A CA 1
ATOM 2718 C C . SER A 1 355 ? 4.910 -4.526 -23.795 1.00 96.94 355 SER A C 1
ATOM 2720 O O . SER A 1 355 ? 5.769 -4.922 -24.585 1.00 96.94 355 SER A O 1
ATOM 2722 N N . ASP A 1 356 ? 4.839 -3.247 -23.414 1.00 97.62 356 ASP A N 1
ATOM 2723 C CA . ASP A 1 356 ? 5.761 -2.216 -23.905 1.00 97.62 356 ASP A CA 1
ATOM 2724 C C . ASP A 1 356 ? 7.181 -2.446 -23.364 1.00 97.62 356 ASP A C 1
ATOM 2726 O O . ASP A 1 356 ? 8.157 -2.267 -24.093 1.00 97.62 356 ASP A O 1
ATOM 2730 N N . PHE A 1 357 ? 7.297 -2.922 -22.120 1.00 98.31 357 PHE A N 1
ATOM 2731 C CA . PHE A 1 357 ? 8.565 -3.302 -21.503 1.00 98.31 357 PHE A CA 1
ATOM 2732 C C . PHE A 1 357 ? 9.247 -4.466 -22.236 1.00 98.31 357 PHE A C 1
ATOM 2734 O O . PHE A 1 357 ? 10.404 -4.345 -22.643 1.00 98.31 357 PHE A O 1
ATOM 2741 N N . LEU A 1 358 ? 8.522 -5.567 -22.472 1.00 98.31 358 LEU A N 1
ATOM 2742 C CA . LEU A 1 358 ? 9.026 -6.727 -23.220 1.00 98.31 358 LEU A CA 1
ATOM 2743 C C . LEU A 1 358 ? 9.427 -6.343 -24.652 1.00 98.31 358 LEU A C 1
ATOM 2745 O O . LEU A 1 358 ? 10.489 -6.747 -25.132 1.00 98.31 358 LEU A O 1
ATOM 2749 N N . THR A 1 359 ? 8.617 -5.512 -25.315 1.00 98.19 359 THR A N 1
ATOM 2750 C CA . THR A 1 359 ? 8.899 -5.012 -26.671 1.00 98.19 359 THR A CA 1
ATOM 2751 C C . THR A 1 359 ? 10.196 -4.206 -26.708 1.00 98.19 359 THR A C 1
ATOM 2753 O O . THR A 1 359 ? 11.031 -4.422 -27.586 1.00 98.19 359 THR A O 1
ATOM 2756 N N . ALA A 1 360 ? 10.398 -3.301 -25.745 1.00 97.69 360 ALA A N 1
ATOM 2757 C CA . ALA A 1 360 ? 11.595 -2.468 -25.683 1.00 97.69 360 ALA A CA 1
ATOM 2758 C C . ALA A 1 360 ? 12.872 -3.297 -25.475 1.00 97.69 360 ALA A C 1
ATOM 2760 O O . ALA A 1 360 ? 13.879 -3.046 -26.134 1.00 97.69 360 ALA A O 1
ATOM 2761 N N . ILE A 1 361 ? 12.822 -4.310 -24.603 1.00 97.62 361 ILE A N 1
ATOM 2762 C CA . ILE A 1 361 ? 13.957 -5.211 -24.359 1.00 97.62 361 ILE A CA 1
ATOM 2763 C C . ILE A 1 361 ? 14.259 -6.045 -25.598 1.00 97.62 361 ILE A C 1
ATOM 2765 O O . ILE A 1 361 ? 15.414 -6.125 -26.002 1.00 97.62 361 ILE A O 1
ATOM 2769 N N . THR A 1 362 ? 13.233 -6.631 -26.220 1.00 97.75 362 THR A N 1
ATOM 2770 C CA . THR A 1 362 ? 13.389 -7.416 -27.455 1.00 97.75 362 THR A CA 1
ATOM 2771 C C . THR A 1 362 ? 14.102 -6.588 -28.524 1.00 97.75 362 THR A C 1
ATOM 2773 O O . THR A 1 362 ? 15.117 -7.012 -29.069 1.00 97.75 362 THR A O 1
ATOM 2776 N N . ALA A 1 363 ? 13.637 -5.354 -28.741 1.00 97.12 363 ALA A N 1
ATOM 2777 C CA . ALA A 1 363 ? 14.223 -4.445 -29.718 1.00 97.12 363 ALA A CA 1
ATOM 2778 C C . ALA A 1 363 ? 15.680 -4.052 -29.408 1.00 97.12 363 ALA A C 1
ATOM 2780 O O . ALA A 1 363 ? 16.433 -3.757 -30.336 1.00 97.12 363 ALA A O 1
ATOM 2781 N N . ASP A 1 364 ? 16.090 -4.011 -28.135 1.00 97.00 364 ASP A N 1
ATOM 2782 C CA . ASP A 1 364 ? 17.489 -3.768 -27.766 1.00 97.00 364 ASP A CA 1
ATOM 2783 C C . ASP A 1 364 ? 18.364 -5.014 -27.962 1.00 97.00 364 ASP A C 1
ATOM 2785 O O . ASP A 1 364 ? 19.475 -4.892 -28.475 1.00 97.00 364 ASP A O 1
ATOM 2789 N N . LEU A 1 365 ? 17.860 -6.207 -27.621 1.00 95.44 365 LEU A N 1
ATOM 2790 C CA . LEU A 1 365 ? 18.579 -7.474 -27.806 1.00 95.44 365 LEU A CA 1
ATOM 2791 C C . LEU A 1 365 ? 18.859 -7.793 -29.282 1.00 95.44 365 LEU A C 1
ATOM 2793 O O . LEU A 1 365 ? 19.884 -8.402 -29.581 1.00 95.44 365 LEU A O 1
ATOM 2797 N N . ASP A 1 366 ? 17.996 -7.341 -30.195 1.00 94.88 366 ASP A N 1
ATOM 2798 C CA . ASP A 1 366 ? 18.182 -7.492 -31.644 1.00 94.88 366 ASP A CA 1
ATOM 2799 C C . ASP A 1 366 ? 19.271 -6.565 -32.223 1.00 94.88 366 ASP A C 1
ATOM 2801 O O . ASP A 1 366 ? 19.652 -6.681 -33.395 1.00 94.88 366 ASP A O 1
ATOM 2805 N N . ARG A 1 367 ? 19.799 -5.620 -31.434 1.00 94.69 367 ARG A N 1
ATOM 2806 C CA . ARG A 1 367 ? 20.875 -4.726 -31.881 1.00 94.69 367 ARG A CA 1
ATOM 2807 C C . ARG A 1 367 ? 22.210 -5.476 -31.937 1.00 94.69 367 ARG A C 1
ATOM 2809 O O . ARG A 1 367 ? 22.489 -6.302 -31.074 1.00 94.69 367 ARG A O 1
ATOM 2816 N N . PRO A 1 368 ? 23.126 -5.112 -32.859 1.00 91.31 368 PRO A N 1
ATOM 2817 C CA . PRO A 1 368 ? 24.480 -5.677 -32.874 1.00 91.31 368 PRO A CA 1
ATOM 2818 C C . PRO A 1 368 ? 25.255 -5.455 -31.565 1.00 91.31 368 PRO A C 1
ATOM 2820 O O . PRO A 1 368 ? 26.094 -6.269 -31.188 1.00 91.31 368 PRO A O 1
ATOM 2823 N N . ALA A 1 369 ? 24.976 -4.341 -30.883 1.00 91.62 369 ALA A N 1
ATOM 2824 C CA . ALA A 1 369 ? 25.503 -4.013 -29.566 1.00 91.62 369 ALA A CA 1
ATOM 2825 C C . ALA A 1 369 ? 24.340 -3.586 -28.649 1.00 91.62 369 ALA A C 1
ATOM 2827 O O . ALA A 1 369 ? 24.003 -2.400 -28.621 1.00 91.62 369 ALA A O 1
ATOM 2828 N N . PRO A 1 370 ? 23.706 -4.536 -27.936 1.00 95.62 370 PRO A N 1
ATOM 2829 C CA . PRO A 1 370 ? 22.608 -4.241 -27.017 1.00 95.62 370 PRO A CA 1
ATOM 2830 C C . PRO A 1 370 ? 23.058 -3.333 -25.871 1.00 95.62 370 PRO A C 1
ATOM 2832 O O . PRO A 1 370 ? 24.077 -3.599 -25.221 1.00 95.62 370 PRO A O 1
ATOM 2835 N N . ILE A 1 371 ? 22.287 -2.284 -25.582 1.00 95.94 371 ILE A N 1
ATOM 2836 C CA . ILE A 1 371 ? 22.564 -1.350 -24.484 1.00 95.94 371 ILE A CA 1
ATOM 2837 C C . ILE A 1 371 ? 22.398 -2.046 -23.132 1.00 95.94 371 ILE A C 1
ATOM 2839 O O . ILE A 1 371 ? 23.153 -1.760 -22.205 1.00 95.94 371 ILE A O 1
ATOM 2843 N N . ILE A 1 372 ? 21.502 -3.031 -23.015 1.00 94.69 372 ILE A N 1
ATOM 2844 C CA . ILE A 1 372 ? 21.317 -3.834 -21.793 1.00 94.69 372 ILE A CA 1
ATOM 2845 C C . ILE A 1 372 ? 22.621 -4.487 -21.321 1.00 94.69 372 ILE A C 1
ATOM 2847 O O . ILE A 1 372 ? 22.825 -4.655 -20.116 1.00 94.69 372 ILE A O 1
ATOM 2851 N N . ARG A 1 373 ? 23.553 -4.791 -22.234 1.00 92.81 373 ARG A N 1
ATOM 2852 C CA . ARG A 1 373 ? 24.863 -5.347 -21.871 1.00 92.81 373 ARG A CA 1
ATOM 2853 C C . ARG A 1 373 ? 25.645 -4.433 -20.921 1.00 92.81 373 ARG A C 1
ATOM 2855 O O . ARG A 1 373 ? 26.389 -4.931 -20.083 1.00 92.81 373 ARG A O 1
ATOM 2862 N N . THR A 1 374 ? 25.447 -3.116 -20.994 1.00 92.00 374 THR A N 1
ATOM 2863 C CA . THR A 1 374 ? 26.124 -2.135 -20.123 1.00 92.00 374 THR A CA 1
ATOM 2864 C C . THR A 1 374 ? 25.716 -2.243 -18.646 1.00 92.00 374 THR A C 1
ATOM 2866 O O . THR A 1 374 ? 26.435 -1.761 -17.767 1.00 92.00 374 THR A O 1
ATOM 2869 N N . LEU A 1 375 ? 24.597 -2.916 -18.343 1.00 90.81 375 LEU A N 1
ATOM 2870 C CA . LEU A 1 375 ? 24.169 -3.191 -16.970 1.00 90.81 375 LEU A CA 1
ATOM 2871 C C . LEU A 1 375 ? 25.027 -4.259 -16.286 1.00 90.81 375 LEU A C 1
ATOM 2873 O O . LEU A 1 375 ? 25.029 -4.321 -15.055 1.00 90.81 375 LEU A O 1
ATOM 2877 N N . PHE A 1 376 ? 25.761 -5.075 -17.047 1.00 89.06 376 PHE A N 1
ATOM 2878 C CA . PHE A 1 376 ? 26.658 -6.114 -16.543 1.00 89.06 376 PHE A CA 1
ATOM 2879 C C . PHE A 1 376 ? 28.056 -5.528 -16.303 1.00 89.06 376 PHE A C 1
ATOM 2881 O O . PHE A 1 376 ? 28.931 -5.583 -17.164 1.00 89.06 376 PHE A O 1
ATOM 2888 N N . LYS A 1 377 ? 28.269 -4.956 -15.113 1.00 79.44 377 LYS A N 1
ATOM 2889 C CA . LYS A 1 377 ? 29.511 -4.258 -14.726 1.00 79.44 377 LYS A CA 1
ATOM 2890 C C . LYS A 1 377 ? 30.519 -5.158 -13.989 1.00 79.44 377 LYS A C 1
ATOM 2892 O O . LYS A 1 377 ? 31.503 -4.666 -13.453 1.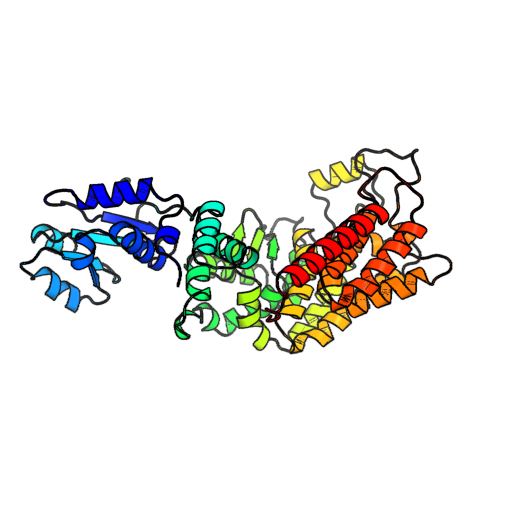00 79.44 377 LYS A O 1
ATOM 2897 N N . ASP A 1 378 ? 30.287 -6.471 -13.977 1.00 66.00 378 ASP A N 1
ATOM 2898 C CA . ASP A 1 378 ? 31.021 -7.436 -13.137 1.00 66.00 378 ASP A CA 1
ATOM 2899 C C . ASP A 1 378 ? 32.321 -7.973 -13.736 1.00 66.00 378 ASP A C 1
ATOM 2901 O O . ASP A 1 378 ? 33.073 -8.662 -13.044 1.00 66.00 378 ASP A O 1
ATOM 2905 N N . ALA A 1 379 ? 32.563 -7.734 -15.025 1.00 50.66 379 ALA A N 1
ATOM 2906 C CA . ALA A 1 379 ? 33.641 -8.399 -15.753 1.00 50.66 379 ALA A CA 1
ATOM 2907 C C . ALA A 1 379 ? 35.045 -7.875 -15.384 1.00 50.66 379 ALA A C 1
ATOM 2909 O O . ALA A 1 379 ? 36.019 -8.624 -15.482 1.00 50.66 379 ALA A O 1
ATOM 2910 N N . ASP A 1 380 ? 35.161 -6.636 -14.892 1.00 51.28 380 ASP A N 1
ATOM 2911 C CA . ASP A 1 380 ? 36.449 -6.018 -14.560 1.00 51.28 380 ASP A CA 1
ATOM 2912 C C . ASP A 1 380 ? 36.845 -6.287 -13.100 1.00 51.28 380 ASP A C 1
ATOM 2914 O O . ASP A 1 380 ? 36.707 -5.455 -12.200 1.00 51.28 380 ASP A O 1
ATOM 2918 N N . ALA A 1 381 ? 37.391 -7.482 -12.865 1.00 45.09 381 ALA A N 1
ATOM 2919 C CA . ALA A 1 381 ? 37.869 -7.945 -11.558 1.00 45.09 381 ALA A CA 1
ATOM 2920 C C . ALA A 1 381 ? 38.990 -7.081 -10.928 1.00 45.09 381 ALA A C 1
ATOM 2922 O O . ALA A 1 381 ? 39.341 -7.296 -9.768 1.00 45.09 381 ALA A O 1
ATOM 2923 N N . SER A 1 382 ? 39.559 -6.108 -11.651 1.00 46.34 382 SER A N 1
ATOM 2924 C CA . SER A 1 382 ? 40.559 -5.170 -11.120 1.00 46.34 382 SER A CA 1
ATOM 2925 C C . SER A 1 382 ? 39.962 -4.024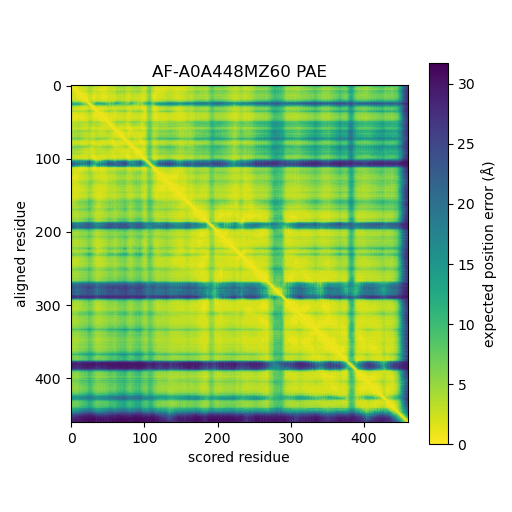 -10.296 1.00 46.34 382 SER A C 1
ATOM 2927 O O . SER A 1 382 ? 40.704 -3.376 -9.566 1.00 46.34 382 SER A O 1
ATOM 2929 N N . ASN A 1 383 ? 38.642 -3.803 -10.364 1.00 42.84 383 ASN A N 1
ATOM 2930 C CA . ASN A 1 383 ? 37.942 -2.711 -9.675 1.00 42.84 383 ASN A CA 1
ATOM 2931 C C . ASN A 1 383 ? 36.969 -3.231 -8.600 1.00 42.84 383 ASN A C 1
ATOM 2933 O O . ASN A 1 383 ? 35.860 -2.712 -8.441 1.00 42.84 383 ASN A O 1
ATOM 2937 N N . PHE A 1 384 ? 37.379 -4.258 -7.842 1.00 45.03 384 PHE A N 1
ATOM 2938 C CA . PHE A 1 384 ? 36.700 -4.682 -6.608 1.00 45.03 384 PHE A CA 1
ATOM 2939 C C . PHE A 1 384 ? 36.883 -3.625 -5.502 1.00 45.03 384 PHE A C 1
ATOM 2941 O O . PHE A 1 384 ? 37.530 -3.846 -4.480 1.00 45.03 384 PHE A O 1
ATOM 2948 N N . SER A 1 385 ? 36.302 -2.449 -5.717 1.00 43.75 385 SER A N 1
ATOM 2949 C CA . SER A 1 385 ? 36.092 -1.442 -4.686 1.00 43.75 385 SER A CA 1
ATOM 2950 C C . SER A 1 385 ? 34.835 -1.814 -3.902 1.00 43.75 385 SER A C 1
ATOM 2952 O O . SER A 1 385 ? 33.808 -2.178 -4.483 1.00 43.75 385 SER A O 1
ATOM 2954 N N . PHE A 1 386 ? 34.906 -1.732 -2.572 1.00 38.69 386 PHE A N 1
ATOM 2955 C CA . PHE A 1 386 ? 33.731 -1.826 -1.703 1.00 38.69 386 PHE A CA 1
ATOM 2956 C C . PHE A 1 386 ? 32.645 -0.864 -2.219 1.00 38.69 386 PHE A C 1
ATOM 2958 O O . PHE A 1 386 ? 32.869 0.340 -2.241 1.00 38.69 386 PHE A O 1
ATOM 2965 N N . GLY A 1 387 ? 31.494 -1.391 -2.655 1.00 45.97 387 GLY A N 1
ATOM 2966 C CA . GLY A 1 387 ? 30.346 -0.590 -3.107 1.00 45.97 387 GLY A CA 1
ATOM 2967 C C . GLY A 1 387 ? 30.013 -0.639 -4.606 1.00 45.97 387 GLY A C 1
ATOM 2968 O O . GLY A 1 387 ? 28.978 -0.106 -4.998 1.00 45.97 387 GLY A O 1
ATOM 2969 N N . SER A 1 388 ? 30.809 -1.296 -5.458 1.00 53.88 388 SER A N 1
ATOM 2970 C CA . SER A 1 388 ? 30.414 -1.524 -6.859 1.00 53.88 388 SER A CA 1
ATOM 2971 C C . SER A 1 388 ? 29.272 -2.545 -6.926 1.00 53.88 388 SER A C 1
ATOM 2973 O O . SER A 1 388 ? 29.485 -3.729 -6.676 1.00 53.88 388 SER A O 1
ATOM 2975 N N . SER A 1 389 ? 28.053 -2.100 -7.247 1.00 66.25 389 SER A N 1
ATOM 2976 C CA . SER A 1 389 ? 26.926 -2.986 -7.568 1.00 66.25 389 SER A CA 1
ATOM 2977 C C . SER A 1 389 ? 26.680 -2.983 -9.074 1.00 66.25 389 SER A C 1
ATOM 2979 O O . SER A 1 389 ? 26.740 -1.940 -9.729 1.00 66.25 389 SER A O 1
ATOM 2981 N N . SER A 1 390 ? 26.431 -4.158 -9.647 1.00 80.06 390 SER A N 1
ATOM 2982 C CA . SER A 1 390 ? 26.027 -4.243 -11.044 1.00 80.06 390 SER A CA 1
ATOM 2983 C C . SER A 1 390 ? 24.510 -4.083 -11.154 1.00 80.06 390 SER A C 1
ATOM 2985 O O . SER A 1 390 ? 23.790 -4.753 -10.419 1.00 80.06 390 SER A O 1
ATOM 2987 N N . PRO A 1 391 ? 24.006 -3.216 -12.054 1.00 86.25 391 PRO A N 1
ATOM 2988 C CA . PRO A 1 391 ? 22.566 -2.978 -12.205 1.00 86.25 391 PRO A CA 1
ATOM 2989 C C . PRO A 1 391 ? 21.744 -4.142 -12.786 1.00 86.25 391 PRO A C 1
ATOM 2991 O O . PRO A 1 391 ? 20.514 -4.118 -12.694 1.00 86.25 391 PRO A O 1
ATOM 2994 N N . HIS A 1 392 ? 22.392 -5.147 -13.390 1.00 89.81 392 HIS A N 1
ATOM 2995 C CA . HIS A 1 392 ? 21.725 -6.251 -14.090 1.00 89.81 392 HIS A CA 1
ATOM 2996 C C . HIS A 1 392 ? 20.711 -7.076 -13.254 1.00 89.81 392 HIS A C 1
ATOM 2998 O O . HIS A 1 392 ? 19.746 -7.566 -13.847 1.00 89.81 392 HIS A O 1
ATOM 3004 N N . PRO A 1 393 ? 20.796 -7.199 -11.910 1.00 90.88 393 PRO A N 1
ATOM 3005 C CA . PRO A 1 393 ? 19.779 -7.912 -11.142 1.00 90.88 393 PRO A CA 1
ATOM 3006 C C . PRO A 1 393 ? 18.395 -7.264 -11.184 1.00 90.88 393 PRO A C 1
ATOM 3008 O O . PRO A 1 393 ? 17.388 -7.936 -10.962 1.00 90.88 393 PRO A O 1
ATOM 3011 N N . ASN A 1 394 ? 18.306 -5.967 -11.493 1.00 92.88 394 ASN A N 1
ATOM 3012 C CA . ASN A 1 394 ? 17.009 -5.305 -11.588 1.00 92.88 394 ASN A CA 1
ATOM 3013 C C . ASN A 1 394 ? 16.244 -5.697 -12.860 1.00 92.88 394 ASN A C 1
ATOM 3015 O O . ASN A 1 394 ? 15.043 -5.946 -12.789 1.00 92.88 394 ASN A O 1
ATOM 3019 N N . ILE A 1 395 ? 16.928 -5.814 -14.008 1.00 94.69 395 ILE A N 1
ATOM 3020 C CA . ILE A 1 395 ? 16.294 -6.267 -15.258 1.00 94.69 395 ILE A CA 1
ATOM 3021 C C . ILE A 1 395 ? 15.896 -7.746 -15.177 1.00 94.69 395 ILE A C 1
ATOM 3023 O O . ILE A 1 395 ? 14.817 -8.117 -15.634 1.00 94.69 395 ILE A O 1
ATOM 3027 N N . GLN A 1 396 ? 16.707 -8.574 -14.511 1.00 93.81 396 GLN A N 1
ATOM 3028 C CA . GLN A 1 396 ? 16.341 -9.959 -14.202 1.00 93.81 396 GLN A CA 1
ATOM 3029 C C . GLN A 1 396 ? 15.063 -10.017 -13.370 1.00 93.81 396 GLN A C 1
ATOM 3031 O O . GLN A 1 396 ? 14.115 -10.695 -13.750 1.00 93.81 396 GLN A O 1
ATOM 3036 N N . ARG A 1 397 ? 15.006 -9.262 -12.264 1.00 93.75 397 ARG A N 1
ATOM 3037 C CA . ARG A 1 397 ? 13.839 -9.234 -11.378 1.00 93.75 397 ARG A CA 1
ATOM 3038 C C . ARG A 1 397 ? 12.579 -8.752 -12.090 1.00 93.75 397 ARG A C 1
ATOM 3040 O O . ARG A 1 397 ? 11.509 -9.303 -11.851 1.00 93.75 397 ARG A O 1
ATOM 3047 N N . ALA A 1 398 ? 12.709 -7.764 -12.971 1.00 96.62 398 ALA A N 1
ATOM 3048 C CA . ALA A 1 398 ? 11.606 -7.284 -13.792 1.00 96.62 398 ALA A CA 1
ATOM 3049 C C . ALA A 1 398 ? 11.023 -8.407 -14.668 1.00 96.62 398 ALA A C 1
ATOM 3051 O O . ALA A 1 398 ? 9.816 -8.641 -14.649 1.00 96.62 398 ALA A O 1
ATOM 3052 N N . LEU A 1 399 ? 11.876 -9.159 -15.370 1.00 97.25 399 LEU A N 1
ATOM 3053 C CA . LEU A 1 399 ? 11.437 -10.293 -16.187 1.00 97.25 399 LEU A CA 1
ATOM 3054 C C . LEU A 1 399 ? 10.927 -11.466 -15.338 1.00 97.25 399 LEU A C 1
ATOM 3056 O O . LEU A 1 399 ? 9.912 -12.061 -15.684 1.00 97.25 399 LEU A O 1
ATOM 3060 N N . GLU A 1 400 ? 11.556 -11.763 -14.196 1.00 94.62 400 GLU A N 1
ATOM 3061 C CA . GLU A 1 400 ? 11.058 -12.772 -13.253 1.00 94.62 400 GLU A CA 1
ATOM 3062 C C . GLU A 1 400 ? 9.639 -12.460 -12.770 1.00 94.62 400 GLU A C 1
ATOM 3064 O O . GLU A 1 400 ? 8.828 -13.374 -12.636 1.00 94.62 400 GLU A O 1
ATOM 3069 N N . TYR A 1 401 ? 9.322 -11.190 -12.497 1.00 91.56 401 TYR A N 1
ATOM 3070 C CA . TYR A 1 401 ? 7.972 -10.783 -12.111 1.00 91.56 401 TYR A CA 1
ATOM 3071 C C . TYR A 1 401 ? 6.960 -11.052 -13.218 1.00 91.56 401 TYR A C 1
ATOM 3073 O O . TYR A 1 401 ? 5.914 -11.648 -12.947 1.00 91.56 401 TYR A O 1
ATOM 3081 N N . LEU A 1 402 ? 7.299 -10.701 -14.460 1.00 95.75 402 LEU A N 1
ATOM 3082 C CA . LEU A 1 402 ? 6.454 -10.982 -15.620 1.00 95.75 402 LEU A CA 1
ATOM 3083 C C . LEU A 1 402 ? 6.296 -12.479 -15.876 1.00 95.75 402 LEU A C 1
ATOM 3085 O O . LEU A 1 402 ? 5.216 -12.910 -16.279 1.00 95.75 402 LEU A O 1
ATOM 3089 N N . CYS A 1 403 ? 7.310 -13.287 -15.556 1.00 95.25 403 CYS A N 1
ATOM 3090 C CA . CYS A 1 403 ? 7.189 -14.731 -15.647 1.00 95.25 403 CYS A CA 1
ATOM 3091 C C . CYS A 1 403 ? 6.058 -15.280 -14.778 1.00 95.25 403 CYS A C 1
ATOM 3093 O O . CYS A 1 403 ? 5.512 -16.302 -15.146 1.00 95.25 403 CYS A O 1
ATOM 3095 N N . TRP A 1 404 ? 5.654 -14.651 -13.671 1.00 90.62 404 TRP A N 1
ATOM 3096 C CA . TRP A 1 404 ? 4.533 -15.155 -12.859 1.00 90.62 404 TRP A CA 1
ATOM 3097 C C . TRP A 1 404 ? 3.144 -14.861 -13.447 1.00 90.62 404 TRP A C 1
ATOM 3099 O O . TRP A 1 404 ? 2.144 -15.273 -12.857 1.00 90.62 404 TRP A O 1
ATOM 3109 N N . SER A 1 405 ? 3.069 -14.172 -14.589 1.00 90.31 405 SER A N 1
ATOM 3110 C CA . SER A 1 405 ? 1.849 -14.032 -15.383 1.00 90.31 405 SER A CA 1
ATOM 3111 C C . SER A 1 405 ? 1.805 -15.101 -16.471 1.00 90.31 405 SER A C 1
ATOM 3113 O O . SER A 1 405 ? 2.750 -15.232 -17.243 1.00 90.31 405 SER A O 1
ATOM 3115 N N . GLU A 1 406 ? 0.688 -15.823 -16.578 1.00 89.75 406 GLU A N 1
ATOM 3116 C CA . GLU A 1 406 ? 0.469 -16.789 -17.666 1.00 89.75 406 GLU A CA 1
ATOM 3117 C C . GLU A 1 406 ? 0.557 -16.122 -19.044 1.00 89.75 406 GLU A C 1
ATOM 3119 O O . GLU A 1 406 ? 1.097 -16.702 -19.981 1.00 89.75 406 GLU A O 1
ATOM 3124 N N . GLU A 1 407 ? 0.088 -14.875 -19.143 1.00 94.19 407 GLU A N 1
ATOM 3125 C CA . GLU A 1 407 ? 0.090 -14.092 -20.380 1.00 94.19 407 GLU A CA 1
ATOM 3126 C C . GLU A 1 407 ? 1.509 -13.737 -20.846 1.00 94.19 407 GLU A C 1
ATOM 3128 O O . GLU A 1 407 ? 1.794 -13.797 -22.038 1.00 94.19 407 GLU A O 1
ATOM 3133 N N . TYR A 1 408 ? 2.408 -13.398 -19.915 1.00 96.00 408 TYR A N 1
ATOM 3134 C CA . TYR A 1 408 ? 3.740 -12.863 -20.234 1.00 96.00 408 TYR A CA 1
ATOM 3135 C C . TYR A 1 408 ? 4.875 -13.871 -20.033 1.00 96.00 408 TYR A C 1
ATOM 3137 O O . TYR A 1 408 ? 6.028 -13.559 -20.332 1.00 96.00 408 TYR A O 1
ATOM 3145 N N . TYR A 1 409 ? 4.576 -15.075 -19.536 1.00 94.88 409 TYR A N 1
ATOM 3146 C CA . TYR A 1 409 ? 5.591 -16.064 -19.184 1.00 94.88 409 TYR A CA 1
ATOM 3147 C C . TYR A 1 409 ? 6.520 -16.410 -20.348 1.00 94.88 409 TYR A C 1
ATOM 3149 O O . TYR A 1 409 ? 7.738 -16.369 -20.174 1.00 94.88 409 TYR A O 1
ATOM 3157 N N . GLY A 1 410 ? 5.954 -16.742 -21.513 1.00 94.50 410 GLY A N 1
ATOM 3158 C CA . GLY A 1 410 ? 6.725 -17.196 -22.671 1.00 94.50 410 GLY A CA 1
ATOM 3159 C C . GLY A 1 410 ? 7.751 -16.158 -23.119 1.00 94.50 410 GLY A C 1
ATOM 3160 O O . GLY A 1 410 ? 8.944 -16.455 -23.186 1.00 94.50 410 GLY A O 1
ATOM 3161 N N . ASP A 1 411 ? 7.295 -14.927 -23.341 1.00 96.94 411 ASP A N 1
ATOM 3162 C CA . ASP A 1 411 ? 8.150 -13.827 -23.786 1.00 96.94 411 ASP A CA 1
ATOM 3163 C C . ASP A 1 411 ? 9.191 -13.461 -22.721 1.00 96.94 411 ASP A C 1
ATOM 3165 O O . ASP A 1 411 ? 10.381 -13.368 -23.017 1.00 96.94 411 ASP A O 1
ATOM 3169 N N . ALA A 1 412 ? 8.785 -13.332 -21.453 1.00 97.25 412 ALA A N 1
ATOM 3170 C CA . ALA A 1 412 ? 9.704 -12.985 -20.371 1.00 97.25 412 ALA A CA 1
ATOM 3171 C C . ALA A 1 412 ? 10.788 -14.058 -20.148 1.00 97.25 412 ALA A C 1
ATOM 3173 O O . ALA A 1 412 ? 11.959 -13.724 -19.957 1.00 97.25 412 ALA A O 1
ATOM 3174 N N . ALA A 1 413 ? 10.430 -15.345 -20.226 1.00 96.44 413 ALA A N 1
ATOM 3175 C CA . ALA A 1 413 ? 11.380 -16.449 -20.102 1.00 96.44 413 ALA A CA 1
ATOM 3176 C C . ALA A 1 413 ? 12.369 -16.489 -21.280 1.00 96.44 413 ALA A C 1
ATOM 3178 O O . ALA A 1 413 ? 13.562 -16.722 -21.075 1.00 96.44 413 ALA A O 1
ATOM 3179 N N . MET A 1 414 ? 11.903 -16.209 -22.501 1.00 96.38 414 MET A N 1
ATOM 3180 C CA . MET A 1 414 ? 12.777 -16.091 -23.671 1.00 96.38 414 MET A CA 1
ATOM 3181 C C . MET A 1 414 ? 13.755 -14.922 -23.538 1.00 96.38 414 MET A C 1
ATOM 3183 O O . MET A 1 414 ? 14.935 -15.076 -23.853 1.00 96.38 414 MET A O 1
ATOM 3187 N N . LEU A 1 415 ? 13.311 -13.780 -23.011 1.00 97.44 415 LEU A N 1
ATOM 3188 C CA . LEU A 1 415 ? 14.198 -12.648 -22.748 1.00 97.44 415 LEU A CA 1
ATOM 3189 C C . LEU A 1 415 ? 15.206 -12.946 -21.633 1.00 97.44 415 LEU A C 1
ATOM 3191 O O . LEU A 1 415 ? 16.365 -12.564 -21.768 1.00 97.44 415 LEU A O 1
ATOM 3195 N N . LEU A 1 416 ? 14.833 -13.689 -20.583 1.00 96.56 416 LEU A N 1
ATOM 3196 C CA . LEU A 1 416 ? 15.796 -14.181 -19.585 1.00 96.56 416 LEU A CA 1
ATOM 3197 C C . LEU A 1 416 ? 16.866 -15.081 -20.221 1.00 96.56 416 LEU A C 1
ATOM 3199 O O . LEU A 1 416 ? 18.046 -14.944 -19.899 1.00 96.56 416 LEU A O 1
ATOM 3203 N N . ALA A 1 417 ? 16.485 -15.957 -21.156 1.00 95.69 417 ALA A N 1
ATOM 3204 C CA . ALA A 1 417 ? 17.439 -16.765 -21.916 1.00 95.69 417 ALA A CA 1
ATOM 3205 C C . ALA A 1 417 ? 18.348 -15.899 -22.809 1.00 95.69 417 ALA A C 1
ATOM 3207 O O . ALA A 1 417 ? 19.557 -16.128 -22.862 1.00 95.69 417 ALA A O 1
ATOM 3208 N N . GLY A 1 418 ? 17.793 -14.867 -23.454 1.00 95.44 418 GLY A N 1
ATOM 3209 C CA . GLY A 1 418 ? 18.559 -13.874 -24.212 1.00 95.44 418 GLY A CA 1
ATOM 3210 C C . GLY A 1 418 ? 19.577 -13.131 -23.342 1.00 95.44 418 GLY A C 1
ATOM 3211 O O . GLY A 1 418 ? 20.742 -13.008 -23.719 1.00 95.44 418 GLY A O 1
ATOM 3212 N N . LEU A 1 419 ? 19.183 -12.719 -22.132 1.00 94.56 419 LEU A N 1
ATOM 3213 C CA . LEU A 1 419 ? 20.100 -12.118 -21.161 1.00 94.56 419 LEU A CA 1
ATOM 3214 C C . LEU A 1 419 ? 21.185 -13.094 -20.709 1.00 94.56 419 LEU A C 1
ATOM 3216 O O . LEU A 1 419 ? 22.335 -12.688 -20.586 1.00 94.56 419 LEU A O 1
ATOM 3220 N N . ALA A 1 420 ? 20.849 -14.368 -20.492 1.00 93.50 420 ALA A N 1
ATOM 3221 C CA . ALA A 1 420 ? 21.824 -15.395 -20.128 1.00 93.50 420 ALA A CA 1
ATOM 3222 C C . ALA A 1 420 ? 22.861 -15.635 -21.239 1.00 93.50 420 ALA A C 1
ATOM 3224 O O . ALA A 1 420 ? 24.009 -15.943 -20.941 1.00 93.50 420 ALA A O 1
ATOM 3225 N N . ALA A 1 421 ? 22.484 -15.467 -22.510 1.00 92.38 421 ALA A N 1
ATOM 3226 C CA . ALA A 1 421 ? 23.412 -15.555 -23.637 1.00 92.38 421 ALA A CA 1
ATOM 3227 C C . ALA A 1 421 ? 24.313 -14.312 -23.779 1.00 92.38 421 ALA A C 1
ATOM 3229 O O . ALA A 1 421 ? 25.440 -14.426 -24.259 1.00 92.38 421 ALA A O 1
ATOM 3230 N N . LEU A 1 422 ? 23.829 -13.132 -23.371 1.00 90.50 422 LEU A N 1
ATOM 3231 C CA . LEU A 1 422 ? 24.604 -11.883 -23.351 1.00 90.50 422 LEU A CA 1
ATOM 3232 C C . LEU A 1 422 ? 25.518 -11.733 -22.131 1.00 90.50 422 LEU A C 1
ATOM 3234 O O . LEU A 1 422 ? 26.412 -10.882 -22.134 1.00 90.50 422 LEU A O 1
ATOM 3238 N N . ASP A 1 423 ? 25.264 -12.518 -21.092 1.00 89.38 423 ASP A N 1
ATOM 3239 C CA . ASP A 1 423 ? 25.962 -12.486 -19.820 1.00 89.38 423 ASP A CA 1
ATOM 3240 C C . ASP A 1 423 ? 27.489 -12.714 -20.006 1.00 89.38 423 ASP A C 1
ATOM 3242 O O . ASP A 1 423 ? 27.903 -13.792 -20.439 1.00 89.38 423 ASP A O 1
ATOM 3246 N N . PRO A 1 424 ? 28.359 -11.739 -19.655 1.00 87.12 424 PRO A N 1
ATOM 3247 C CA . PRO A 1 424 ? 29.815 -11.883 -19.767 1.00 87.12 424 PRO A CA 1
ATOM 3248 C C . PRO A 1 424 ? 30.458 -12.726 -18.643 1.00 87.12 424 PRO A C 1
ATOM 3250 O O . PRO A 1 424 ? 31.682 -12.844 -18.583 1.00 87.12 424 PRO A O 1
ATOM 3253 N N . GLY A 1 425 ? 29.664 -13.284 -17.733 1.00 84.12 425 GLY A N 1
ATOM 3254 C CA . GLY A 1 425 ? 30.088 -13.839 -16.454 1.00 84.12 425 GLY A CA 1
ATOM 3255 C C . GLY A 1 425 ? 30.204 -12.772 -15.359 1.00 84.12 425 GLY A C 1
ATOM 3256 O O . GLY A 1 425 ? 29.900 -11.593 -15.548 1.00 84.12 425 GLY A O 1
ATOM 3257 N N . GLY A 1 426 ? 30.626 -13.195 -14.169 1.00 81.38 426 GLY A N 1
ATOM 3258 C CA . GLY A 1 426 ? 30.750 -12.316 -13.007 1.00 81.38 426 GLY A CA 1
ATOM 3259 C C . GLY A 1 426 ? 30.518 -13.055 -11.696 1.00 81.38 426 GLY A C 1
ATOM 3260 O O . GLY A 1 426 ? 30.254 -14.257 -11.683 1.00 81.38 426 GLY A O 1
ATOM 3261 N N . ARG A 1 427 ? 30.646 -12.335 -10.577 1.00 77.19 427 ARG A N 1
ATOM 3262 C CA . ARG A 1 427 ? 30.373 -12.864 -9.226 1.00 77.19 427 ARG A CA 1
ATOM 3263 C C . ARG A 1 427 ? 29.422 -11.997 -8.401 1.00 77.19 427 ARG A C 1
ATOM 3265 O O . ARG A 1 427 ? 29.123 -12.370 -7.270 1.00 77.19 427 ARG A O 1
ATOM 3272 N N . LEU A 1 428 ? 28.996 -10.839 -8.907 1.00 71.69 428 LEU A N 1
ATOM 3273 C CA . LEU A 1 428 ? 28.083 -9.961 -8.179 1.00 71.69 428 LEU A CA 1
ATOM 3274 C C . LEU A 1 428 ? 26.649 -10.269 -8.614 1.00 71.69 428 LEU A C 1
ATOM 3276 O O . LEU A 1 428 ? 26.344 -10.267 -9.801 1.00 71.69 428 LEU A O 1
ATOM 3280 N N . GLY A 1 429 ? 25.771 -10.513 -7.643 1.00 72.25 429 GLY A N 1
ATOM 3281 C CA . GLY A 1 429 ? 24.358 -10.793 -7.901 1.00 72.25 429 GLY A CA 1
ATOM 3282 C C . GLY A 1 429 ? 24.068 -12.179 -8.491 1.00 72.25 429 GLY A C 1
ATOM 3283 O O . GLY A 1 429 ? 24.964 -12.946 -8.839 1.00 72.25 429 GLY A O 1
ATOM 3284 N N . GLU A 1 430 ? 22.777 -12.496 -8.546 1.00 82.50 430 GLU A N 1
ATOM 3285 C CA . GLU A 1 430 ? 22.219 -13.679 -9.212 1.00 82.50 430 GLU A CA 1
ATOM 3286 C C . GLU A 1 430 ? 22.342 -13.521 -10.740 1.00 82.50 430 GLU A C 1
ATOM 3288 O O . GLU A 1 430 ? 22.320 -12.397 -11.244 1.00 82.50 430 GLU A O 1
ATOM 3293 N N . ARG A 1 431 ? 22.530 -14.609 -11.499 1.00 88.56 431 ARG A N 1
ATOM 3294 C CA . ARG A 1 431 ? 22.698 -14.544 -12.966 1.00 88.56 431 ARG A CA 1
ATOM 3295 C C . ARG A 1 431 ? 21.379 -14.812 -13.690 1.00 88.56 431 ARG A C 1
ATOM 3297 O O . ARG A 1 431 ? 20.507 -15.480 -13.140 1.00 88.56 431 ARG A O 1
ATOM 3304 N N . PRO A 1 432 ? 21.213 -14.367 -14.956 1.00 90.25 432 PRO A N 1
ATOM 3305 C CA . PRO A 1 432 ? 19.932 -14.521 -15.645 1.00 90.25 432 PRO A CA 1
ATOM 3306 C C . PRO A 1 432 ? 19.540 -15.994 -15.832 1.00 90.25 432 PRO A C 1
ATOM 3308 O O . PRO A 1 432 ? 18.357 -16.326 -15.887 1.00 90.25 432 PRO A O 1
ATOM 3311 N N . ILE A 1 433 ? 20.532 -16.890 -15.890 1.00 91.88 433 ILE A N 1
ATOM 3312 C CA . ILE A 1 433 ? 20.304 -18.335 -15.950 1.00 91.88 433 ILE A CA 1
ATOM 3313 C C . ILE A 1 433 ? 19.675 -18.887 -14.662 1.00 91.88 433 ILE A C 1
ATOM 3315 O O . ILE A 1 433 ? 18.834 -19.782 -14.744 1.00 91.88 433 ILE A O 1
ATOM 3319 N N . ASP A 1 434 ? 20.020 -18.333 -13.498 1.00 90.88 434 ASP A N 1
ATOM 3320 C CA . ASP A 1 434 ? 19.471 -18.746 -12.203 1.00 90.88 434 ASP A CA 1
ATOM 3321 C C . ASP A 1 434 ? 17.986 -18.351 -12.121 1.00 90.88 434 ASP A C 1
ATOM 3323 O O . ASP A 1 434 ? 17.123 -19.187 -11.833 1.00 90.88 434 ASP A O 1
ATOM 3327 N N . SER A 1 435 ? 17.667 -17.113 -12.521 1.00 91.19 435 SER A N 1
ATOM 3328 C CA . SER A 1 435 ? 16.297 -16.616 -12.692 1.00 91.19 435 SER A CA 1
ATOM 3329 C C . SER A 1 435 ? 15.468 -17.515 -13.612 1.00 91.19 435 SER A C 1
ATOM 3331 O O . SER A 1 435 ? 14.345 -17.894 -13.272 1.00 91.19 435 SER A O 1
ATOM 3333 N N . LEU A 1 436 ? 16.025 -17.904 -14.765 1.00 91.44 436 LEU A N 1
ATOM 3334 C CA . LEU A 1 436 ? 15.352 -18.767 -15.737 1.00 91.44 436 LEU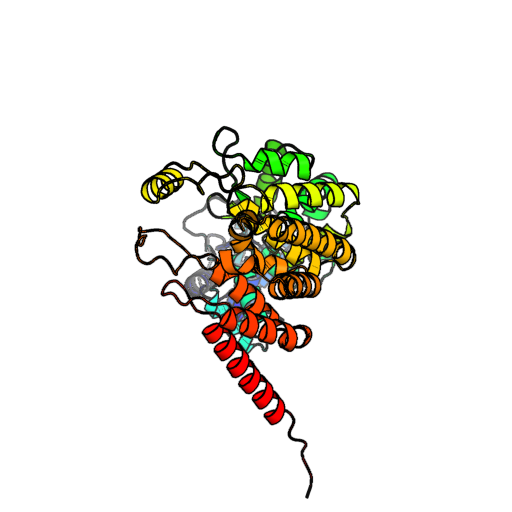 A CA 1
ATOM 3335 C C . LEU A 1 436 ? 15.060 -20.163 -15.163 1.00 91.44 436 LEU A C 1
ATOM 3337 O O . LEU A 1 436 ? 13.954 -20.688 -15.324 1.00 91.44 436 LEU A O 1
ATOM 3341 N N . GLN A 1 437 ? 16.019 -20.765 -14.456 1.00 91.50 437 GLN A N 1
ATOM 3342 C CA . GLN A 1 437 ? 15.827 -22.054 -13.779 1.00 91.50 437 GLN A CA 1
ATOM 3343 C C . GLN A 1 437 ? 14.739 -21.971 -12.704 1.00 91.50 437 GLN A C 1
ATOM 3345 O O . GLN A 1 437 ? 13.868 -22.838 -12.613 1.00 91.50 437 GLN A O 1
ATOM 3350 N N . LYS A 1 438 ? 14.748 -20.898 -11.913 1.00 90.81 438 LYS A N 1
ATOM 3351 C CA . LYS A 1 438 ? 13.771 -20.655 -10.851 1.00 90.81 438 LYS A CA 1
ATOM 3352 C C . LYS A 1 438 ? 12.348 -20.539 -11.393 1.00 90.81 438 LYS A C 1
ATOM 3354 O O . LYS A 1 438 ? 11.447 -21.208 -10.881 1.00 90.81 438 LYS A O 1
ATOM 3359 N N . VAL A 1 439 ? 12.126 -19.723 -12.426 1.00 91.19 439 VAL A N 1
ATOM 3360 C CA . VAL A 1 439 ? 10.776 -19.522 -12.980 1.00 91.19 439 VAL A CA 1
ATOM 3361 C C . VAL A 1 439 ? 10.273 -20.769 -13.706 1.00 91.19 439 VAL A C 1
ATOM 3363 O O . VAL A 1 439 ? 9.116 -21.144 -13.530 1.00 91.19 439 VAL A O 1
ATOM 3366 N N . THR A 1 440 ? 11.130 -21.475 -14.450 1.00 88.88 440 THR A N 1
ATOM 3367 C CA . THR A 1 440 ? 10.750 -22.724 -15.138 1.00 88.88 440 THR A CA 1
ATOM 3368 C C . THR A 1 440 ? 10.376 -23.830 -14.149 1.00 88.88 440 THR A C 1
ATOM 3370 O O . THR A 1 440 ? 9.315 -24.440 -14.288 1.00 88.88 440 THR A O 1
ATOM 3373 N N . ALA A 1 441 ? 11.170 -24.040 -13.093 1.00 87.62 441 ALA A N 1
ATOM 3374 C CA . ALA A 1 441 ? 10.842 -24.995 -12.034 1.00 87.62 441 ALA A CA 1
ATOM 3375 C C . ALA A 1 441 ? 9.545 -24.620 -11.294 1.00 87.62 441 ALA A C 1
ATOM 3377 O O . ALA A 1 441 ? 8.711 -25.484 -11.006 1.00 87.62 441 ALA A O 1
ATOM 3378 N N . GLY A 1 442 ? 9.346 -23.327 -11.012 1.00 81.62 442 GLY A N 1
ATOM 3379 C CA . GLY A 1 442 ? 8.127 -22.813 -10.387 1.00 81.62 442 GLY A CA 1
ATOM 3380 C C . GLY A 1 442 ? 6.871 -23.107 -11.211 1.00 81.62 442 GLY A C 1
ATOM 3381 O O . GLY A 1 442 ? 5.889 -23.623 -10.671 1.00 81.62 442 GLY A O 1
ATOM 3382 N N . TRP A 1 443 ? 6.917 -22.844 -12.518 1.00 79.75 443 TRP A N 1
ATOM 3383 C CA . TRP A 1 443 ? 5.804 -23.107 -13.431 1.00 79.75 443 TRP A CA 1
ATOM 3384 C C . TRP A 1 443 ? 5.476 -24.583 -13.581 1.00 79.75 443 TRP A C 1
ATOM 3386 O O . TRP A 1 443 ? 4.298 -24.940 -13.565 1.00 79.75 443 TRP A O 1
ATOM 3396 N N . ILE A 1 444 ? 6.483 -25.455 -13.673 1.00 76.25 444 ILE A N 1
ATOM 3397 C CA . ILE A 1 444 ? 6.267 -26.907 -13.748 1.00 76.25 444 ILE A CA 1
ATOM 3398 C C . ILE A 1 444 ? 5.492 -27.395 -12.516 1.00 76.25 444 ILE A C 1
ATOM 3400 O O . ILE A 1 444 ? 4.522 -28.141 -12.655 1.00 76.25 444 ILE A O 1
ATOM 3404 N N . ASN A 1 445 ? 5.854 -26.917 -11.322 1.00 70.19 445 ASN A N 1
ATOM 3405 C CA . ASN A 1 445 ? 5.181 -27.291 -10.078 1.00 70.19 445 ASN A CA 1
ATOM 3406 C C . ASN A 1 445 ? 3.738 -26.768 -9.998 1.00 70.19 445 ASN A C 1
ATOM 3408 O O . ASN A 1 445 ? 2.838 -27.509 -9.596 1.00 70.19 445 ASN A O 1
ATOM 3412 N N . GLN A 1 446 ? 3.493 -25.516 -10.401 1.00 69.31 446 GLN A N 1
ATOM 3413 C CA . GLN A 1 446 ? 2.138 -24.946 -10.422 1.00 69.31 446 GLN A CA 1
ATOM 3414 C C . GLN A 1 446 ? 1.240 -25.659 -11.435 1.00 69.31 446 GLN A C 1
ATOM 3416 O O . GLN A 1 446 ? 0.109 -26.029 -11.117 1.00 69.31 446 GLN A O 1
ATOM 3421 N N . SER A 1 447 ? 1.775 -25.918 -12.628 1.00 62.75 447 SER A N 1
ATOM 3422 C CA . SER A 1 447 ? 1.071 -26.634 -13.688 1.00 62.75 447 SER A CA 1
ATOM 3423 C C . SER A 1 447 ? 0.707 -28.040 -13.216 1.00 62.75 447 SER A C 1
ATOM 3425 O O . SER A 1 447 ? -0.463 -28.405 -13.256 1.00 62.75 447 SER A O 1
ATOM 3427 N N . ALA A 1 448 ? 1.666 -28.807 -12.681 1.00 56.84 448 ALA A N 1
ATOM 3428 C CA . ALA A 1 448 ? 1.446 -30.160 -12.162 1.00 56.84 448 ALA A CA 1
ATOM 3429 C C . ALA A 1 448 ? 0.396 -30.220 -11.032 1.00 56.84 448 ALA A C 1
ATOM 3431 O O . ALA A 1 448 ? -0.414 -31.147 -11.002 1.00 56.84 448 ALA A O 1
ATOM 3432 N N . GLY A 1 449 ? 0.353 -29.216 -10.147 1.00 54.00 449 GLY A N 1
ATOM 3433 C CA . GLY A 1 449 ? -0.685 -29.079 -9.114 1.00 54.00 449 GLY A CA 1
ATOM 3434 C C . GLY A 1 449 ? -2.088 -28.778 -9.667 1.00 54.00 449 GLY A C 1
ATOM 3435 O O . GLY A 1 449 ? -3.100 -29.221 -9.115 1.00 54.00 449 GLY A O 1
ATOM 3436 N N . ALA A 1 450 ? -2.179 -28.071 -10.797 1.00 49.62 450 ALA A N 1
ATOM 3437 C CA . ALA A 1 450 ? -3.448 -27.846 -11.487 1.00 49.62 450 ALA A CA 1
ATOM 3438 C C . ALA A 1 450 ? -3.997 -29.135 -12.138 1.00 49.62 450 ALA A C 1
ATOM 3440 O O . ALA A 1 450 ? -5.214 -29.334 -12.165 1.00 49.62 450 ALA A O 1
ATOM 3441 N N . TRP A 1 451 ? -3.124 -30.049 -12.587 1.00 34.16 451 TRP A N 1
ATOM 3442 C CA . TRP A 1 451 ? -3.518 -31.363 -13.125 1.00 34.16 451 TRP A CA 1
ATOM 3443 C C . TRP A 1 451 ? -4.065 -32.309 -12.047 1.00 34.16 451 TRP A C 1
ATOM 3445 O O . TRP A 1 451 ? -5.065 -32.988 -12.283 1.00 34.16 451 TRP A O 1
ATOM 3455 N N . THR A 1 452 ? -3.497 -32.322 -10.837 1.00 37.56 452 THR A N 1
ATOM 3456 C CA . THR A 1 452 ? -4.026 -33.137 -9.724 1.00 37.56 452 THR A CA 1
ATOM 3457 C C . THR A 1 452 ? -5.381 -32.647 -9.210 1.00 37.56 452 THR A C 1
ATOM 3459 O O . THR A 1 452 ? -6.163 -33.449 -8.705 1.00 37.56 452 THR A O 1
ATOM 3462 N N . THR A 1 453 ? -5.720 -31.373 -9.421 1.00 39.62 453 THR A N 1
ATOM 3463 C CA . THR A 1 453 ? -7.037 -30.810 -9.060 1.00 39.62 453 THR A CA 1
ATOM 3464 C C . THR A 1 453 ? -8.093 -30.991 -10.169 1.00 39.62 453 THR A C 1
ATOM 3466 O O . THR A 1 453 ? -9.279 -30.747 -9.953 1.00 39.62 453 THR A O 1
ATOM 3469 N N . ARG A 1 454 ? -7.695 -31.473 -11.356 1.00 33.25 454 ARG A N 1
ATOM 3470 C CA . ARG A 1 454 ? -8.579 -31.808 -12.488 1.00 33.25 454 ARG A CA 1
ATOM 3471 C C . AR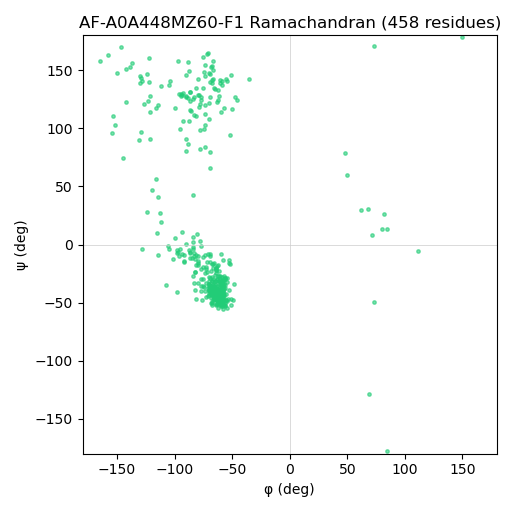G A 1 454 ? -8.476 -33.284 -12.883 1.00 33.25 454 ARG A C 1
ATOM 3473 O O . ARG A 1 454 ? -8.392 -33.605 -14.063 1.00 33.25 454 ARG A O 1
ATOM 3480 N N . SER A 1 455 ? -8.529 -34.199 -11.916 1.00 26.95 455 SER A N 1
ATOM 3481 C CA . SER A 1 455 ? -8.938 -35.576 -12.223 1.00 26.95 455 SER A CA 1
ATOM 3482 C C . SER A 1 455 ? -10.469 -35.621 -12.276 1.00 26.95 455 SER A C 1
ATOM 3484 O O . SER A 1 455 ? -11.105 -35.454 -11.233 1.00 26.95 455 SER A O 1
ATOM 3486 N N . PRO A 1 456 ? -11.099 -35.820 -13.451 1.00 33.66 456 PRO A N 1
ATOM 3487 C CA . PRO A 1 456 ? -12.504 -36.169 -13.489 1.00 33.66 456 PRO A CA 1
ATOM 3488 C C . PRO A 1 456 ? -12.631 -37.544 -12.846 1.00 33.66 456 PRO A C 1
ATOM 3490 O O . PRO A 1 456 ? -11.880 -38.466 -13.167 1.00 33.66 456 PRO A O 1
ATOM 3493 N N . SER A 1 457 ? -13.613 -37.688 -11.966 1.00 35.50 457 SER A N 1
ATOM 3494 C CA . SER A 1 457 ? -14.222 -38.974 -11.676 1.00 35.50 457 SER A CA 1
ATOM 3495 C C . SER A 1 457 ? -14.635 -39.620 -13.001 1.00 35.50 457 SER A C 1
ATOM 3497 O O . SER A 1 457 ? -15.701 -39.323 -13.543 1.00 35.50 457 SER A O 1
ATOM 3499 N N . LEU A 1 458 ? -13.767 -40.460 -13.555 1.00 29.39 458 LEU A N 1
ATOM 3500 C CA . LEU A 1 458 ? -14.114 -41.376 -14.624 1.00 29.39 458 LEU A CA 1
ATOM 3501 C C . LEU A 1 458 ? -14.626 -42.643 -13.956 1.00 29.39 458 LEU A C 1
ATOM 3503 O O . LEU A 1 458 ? -13.888 -43.411 -13.345 1.00 29.39 458 LEU A O 1
ATOM 3507 N N . SER A 1 459 ? -15.939 -42.783 -14.047 1.00 29.34 459 SER A N 1
ATOM 3508 C CA . SER A 1 459 ? -16.697 -43.993 -13.804 1.00 29.34 459 SER A CA 1
ATOM 3509 C C . SER A 1 459 ? -16.094 -45.203 -14.524 1.00 29.34 459 SER A C 1
ATOM 3511 O O . SER A 1 459 ? -15.959 -45.206 -15.749 1.00 29.34 459 SER A O 1
ATOM 3513 N N . ARG A 1 460 ? -15.838 -46.266 -13.759 1.00 30.08 460 ARG A N 1
ATOM 3514 C CA . ARG A 1 460 ? -16.359 -47.615 -14.012 1.00 30.08 460 ARG A CA 1
ATOM 3515 C C . ARG A 1 460 ? -16.319 -48.450 -12.745 1.00 30.08 460 ARG A C 1
ATOM 3517 O O . ARG A 1 460 ? -15.294 -48.373 -12.036 1.00 30.08 460 ARG A O 1
#

Foldseek 3Di:
DQDLVLLCAVVVVLLVLVVVQVPDFLDQDAAEEEDQDLVSVVSNVCSSCVPHPLVVQEDEAADQVVLVVVLPDLDAGEYEYPDPDHPVNSSSVSPHHYYYYDNPPPDDPDVRYRYRAQHDLVRQLVSVVVVVDDNVRSNVLSLLSSLAVLQSCLVPDPDVVSVDDPLVVDPVSLLQLLLVLLQFKDFQDDPPPPLPLVQVLSCQLSVHHPVVVNVSQVVQQSHRDRQWDDDPRMIGGSDSLSSLLSRVVVDDPVSLVSLLVSLCCLLQQAWPCPPPDPVVSVVCVVVSVGRSGDPSSSQSNLLSLLSCQVRPPPCLVSSLVSLLVLLVVCQVPQLNRSVLSNLQSLLSSCSNHVVSSLVSLVVQLPDPHRSLLNLQPFPPPVPPDPPDARSNVSLLNSLLVLCVDPVRVVSSLVSLVSQQVSHPDGDHDDHSVNSSVVSVVVVVVVVVVVVVVPDPPDDD

Sequence (460 aa):
MIPPQFYGARRDEQTQKLLKALQTDRPIAPVSVASTCVRDVLAFVYAALEKRPELDRAIVITDRAAWAHLVECATSLLLIPLFSNPDTASALERGHRVLVAVNGDTYSQDDATILLPKVGRQEAGEILREAGVDFRRAERMAALARRSMAAFLRSVSRNPVVQKPAWLNNADTVAILVPLVLLGAWEGREEHDERYRDKEYIEPFVGTSMAEIRRLVVSLSRQSDSPFVQSGSVWRLVDPVDAARLLLPEIGGEIVKRWQVLACNVLLAADPCREMEASERLAAEICGVNSGCSGTLRHHVAEGLALAAVSSDKLVPEVRRIVGQLLSSAFADSTGNMLADLAPELPLLAEAAPSDFLTAITADLDRPAPIIRTLFKDADASNFSFGSSSPHPNIQRALEYLCWSEEYYGDAAMLLAGLAALDPGGRLGERPIDSLQKVTAGWINQSAGAWTTRSPSLSR